Protein AF-0000000072540394 (afdb_homodimer)

Solvent-accessible surface area (backbone atoms only — not comparable to full-atom values): 32136 Å² total; per-residue (Å²): 64,32,28,68,63,54,67,57,77,65,51,52,67,62,47,70,71,67,70,76,78,86,80,81,85,81,86,82,83,80,84,79,83,80,85,80,81,67,89,76,75,72,73,79,67,77,70,72,73,69,78,61,68,80,63,74,75,62,86,74,47,79,64,50,56,52,46,51,47,53,49,50,52,51,50,44,68,71,44,52,88,76,47,65,71,55,66,79,55,43,70,47,82,84,53,69,51,67,60,58,56,60,70,41,41,70,61,47,46,51,53,34,41,47,24,40,42,48,20,54,44,48,52,71,49,53,68,48,46,74,67,35,61,61,56,50,42,46,52,23,38,40,56,32,72,65,32,89,64,38,42,25,25,59,60,64,38,40,83,50,50,73,45,88,88,33,58,59,49,17,34,28,16,34,59,43,96,88,66,35,41,37,31,32,50,44,39,52,80,43,79,54,86,45,87,86,25,56,63,51,51,50,26,52,57,61,53,72,44,68,84,81,47,52,67,45,64,32,33,36,25,50,71,74,53,93,66,38,68,41,66,81,37,82,42,72,46,73,39,65,51,78,83,61,39,44,72,50,56,47,12,42,30,27,80,68,78,68,35,36,26,33,37,43,33,58,54,38,33,31,49,58,94,91,38,76,39,77,54,65,31,29,68,65,52,67,59,78,66,51,53,67,62,47,71,71,68,69,77,76,89,86,80,86,81,87,83,86,80,84,80,83,81,85,82,81,71,94,73,79,72,74,79,67,75,71,73,74,70,80,62,69,81,64,75,78,60,87,74,48,79,63,49,52,53,46,51,47,51,49,51,52,51,52,43,67,72,44,49,89,76,47,64,72,56,66,80,54,44,69,49,88,77,46,80,54,56,63,58,50,63,71,40,40,70,62,47,46,52,54,35,42,48,23,38,40,48,20,52,44,48,51,70,48,54,67,49,47,73,67,35,61,62,57,49,42,46,53,22,38,41,55,33,73,65,32,89,66,36,42,26,25,58,60,64,38,40,81,50,49,73,45,87,88,33,58,60,48,16,33,27,16,34,58,44,96,87,66,35,41,38,31,32,51,45,40,54,81,43,78,52,86,44,86,84,23,56,62,52,51,50,25,52,58,60,53,72,44,68,84,81,46,51,67,46,65,32,33,35,24,51,73,73,53,90,66,37,68,40,66,83,36,83,42,74,44,74,38,66,51,78,82,61,39,43,70,50,58,46,12,42,31,28,80,68,77,67,35,34,25,32,37,42,34,60,52,38,34,30,47,58,95,93,37,76,39,75,54

Nearest PDB structures (foldseek):
  3lic-assembly1_A  TM=6.612E-01  e=5.975E-06  Shewanella oneidensis
  4tw1-assembly1_B  TM=1.667E-01  e=5.725E+00  Staphylococcus aureus subsp. aureus USA300_TCH1516
  3lic-assembly1_A  TM=6.597E-01  e=7.015E-06  Shewanella oneidensis
  4tw1-assembly1_B  TM=1.667E-01  e=5.777E+00  Staphylococcus aureus subsp. aureus USA300_TCH1516

Sequence (558 aa):
MIFKYVDASAWIYYYYTVSLFSVTSSNIVNYTIYNYNQNLNSTVDFVDSELRPSLNLSRESESDVIEQFLEQVELYKKNKGNCTPGTHHNLGKGVKTQYGLYRFKNQALVAVNRANFLTRIWKKAEPGVLESEYLFYTQVRSIVESDPDIFAAGNCYDAREFKAEYFLYCPYAHRMDNGEINVKDLSLEYHYLGNSSEWFISARMISSNLSNFNFTVGTEQWRINDNTSGSYEYDSTITVTYEHGHWSLPYFDCGGGNIWMMTYTVPFFGYSNGTFKFKMIFKYVDASAWIYYYYTVSLFSVTSSNIVNYTIYNYNQNLNSTVDFVDSELRPSLNLSRESESDVIEQFLEQVELYKKNKGNCTPGTHHNLGKGVKTQYGLYRFKNQALVAVNRANFLTRIWKKAEPGVLESEYLFYTQVRSIVESDPDIFAAGNCYDAREFKAEYFLYCPYAHRMDNGEINVKDLSLEYHYLGNSSEWFISARMISSNLSNFNFTVGTEQWRINDNTSGSYEYDSTITVTYEHGHWSLPYFDCGGGNIWMMTYTVPFFGYSNGTFKFK

Radius of gyration: 27.58 Å; Cα contacts (8 Å, |Δi|>4): 851; chains: 2; bounding box: 59×81×73 Å

Structure (mmCIF, N/CA/C/O backbone):
data_AF-0000000072540394-model_v1
#
loop_
_entity.id
_entity.type
_entity.pdbx_description
1 polymer 'Uncharacterized protein'
#
loop_
_atom_site.group_PDB
_atom_site.id
_atom_site.type_symbol
_atom_site.label_atom_id
_atom_site.label_alt_id
_atom_site.label_comp_id
_atom_site.label_asym_id
_atom_site.label_entity_id
_atom_site.label_seq_id
_atom_site.pdbx_PDB_ins_code
_atom_site.Cartn_x
_atom_site.Cartn_y
_atom_site.Cartn_z
_atom_site.occupancy
_atom_site.B_iso_or_equiv
_atom_site.auth_seq_id
_atom_site.auth_comp_id
_atom_site.auth_asym_id
_atom_site.auth_atom_id
_atom_site.pdbx_PDB_model_num
ATOM 1 N N . MET A 1 1 ? -3.112 13.179 1.884 1 85.72 1 MET A N 1
ATOM 2 C CA . MET A 1 1 ? -2.102 13.243 0.832 1 85.72 1 MET A CA 1
ATOM 3 C C . MET A 1 1 ? -1.994 14.655 0.266 1 85.72 1 MET A C 1
ATOM 5 O O . MET A 1 1 ? -3.008 15.323 0.054 1 85.72 1 MET A O 1
ATOM 9 N N . ILE A 1 2 ? -0.747 15.095 0.038 1 79.89 2 ILE A N 1
ATOM 10 C CA . ILE A 1 2 ? -0.487 16.461 -0.404 1 79.89 2 ILE A CA 1
ATOM 11 C C . ILE A 1 2 ? 0.251 16.439 -1.741 1 79.89 2 ILE A C 1
ATOM 13 O O . ILE A 1 2 ? 1.184 15.654 -1.929 1 79.89 2 ILE A O 1
ATOM 17 N N . PHE A 1 3 ? -0.216 17.348 -2.647 1 77.97 3 PHE A N 1
ATOM 18 C CA . PHE A 1 3 ? 0.301 17.375 -4.01 1 77.97 3 PHE A CA 1
ATOM 19 C C . PHE A 1 3 ? 0.774 18.775 -4.383 1 77.97 3 PHE A C 1
ATOM 21 O O . PHE A 1 3 ? 0.19 19.769 -3.947 1 77.97 3 PHE A O 1
ATOM 28 N N . LYS A 1 4 ? 1.904 18.663 -5.26 1 70.66 4 LYS A N 1
ATOM 29 C CA . LYS A 1 4 ? 2.322 19.942 -5.826 1 70.66 4 LYS A CA 1
ATOM 30 C C . LYS A 1 4 ? 1.385 20.379 -6.948 1 70.66 4 LYS A C 1
ATOM 32 O O . LYS A 1 4 ? 1.269 19.697 -7.968 1 70.66 4 LYS A O 1
ATOM 37 N N . TYR A 1 5 ? 0.619 21.396 -6.742 1 57.55 5 TYR A N 1
ATOM 38 C CA . TYR A 1 5 ? -0.411 21.842 -7.674 1 57.55 5 TYR A CA 1
ATOM 39 C C . TYR A 1 5 ? 0.211 22.503 -8.899 1 57.55 5 TYR A C 1
ATOM 41 O O . TYR A 1 5 ? -0.19 22.225 -10.032 1 57.55 5 TYR A O 1
ATOM 49 N N . VAL A 1 6 ? 0.877 23.703 -8.799 1 53.03 6 VAL A N 1
ATOM 50 C CA . VAL A 1 6 ? 1.447 24.402 -9.946 1 53.03 6 VAL A CA 1
ATOM 51 C C . VAL A 1 6 ? 2.965 24.481 -9.801 1 53.03 6 VAL A C 1
ATOM 53 O O . VAL A 1 6 ? 3.481 24.648 -8.694 1 53.03 6 VAL A O 1
ATOM 56 N N . ASP A 1 7 ? 3.72 23.69 -10.708 1 45.3 7 ASP A N 1
ATOM 57 C CA . ASP A 1 7 ? 5.081 24.206 -10.819 1 45.3 7 ASP A CA 1
ATOM 58 C C . ASP A 1 7 ? 5.112 25.508 -11.616 1 45.3 7 ASP A C 1
ATOM 60 O O . ASP A 1 7 ? 4.777 25.524 -12.803 1 45.3 7 ASP A O 1
ATOM 64 N N . ALA A 1 8 ? 4.887 26.536 -10.977 1 38.66 8 ALA A N 1
ATOM 65 C CA . ALA A 1 8 ? 4.883 27.848 -11.62 1 38.66 8 ALA A CA 1
ATOM 66 C C . ALA A 1 8 ? 5.971 27.94 -12.685 1 38.66 8 ALA A C 1
ATOM 68 O O . ALA A 1 8 ? 5.868 28.738 -13.62 1 38.66 8 ALA A O 1
ATOM 69 N N . SER A 1 9 ? 6.961 27.338 -12.524 1 37.26 9 SER A N 1
ATOM 70 C CA . SER A 1 9 ? 7.989 27.598 -13.527 1 37.26 9 SER A CA 1
ATOM 71 C C . SER A 1 9 ? 7.54 27.141 -14.911 1 37.26 9 SER A C 1
ATOM 73 O O . SER A 1 9 ? 7.972 27.696 -15.924 1 37.26 9 SER A O 1
ATOM 75 N N . ALA A 1 10 ? 6.725 26.227 -14.943 1 37.42 10 ALA A N 1
ATOM 76 C CA . ALA A 1 10 ? 6.401 25.771 -16.292 1 37.42 10 ALA A CA 1
ATOM 77 C C . ALA A 1 10 ? 5.276 26.606 -16.898 1 37.42 10 ALA A C 1
ATOM 79 O O . ALA A 1 10 ? 5.244 26.829 -18.11 1 37.42 10 ALA A O 1
ATOM 80 N N . TRP A 1 11 ? 4.38 27.084 -16.067 1 35.88 11 TRP A N 1
ATOM 81 C CA . TRP A 1 11 ? 3.235 27.761 -16.667 1 35.88 11 TRP A CA 1
ATOM 82 C C . TRP A 1 11 ? 3.555 29.225 -16.95 1 35.88 11 TRP A C 1
ATOM 84 O O . TRP A 1 11 ? 2.844 29.887 -17.709 1 35.88 11 TRP A O 1
ATOM 94 N N . ILE A 1 12 ? 4.463 29.779 -16.248 1 33.89 12 ILE A N 1
ATOM 95 C CA . ILE A 1 12 ? 4.742 31.181 -16.539 1 33.89 12 ILE A CA 1
ATOM 96 C C . ILE A 1 12 ? 5.169 31.329 -17.998 1 33.89 12 ILE A C 1
ATOM 98 O O . ILE A 1 12 ? 4.812 32.307 -18.659 1 33.89 12 ILE A O 1
ATOM 102 N N . TYR A 1 13 ? 5.762 30.296 -18.517 1 33.36 13 TYR A N 1
ATOM 103 C CA . TYR A 1 13 ? 6.214 30.581 -19.875 1 33.36 13 TYR A CA 1
ATOM 104 C C . TYR A 1 13 ? 5.033 30.67 -20.835 1 33.36 13 TYR A C 1
ATOM 106 O O . TYR A 1 13 ? 5.049 31.468 -21.775 1 33.36 13 TYR A O 1
ATOM 114 N N . TYR A 1 14 ? 3.982 29.941 -20.442 1 32.29 14 TYR A N 1
ATOM 115 C CA . TYR A 1 14 ? 2.961 29.975 -21.484 1 32.29 14 TYR A CA 1
ATOM 116 C C . TYR A 1 14 ? 2.057 31.191 -21.322 1 32.29 14 TYR A C 1
ATOM 118 O O . TYR A 1 14 ? 1.494 31.688 -22.301 1 32.29 14 TYR A O 1
ATOM 126 N N . TYR A 1 15 ? 1.829 31.59 -20.064 1 33.08 15 TYR A N 1
ATOM 127 C CA . TYR A 1 15 ? 0.876 32.685 -19.921 1 33.08 15 TYR A CA 1
ATOM 128 C C . TYR A 1 15 ? 1.509 34.014 -20.315 1 33.08 15 TYR A C 1
ATOM 130 O O . TYR A 1 15 ? 0.819 35.032 -20.414 1 33.08 15 TYR A O 1
ATOM 138 N N . TYR A 1 16 ? 2.812 34.169 -20.254 1 32.04 16 TYR A N 1
ATOM 139 C CA . TYR A 1 16 ? 3.274 35.487 -20.674 1 32.04 16 TYR A CA 1
ATOM 140 C C . TYR A 1 16 ? 2.765 35.825 -22.07 1 32.04 16 TYR A C 1
ATOM 142 O O . TYR A 1 16 ? 2.868 36.97 -22.515 1 32.04 16 TYR A O 1
ATOM 150 N N . THR A 1 17 ? 2.358 34.864 -22.862 1 31.19 17 THR A N 1
ATOM 151 C CA . THR A 1 17 ? 1.919 35.398 -24.146 1 31.19 17 THR A CA 1
ATOM 152 C C . THR A 1 17 ? 0.532 36.024 -24.027 1 31.19 17 THR A C 1
ATOM 154 O O . THR A 1 17 ? 0.23 37.008 -24.704 1 31.19 17 THR A O 1
ATOM 157 N N . VAL A 1 18 ? -0.48 35.363 -23.175 1 29.51 18 VAL A N 1
ATOM 158 C CA . VAL A 1 18 ? -1.818 35.857 -23.484 1 29.51 18 VAL A CA 1
ATOM 159 C C . VAL A 1 18 ? -2.147 37.052 -22.591 1 29.51 18 VAL A C 1
ATOM 161 O O . VAL A 1 18 ? -2.997 37.877 -22.936 1 29.51 18 VAL A O 1
ATOM 164 N N . SER A 1 19 ? -1.847 37.091 -21.217 1 29.31 19 SER A N 1
ATOM 165 C CA . SER A 1 19 ? -2.58 38.012 -20.355 1 29.31 19 SER A CA 1
ATOM 166 C C . SER A 1 19 ? -2.031 39.431 -20.469 1 29.31 19 SER A C 1
ATOM 168 O O . SER A 1 19 ? -0.953 39.729 -19.95 1 29.31 19 SER A O 1
ATOM 170 N N . LEU A 1 20 ? -2 40.126 -21.535 1 27.12 20 LEU A N 1
ATOM 171 C CA . LEU A 1 20 ? -1.855 41.57 -21.391 1 27.12 20 LEU A CA 1
ATOM 172 C C . LEU A 1 20 ? -2.923 42.133 -20.46 1 27.12 20 LEU A C 1
ATOM 174 O O . LEU A 1 20 ? -2.856 43.299 -20.064 1 27.12 20 LEU A O 1
ATOM 178 N N . PHE A 1 21 ? -4.273 41.591 -20.498 1 24.87 21 PHE A N 1
ATOM 179 C CA . PHE A 1 21 ? -5.219 42.645 -20.153 1 24.87 21 PHE A CA 1
ATOM 180 C C . PHE A 1 21 ? -5.235 42.888 -18.649 1 24.87 21 PHE A C 1
ATOM 182 O O . PHE A 1 21 ? -4.683 42.098 -17.881 1 24.87 21 PHE A O 1
ATOM 189 N N . SER A 1 22 ? -6.637 43.23 -17.936 1 22.95 22 SER A N 1
ATOM 190 C CA . SER A 1 22 ? -7.153 44.205 -16.981 1 22.95 22 SER A CA 1
ATOM 191 C C . SER A 1 22 ? -7.049 43.685 -15.551 1 22.95 22 SER A C 1
ATOM 193 O O . SER A 1 22 ? -7.468 42.563 -15.26 1 22.95 22 SER A O 1
ATOM 195 N N . VAL A 1 23 ? -6.205 44.17 -14.639 1 24.75 23 VAL A N 1
ATOM 196 C CA . VAL A 1 23 ? -5.688 43.917 -13.298 1 24.75 23 VAL A CA 1
ATOM 197 C C . VAL A 1 23 ? -6.765 44.229 -12.261 1 24.75 23 VAL A C 1
ATOM 199 O O . VAL A 1 23 ? -6.483 44.286 -11.062 1 24.75 23 VAL A O 1
ATOM 202 N N . THR A 1 24 ? -8.14 43.906 -12.272 1 23.2 24 THR A N 1
ATOM 203 C CA . THR A 1 24 ? -8.963 44.535 -11.246 1 23.2 24 THR A CA 1
ATOM 204 C C . THR A 1 24 ? -8.697 43.91 -9.88 1 23.2 24 THR A C 1
ATOM 206 O O . THR A 1 24 ? -8.261 42.76 -9.792 1 23.2 24 THR A O 1
ATOM 209 N N . SER A 1 25 ? -8.666 44.68 -8.713 1 20.71 25 SER A N 1
ATOM 210 C CA . SER A 1 25 ? -8.305 44.708 -7.3 1 20.71 25 SER A CA 1
ATOM 211 C C . SER A 1 25 ? -9.236 43.827 -6.473 1 20.71 25 SER A C 1
ATOM 213 O O . SER A 1 25 ? -10.43 44.11 -6.362 1 20.71 25 SER A O 1
ATOM 215 N N . SER A 1 26 ? -9.386 42.538 -6.557 1 22.37 26 SER A N 1
ATOM 216 C CA . SER A 1 26 ? -10.426 41.793 -5.854 1 22.37 26 SER A CA 1
ATOM 217 C C . SER A 1 26 ? -10.151 41.742 -4.355 1 22.37 26 SER A C 1
ATOM 219 O O . SER A 1 26 ? -8.998 41.632 -3.933 1 22.37 26 SER A O 1
ATOM 221 N N . ASN A 1 27 ? -11.086 42.251 -3.399 1 20.78 27 ASN A N 1
ATOM 222 C CA . ASN A 1 27 ? -11.268 42.415 -1.961 1 20.78 27 ASN A CA 1
ATOM 223 C C . ASN A 1 27 ? -11.173 41.079 -1.228 1 20.78 27 ASN A C 1
ATOM 225 O O . ASN A 1 27 ? -11.81 40.102 -1.624 1 20.78 27 ASN A O 1
ATOM 229 N N . ILE A 1 28 ? -10.181 40.899 -0.421 1 20.29 28 ILE A N 1
ATOM 230 C CA . ILE A 1 28 ? -9.73 39.782 0.4 1 20.29 28 ILE A CA 1
ATOM 231 C C . ILE A 1 28 ? -10.606 39.67 1.646 1 20.29 28 ILE A C 1
ATOM 233 O O . ILE A 1 28 ? -10.708 40.619 2.428 1 20.29 28 ILE A O 1
ATOM 237 N N . VAL A 1 29 ? -11.808 38.963 1.726 1 20.79 29 VAL A N 1
ATOM 238 C CA . VAL A 1 29 ? -12.674 38.811 2.89 1 20.79 29 VAL A CA 1
ATOM 239 C C . VAL A 1 29 ? -11.984 37.939 3.937 1 20.79 29 VAL A C 1
ATOM 241 O O . VAL A 1 29 ? -11.529 36.834 3.632 1 20.79 29 VAL A O 1
ATOM 244 N N . ASN A 1 30 ? -11.527 38.484 5.108 1 19.42 30 ASN A N 1
ATOM 245 C CA . ASN A 1 30 ? -10.852 38.033 6.321 1 19.42 30 ASN A CA 1
ATOM 246 C C . ASN A 1 30 ? -11.786 37.221 7.213 1 19.42 30 ASN A C 1
ATOM 248 O O . ASN A 1 30 ? -12.893 37.664 7.526 1 19.42 30 ASN A O 1
ATOM 252 N N . TYR A 1 31 ? -11.752 35.901 7.24 1 19.99 31 TYR A N 1
ATOM 253 C CA . TYR A 1 31 ? -12.601 35.064 8.08 1 19.99 31 TYR A CA 1
ATOM 254 C C . TYR A 1 31 ? -12.149 35.114 9.534 1 19.99 31 TYR A C 1
ATOM 256 O O . TYR A 1 31 ? -10.953 35.026 9.822 1 19.99 31 TYR A O 1
ATOM 264 N N . THR A 1 32 ? -12.735 35.901 10.447 1 20.68 32 THR A N 1
ATOM 265 C CA . THR A 1 32 ? -12.514 36.023 11.884 1 20.68 32 THR A CA 1
ATOM 266 C C . THR A 1 32 ? -13.01 34.778 12.614 1 20.68 32 THR A C 1
ATOM 268 O O . THR A 1 32 ? -14.176 34.399 12.485 1 20.68 32 THR A O 1
ATOM 271 N N . ILE A 1 33 ? -12.135 33.897 12.93 1 21.2 33 ILE A N 1
ATOM 272 C CA . ILE A 1 33 ? -12.502 32.701 13.68 1 21.2 33 ILE A CA 1
ATOM 273 C C . ILE A 1 33 ? -12.656 33.047 15.159 1 21.2 33 ILE A C 1
ATOM 275 O O . ILE A 1 33 ? -11.714 33.527 15.793 1 21.2 33 ILE A O 1
ATOM 279 N N . TYR A 1 34 ? -13.913 33.361 15.726 1 22.1 34 TYR A N 1
ATOM 280 C CA . TYR A 1 34 ? -14.263 33.629 17.116 1 22.1 34 TYR A CA 1
ATOM 281 C C . TYR A 1 34 ? -14.066 32.388 17.978 1 22.1 34 TYR A C 1
ATOM 283 O O . TYR A 1 34 ? -14.331 31.268 17.534 1 22.1 34 TYR A O 1
ATOM 291 N N . ASN A 1 35 ? -13.288 32.427 19.022 1 22.23 35 ASN A N 1
ATOM 292 C CA . ASN A 1 35 ? -12.899 31.571 20.138 1 22.23 35 ASN A CA 1
ATOM 293 C C . ASN A 1 35 ? -14.093 31.225 21.022 1 22.23 35 ASN A C 1
ATOM 295 O O . ASN A 1 35 ? -14.55 32.055 21.809 1 22.23 35 ASN A O 1
ATOM 299 N N . TYR A 1 36 ? -15.277 30.418 20.679 1 22.75 36 TYR A N 1
ATOM 300 C CA . TYR A 1 36 ? -16.396 30.175 21.584 1 22.75 36 TYR A CA 1
ATOM 301 C C . TYR A 1 36 ? -15.981 29.263 22.732 1 22.75 36 TYR A C 1
ATOM 303 O O . TYR A 1 36 ? -15.617 28.105 22.512 1 22.75 36 TYR A O 1
ATOM 311 N N . ASN A 1 37 ? -15.477 29.526 23.896 1 23.74 37 ASN A N 1
ATOM 312 C CA . ASN A 1 37 ? -15.435 28.863 25.195 1 23.74 37 ASN A CA 1
ATOM 313 C C . ASN A 1 37 ? -16.759 28.175 25.515 1 23.74 37 ASN A C 1
ATOM 315 O O . ASN A 1 37 ? -16.884 27.508 26.545 1 23.74 37 ASN A O 1
ATOM 319 N N . GLN A 1 38 ? -18.05 28.817 25.34 1 24.25 38 GLN A N 1
ATOM 320 C CA . GLN A 1 38 ? -19.221 28.512 26.156 1 24.25 38 GLN A CA 1
ATOM 321 C C . GLN A 1 38 ? -19.601 27.038 26.043 1 24.25 38 GLN A C 1
ATOM 323 O O . GLN A 1 38 ? -19.176 26.351 25.112 1 24.25 38 GLN A O 1
ATOM 328 N N . ASN A 1 39 ? -20.694 26.371 27.102 1 26.09 39 ASN A N 1
ATOM 329 C CA . ASN A 1 39 ? -21.562 25.206 27.23 1 26.09 39 ASN A CA 1
ATOM 330 C C . ASN A 1 39 ? -22.124 24.774 25.879 1 26.09 39 ASN A C 1
ATOM 332 O O . ASN A 1 39 ? -22.996 25.442 25.322 1 26.09 39 ASN A O 1
ATOM 336 N N . LEU A 1 40 ? -21.561 24.335 25.073 1 24.76 40 LEU A N 1
ATOM 337 C CA . LEU A 1 40 ? -21.524 24.483 23.622 1 24.76 40 LEU A CA 1
ATOM 338 C C . LEU A 1 40 ? -22.678 23.729 22.969 1 24.76 40 LEU A C 1
ATOM 340 O O . LEU A 1 40 ? -22.529 22.566 22.589 1 24.76 40 LEU A O 1
ATOM 344 N N . ASN A 1 41 ? -23.908 23.597 23.681 1 25.24 41 ASN A N 1
ATOM 345 C CA . ASN A 1 41 ? -25.191 23.154 23.147 1 25.24 41 ASN A CA 1
ATOM 346 C C . ASN A 1 41 ? -25.533 23.87 21.843 1 25.24 41 ASN A C 1
ATOM 348 O O . ASN A 1 41 ? -26.678 23.831 21.39 1 25.24 41 ASN A O 1
ATOM 352 N N . SER A 1 42 ? -25.06 25.167 21.646 1 22.94 42 SER A N 1
ATOM 353 C CA . SER A 1 42 ? -25.708 26.077 20.708 1 22.94 42 SER A CA 1
ATOM 354 C C . SER A 1 42 ? -25.761 25.48 19.305 1 22.94 42 SER A C 1
ATOM 356 O O . SER A 1 42 ? -24.819 24.813 18.873 1 22.94 42 SER A O 1
ATOM 358 N N . THR A 1 43 ? -27.027 25.359 18.774 1 23.96 43 THR A N 1
ATOM 359 C CA . THR A 1 43 ? -27.528 25.097 17.43 1 23.96 43 THR A CA 1
ATOM 360 C C . THR A 1 43 ? -26.764 25.921 16.398 1 23.96 43 THR A C 1
ATOM 362 O O . THR A 1 43 ? -26.762 27.153 16.458 1 23.96 43 THR A O 1
ATOM 365 N N . VAL A 1 44 ? -25.587 25.712 16.261 1 24.71 44 VAL A N 1
ATOM 366 C CA . VAL A 1 44 ? -24.91 26.446 15.197 1 24.71 44 VAL A CA 1
ATOM 367 C C . VAL A 1 44 ? -25.848 26.609 14.003 1 24.71 44 VAL A C 1
ATOM 369 O O . VAL A 1 44 ? -26.199 25.629 13.343 1 24.71 44 VAL A O 1
ATOM 372 N N . ASP A 1 45 ? -26.845 27.528 14.244 1 22.29 45 ASP A N 1
ATOM 373 C CA . ASP A 1 45 ? -27.693 27.946 13.132 1 22.29 45 ASP A CA 1
ATOM 374 C C . ASP A 1 45 ? -26.857 28.51 11.985 1 22.29 45 ASP A C 1
ATOM 376 O O . ASP A 1 45 ? -26.134 29.492 12.162 1 22.29 45 ASP A O 1
ATOM 380 N N . PHE A 1 46 ? -26.416 27.702 11.215 1 22.71 46 PHE A N 1
ATOM 381 C CA . PHE A 1 46 ? -25.927 28.148 9.916 1 22.71 46 PHE A CA 1
ATOM 382 C C . PHE A 1 46 ? -26.892 29.147 9.288 1 22.71 46 PHE A C 1
ATOM 384 O O . PHE A 1 46 ? -28.001 28.782 8.892 1 22.71 46 PHE A O 1
ATOM 391 N N . VAL A 1 47 ? -27.034 30.289 10.012 1 23.42 47 VAL A N 1
ATOM 392 C CA . VAL A 1 47 ? -27.862 31.272 9.322 1 23.42 47 VAL A CA 1
ATOM 393 C C . VAL A 1 47 ? -27.316 31.513 7.917 1 23.42 47 VAL A C 1
ATOM 395 O O . VAL A 1 47 ? -26.16 31.91 7.753 1 23.42 47 VAL A O 1
ATOM 398 N N . ASP A 1 48 ? -27.957 30.902 7.021 1 23.62 48 ASP A N 1
ATOM 399 C CA . ASP A 1 48 ? -28.012 31.163 5.586 1 23.62 48 ASP A CA 1
ATOM 400 C C . ASP A 1 48 ? -28.338 32.629 5.307 1 23.62 48 ASP A C 1
ATOM 402 O O . ASP A 1 48 ? -29.496 33.041 5.4 1 23.62 48 ASP A O 1
ATOM 406 N N . SER A 1 49 ? -27.621 33.514 5.981 1 24.14 49 SER A N 1
ATOM 407 C CA . SER A 1 49 ? -28.019 34.829 5.489 1 24.14 49 SER A CA 1
ATOM 408 C C . SER A 1 49 ? -28.081 34.854 3.965 1 24.14 49 SER A C 1
ATOM 410 O O . SER A 1 49 ? -27.142 34.422 3.293 1 24.14 49 SER A O 1
ATOM 412 N N . GLU A 1 50 ? -29.29 34.946 3.395 1 24.1 50 GLU A N 1
ATOM 413 C CA . GLU A 1 50 ? -29.855 35.132 2.062 1 24.1 50 GLU A CA 1
ATOM 414 C C . GLU A 1 50 ? -29.237 36.34 1.364 1 24.1 50 GLU A C 1
ATOM 416 O O . GLU A 1 50 ? -29.757 36.813 0.351 1 24.1 50 GLU A O 1
ATOM 421 N N . LEU A 1 51 ? -28.462 37.144 2.042 1 23.31 51 LEU A N 1
ATOM 422 C CA . LEU A 1 51 ? -28.163 38.254 1.143 1 23.31 51 LEU A CA 1
ATOM 423 C C . LEU A 1 51 ? -27.479 37.757 -0.126 1 23.31 51 LEU A C 1
ATOM 425 O O . LEU A 1 51 ? -26.338 37.291 -0.08 1 23.31 51 LEU A O 1
ATOM 429 N N . ARG A 1 52 ? -28.314 37.267 -1.006 1 24.98 52 ARG A N 1
ATOM 430 C CA . ARG A 1 52 ? -28.037 37.047 -2.422 1 24.98 52 ARG A CA 1
ATOM 431 C C . ARG A 1 52 ? -27.311 38.242 -3.03 1 24.98 52 ARG A C 1
ATOM 433 O O . ARG A 1 52 ? -27.909 39.302 -3.23 1 24.98 52 ARG A O 1
ATOM 440 N N . PRO A 1 53 ? -26.13 38.467 -2.529 1 25.02 53 PRO A N 1
ATOM 441 C CA . PRO A 1 53 ? -25.796 39.57 -3.433 1 25.02 53 PRO A CA 1
ATOM 442 C C . PRO A 1 53 ? -26.17 39.279 -4.884 1 25.02 53 PRO A C 1
ATOM 444 O O . PRO A 1 53 ? -26.212 38.115 -5.293 1 25.02 53 PRO A O 1
ATOM 447 N N . SER A 1 54 ? -27.165 39.856 -5.382 1 27.29 54 SER A N 1
ATOM 448 C CA . SER A 1 54 ? -27.381 39.926 -6.824 1 27.29 54 SER A CA 1
ATOM 449 C C . SER A 1 54 ? -26.059 40.023 -7.577 1 27.29 54 SER A C 1
ATOM 451 O O . SER A 1 54 ? -25.508 41.114 -7.739 1 27.29 54 SER A O 1
ATOM 453 N N . LEU A 1 55 ? -25.137 39.198 -7.11 1 26.67 55 LEU A N 1
ATOM 454 C CA . LEU A 1 55 ? -24.053 39.177 -8.087 1 26.67 55 LEU A CA 1
ATOM 455 C C . LEU A 1 55 ? -24.591 38.92 -9.49 1 26.67 55 LEU A C 1
ATOM 457 O O . LEU A 1 55 ? -25.222 37.89 -9.738 1 26.67 55 LEU A O 1
ATOM 461 N N . ASN A 1 56 ? -25.001 39.791 -10.009 1 28.76 56 ASN A N 1
ATOM 462 C CA . ASN A 1 56 ? -24.942 39.816 -11.467 1 28.76 56 ASN A CA 1
ATOM 463 C C . ASN A 1 56 ? -23.732 39.049 -11.992 1 28.76 56 ASN A C 1
ATOM 465 O O . ASN A 1 56 ? -22.601 39.53 -11.905 1 28.76 56 ASN A O 1
ATOM 469 N N . LEU A 1 57 ? -23.677 37.753 -11.727 1 31.05 57 LEU A N 1
ATOM 470 C CA . LEU A 1 57 ? -22.92 36.739 -12.452 1 31.05 57 LEU A CA 1
ATOM 471 C C . LEU A 1 57 ? -22.671 37.173 -13.893 1 31.05 57 LEU A C 1
ATOM 473 O O . LEU A 1 57 ? -23.504 36.934 -14.77 1 31.05 57 LEU A O 1
ATOM 477 N N . SER A 1 58 ? -22.227 38.272 -14.007 1 32.35 58 SER A N 1
ATOM 478 C CA . SER A 1 58 ? -21.529 38.427 -15.28 1 32.35 58 SER A CA 1
ATOM 479 C C . SER A 1 58 ? -20.521 37.304 -15.498 1 32.35 58 SER A C 1
ATOM 481 O O . SER A 1 58 ? -19.929 36.8 -14.541 1 32.35 58 SER A O 1
ATOM 483 N N . ARG A 1 59 ? -20.441 36.639 -16.605 1 34.48 59 ARG A N 1
ATOM 484 C CA . ARG A 1 59 ? -19.619 35.633 -17.271 1 34.48 59 ARG A CA 1
ATOM 485 C C . ARG A 1 59 ? -18.162 35.741 -16.836 1 34.48 59 ARG A C 1
ATOM 487 O O . ARG A 1 59 ? -17.374 36.459 -17.456 1 34.48 59 ARG A O 1
ATOM 494 N N . GLU A 1 60 ? -17.864 35.801 -15.659 1 39.74 60 GLU A N 1
ATOM 495 C CA . GLU A 1 60 ? -16.431 35.776 -15.381 1 39.74 60 GLU A CA 1
ATOM 496 C C . GLU A 1 60 ? -15.773 34.54 -15.987 1 39.74 60 GLU A C 1
ATOM 498 O O . GLU A 1 60 ? -16.171 33.411 -15.692 1 39.74 60 GLU A O 1
ATOM 503 N N . SER A 1 61 ? -15.056 34.47 -17.033 1 43.62 61 SER A N 1
ATOM 504 C CA . SER A 1 61 ? -14.488 33.476 -17.938 1 43.62 61 SER A CA 1
ATOM 505 C C . SER A 1 61 ? -13.401 32.658 -17.25 1 43.62 61 SER A C 1
ATOM 507 O O . SER A 1 61 ? -12.81 33.105 -16.265 1 43.62 61 SER A O 1
ATOM 509 N N . GLU A 1 62 ? -13.42 31.295 -17.425 1 47.56 62 GLU A N 1
ATOM 510 C CA . GLU A 1 62 ? -12.316 30.398 -17.095 1 47.56 62 GLU A CA 1
ATOM 511 C C . GLU A 1 62 ? -10.989 31.149 -17.05 1 47.56 62 GLU A C 1
ATOM 513 O O . GLU A 1 62 ? -10.153 30.892 -16.181 1 47.56 62 GLU A O 1
ATOM 518 N N . SER A 1 63 ? -10.964 32.182 -17.855 1 48.47 63 SER A N 1
ATOM 519 C CA . SER A 1 63 ? -9.768 33.01 -17.969 1 48.47 63 SER A CA 1
ATOM 520 C C . SER A 1 63 ? -9.537 33.825 -16.701 1 48.47 63 SER A C 1
ATOM 522 O O . SER A 1 63 ? -8.399 33.973 -16.251 1 48.47 63 SER A O 1
ATOM 524 N N . ASP A 1 64 ? -10.56 34.059 -16.064 1 52.17 64 ASP A N 1
ATOM 525 C CA . ASP A 1 64 ? -10.429 34.93 -14.9 1 52.17 64 ASP A CA 1
ATOM 526 C C . ASP A 1 64 ? -9.914 34.155 -13.689 1 52.17 64 ASP A C 1
ATOM 528 O O . ASP A 1 64 ? -9.067 34.651 -12.943 1 52.17 64 ASP A O 1
ATOM 532 N N . VAL A 1 65 ? -10.294 32.964 -13.606 1 52.29 65 VAL A N 1
ATOM 533 C CA . VAL A 1 65 ? -9.892 32.125 -12.482 1 52.29 65 VAL A CA 1
ATOM 534 C C . VAL A 1 65 ? -8.409 31.78 -12.599 1 52.29 65 VAL A C 1
ATOM 536 O O . VAL A 1 65 ? -7.675 31.827 -11.609 1 52.29 65 VAL A O 1
ATOM 539 N N . ILE A 1 66 ? -7.998 31.468 -13.792 1 51.43 66 ILE A N 1
ATOM 540 C CA . ILE A 1 66 ? -6.592 31.165 -14.037 1 51.43 66 ILE A CA 1
ATOM 541 C C . ILE A 1 66 ? -5.741 32.401 -13.756 1 51.43 66 ILE A C 1
ATOM 543 O O . ILE A 1 66 ? -4.676 32.303 -13.141 1 51.43 66 ILE A O 1
ATOM 547 N N . GLU A 1 67 ? -6.299 33.47 -14.137 1 52.13 67 GLU A N 1
ATOM 548 C CA . GLU A 1 67 ? -5.568 34.715 -13.918 1 52.13 67 GLU A CA 1
ATOM 549 C C . GLU A 1 67 ? -5.43 35.019 -12.429 1 52.13 67 GLU A C 1
ATOM 551 O O . GLU A 1 67 ? -4.358 35.42 -11.97 1 52.13 67 GLU A O 1
ATOM 556 N N . GLN A 1 68 ? -6.423 34.804 -11.8 1 54.54 68 GLN A N 1
ATOM 557 C CA . GLN A 1 68 ? -6.396 35.049 -10.362 1 54.54 68 GLN A CA 1
ATOM 558 C C . GLN A 1 68 ? -5.43 34.099 -9.66 1 54.54 68 GLN A C 1
ATOM 560 O O . GLN A 1 68 ? -4.707 34.504 -8.748 1 54.54 68 GLN A O 1
ATOM 565 N N . PHE A 1 69 ? -5.496 32.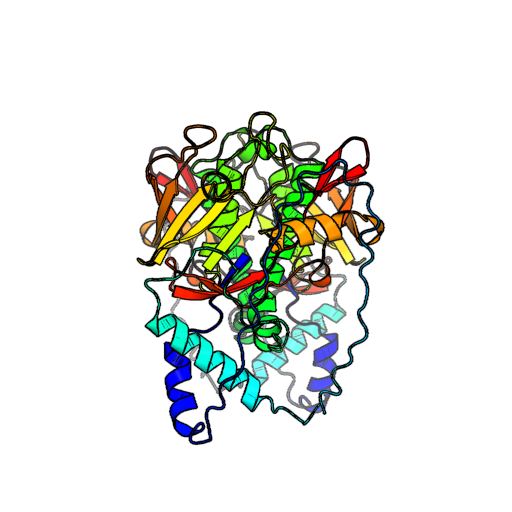956 -10.236 1 57.05 69 PHE A N 1
ATOM 566 C CA . PHE A 1 69 ? -4.559 31.962 -9.726 1 57.05 69 PHE A CA 1
ATOM 567 C C . PHE A 1 69 ? -3.12 32.406 -9.957 1 57.05 69 PHE A C 1
ATOM 569 O O . PHE A 1 69 ? -2.307 32.405 -9.03 1 57.05 69 PHE A O 1
ATOM 576 N N . LEU A 1 70 ? -2.942 32.745 -11.101 1 55.22 70 LEU A N 1
ATOM 577 C CA . LEU A 1 70 ? -1.584 33.124 -11.476 1 55.22 70 LEU A CA 1
ATOM 578 C C . LEU A 1 70 ? -1.135 34.365 -10.712 1 55.22 70 LEU A C 1
ATOM 580 O O . LEU A 1 70 ? 0.026 34.465 -10.309 1 55.22 70 LEU A O 1
ATOM 584 N N . GLU A 1 71 ? -2.055 35.207 -10.462 1 57.78 71 GLU A N 1
ATOM 585 C CA . GLU A 1 71 ? -1.736 36.412 -9.703 1 57.78 71 GLU A CA 1
ATOM 586 C C . GLU A 1 71 ? -1.392 36.077 -8.254 1 57.78 71 GLU A C 1
ATOM 588 O O . GLU A 1 71 ? -0.464 36.653 -7.682 1 57.78 71 GLU A O 1
ATOM 593 N N . GLN A 1 72 ? -2.107 35.167 -7.732 1 59 72 GLN A N 1
ATOM 594 C CA . GLN A 1 72 ? -1.867 34.782 -6.345 1 59 72 GLN A CA 1
ATOM 595 C C . GLN A 1 72 ? -0.556 34.014 -6.207 1 59 72 GLN A C 1
ATOM 597 O O . GLN A 1 72 ? 0.189 34.216 -5.245 1 59 72 GLN A O 1
ATOM 602 N N . VAL A 1 73 ? -0.3 33.242 -7.201 1 58.73 73 VAL A N 1
ATOM 603 C CA . VAL A 1 73 ? 0.958 32.504 -7.236 1 58.73 73 VAL A CA 1
ATOM 604 C C . VAL A 1 73 ? 2.13 33.482 -7.255 1 58.73 73 VAL A C 1
ATOM 606 O O . VAL A 1 73 ? 3.111 33.299 -6.53 1 58.73 73 VAL A O 1
ATOM 609 N N . GLU A 1 74 ? 1.943 34.497 -8.053 1 56.82 74 GLU A N 1
ATOM 610 C CA . GLU A 1 74 ? 2.996 35.501 -8.176 1 56.82 74 GLU A CA 1
ATOM 611 C C . GLU A 1 74 ? 3.163 36.286 -6.878 1 56.82 74 GLU A C 1
ATOM 613 O O . GLU A 1 74 ? 4.285 36.613 -6.484 1 56.82 74 GLU A O 1
ATOM 618 N N . LEU A 1 75 ? 2.072 36.59 -6.29 1 58.25 75 LEU A N 1
ATOM 619 C CA . LEU A 1 75 ? 2.117 37.362 -5.053 1 58.25 75 LEU A CA 1
ATOM 620 C C . LEU A 1 75 ? 2.834 36.586 -3.953 1 58.25 75 LEU A C 1
ATOM 622 O O . LEU A 1 75 ? 3.618 37.159 -3.193 1 58.25 75 LEU A O 1
ATOM 626 N N . TYR A 1 76 ? 2.573 35.364 -3.926 1 58.93 76 TYR A N 1
ATOM 627 C CA . TYR A 1 76 ? 3.183 34.587 -2.853 1 58.93 76 TYR A CA 1
ATOM 628 C C . TYR A 1 76 ? 4.659 34.334 -3.134 1 58.93 76 TYR A C 1
ATOM 630 O O . TYR A 1 76 ? 5.479 34.318 -2.213 1 58.93 76 TYR A O 1
ATOM 638 N N . LYS A 1 77 ? 4.905 34.106 -4.359 1 57.2 77 LYS A N 1
ATOM 639 C CA . LYS A 1 77 ? 6.316 33.999 -4.717 1 57.2 77 LYS A CA 1
ATOM 640 C C . LYS A 1 77 ? 7.09 35.24 -4.281 1 57.2 77 LYS A C 1
ATOM 642 O O . LYS A 1 77 ? 8.241 35.141 -3.849 1 57.2 77 LYS A O 1
ATOM 647 N N . LYS A 1 78 ? 6.434 36.35 -4.309 1 57.34 78 LYS A N 1
ATOM 648 C CA . LYS A 1 78 ? 7.103 37.605 -3.979 1 57.34 78 LYS A CA 1
ATOM 649 C C . LYS A 1 78 ? 7.194 37.798 -2.468 1 57.34 78 LYS A C 1
ATOM 651 O O . LYS A 1 78 ? 8.108 38.462 -1.975 1 57.34 78 LYS A O 1
ATOM 656 N N . ASN A 1 79 ? 6.252 37.255 -1.734 1 53.95 79 ASN A N 1
ATOM 657 C CA . ASN A 1 79 ? 6.235 37.516 -0.299 1 53.95 79 ASN A CA 1
ATOM 658 C C . ASN A 1 79 ? 6.49 36.244 0.505 1 53.95 79 ASN A C 1
ATOM 660 O O . ASN A 1 79 ? 5.901 36.049 1.57 1 53.95 79 ASN A O 1
ATOM 664 N N . LYS A 1 80 ? 7.278 35.357 0.037 1 57.29 80 LYS A N 1
ATOM 665 C CA . LYS A 1 80 ? 7.58 34.07 0.657 1 57.29 80 LYS A CA 1
ATOM 666 C C . LYS A 1 80 ? 7.977 34.243 2.12 1 57.29 80 LYS A C 1
ATOM 668 O O . LYS A 1 80 ? 7.681 33.386 2.955 1 57.29 80 LYS A O 1
ATOM 673 N N . GLY A 1 81 ? 8.594 35.331 2.464 1 56.68 81 GLY A N 1
ATOM 674 C CA . GLY A 1 81 ? 9.117 35.596 3.795 1 56.68 81 GLY A CA 1
ATOM 675 C C . GLY A 1 81 ? 8.031 35.872 4.818 1 56.68 81 GLY A C 1
ATOM 676 O O . GLY A 1 81 ? 8.272 35.788 6.024 1 56.68 81 GLY A O 1
ATOM 677 N N . ASN A 1 82 ? 6.857 36.25 4.46 1 57.66 82 ASN A N 1
ATOM 678 C CA . ASN A 1 82 ? 5.818 36.648 5.404 1 57.66 82 ASN A CA 1
ATOM 679 C C . ASN A 1 82 ? 4.705 35.606 5.484 1 57.66 82 ASN A C 1
ATOM 681 O O . ASN A 1 82 ? 3.622 35.888 6.001 1 57.66 82 ASN A O 1
ATOM 685 N N . CYS A 1 83 ? 5.004 34.413 5.009 1 60.86 83 CYS A N 1
ATOM 686 C CA . CYS A 1 83 ? 3.874 33.494 4.941 1 60.86 83 CYS A CA 1
ATOM 687 C C . CYS A 1 83 ? 3.829 32.592 6.169 1 60.86 83 CYS A C 1
ATOM 689 O O . CYS A 1 83 ? 4.859 32.344 6.8 1 60.86 83 CYS A O 1
ATOM 691 N N . THR A 1 84 ? 2.577 32.354 6.786 1 57.74 84 THR A N 1
ATOM 692 C CA . THR A 1 84 ? 2.32 31.492 7.934 1 57.74 84 THR A CA 1
ATOM 693 C C . THR A 1 84 ? 2.048 30.059 7.485 1 57.74 84 THR A C 1
ATOM 695 O O . THR A 1 84 ? 1.313 29.833 6.522 1 57.74 84 THR A O 1
ATOM 698 N N . PRO A 1 85 ? 2.698 29.181 8.137 1 58.31 85 PRO A N 1
ATOM 699 C CA . PRO A 1 85 ? 2.41 27.773 7.853 1 58.31 85 PRO A CA 1
ATOM 700 C C . PRO A 1 85 ? 0.93 27.43 8.011 1 58.31 85 PRO A C 1
ATOM 702 O O . PRO A 1 85 ? 0.257 27.975 8.89 1 58.31 85 PRO A O 1
ATOM 705 N N . GLY A 1 86 ? 0.373 26.629 7.194 1 60 86 GLY A N 1
ATOM 706 C CA . GLY A 1 86 ? -1.016 26.198 7.234 1 60 86 GLY A CA 1
ATOM 707 C C . GLY A 1 86 ? -1.698 26.257 5.881 1 60 86 GLY A C 1
ATOM 708 O O . GLY A 1 86 ? -1.034 26.395 4.851 1 60 86 GLY A O 1
ATOM 709 N N . THR A 1 87 ? -2.96 25.894 5.779 1 58.57 87 THR A N 1
ATOM 710 C CA . THR A 1 87 ? -3.742 25.858 4.548 1 58.57 87 THR A CA 1
ATOM 711 C C . THR A 1 87 ? -4.578 27.126 4.402 1 58.57 87 THR A C 1
ATOM 713 O O . THR A 1 87 ? -5.452 27.203 3.536 1 58.57 87 THR A O 1
ATOM 716 N N . HIS A 1 88 ? -4.258 28.066 5.21 1 59.93 88 HIS A N 1
ATOM 717 C CA . HIS A 1 88 ? -5.107 29.251 5.278 1 59.93 88 HIS A CA 1
ATOM 718 C C . HIS A 1 88 ? -4.977 30.095 4.014 1 59.93 88 HIS A C 1
ATOM 720 O O . HIS A 1 88 ? -5.919 30.79 3.628 1 59.93 88 HIS A O 1
ATOM 726 N N . HIS A 1 89 ? -3.785 30.086 3.447 1 59.44 89 HIS A N 1
ATOM 727 C CA . HIS A 1 89 ? -3.593 30.817 2.199 1 59.44 89 HIS A CA 1
ATOM 728 C C . HIS A 1 89 ? -4.041 29.989 1 1 59.44 89 HIS A C 1
ATOM 730 O O . HIS A 1 89 ? -3.25 29.23 0.434 1 59.44 89 HIS A O 1
ATOM 736 N N . ASN A 1 90 ? -5.402 30.021 0.738 1 61.28 90 ASN A N 1
ATOM 737 C CA . ASN A 1 90 ? -5.956 29.196 -0.331 1 61.28 90 ASN A CA 1
ATOM 738 C C . ASN A 1 90 ? -6.635 30.047 -1.4 1 61.28 90 ASN A C 1
ATOM 740 O O . ASN A 1 90 ? -6.761 31.263 -1.245 1 61.28 90 ASN A O 1
ATOM 744 N N . LEU A 1 91 ? -6.893 29.509 -2.663 1 63.78 91 LEU A N 1
ATOM 745 C CA . LEU A 1 91 ? -7.393 30.215 -3.838 1 63.78 91 LEU A CA 1
ATOM 746 C C . LEU A 1 91 ? -8.908 30.382 -3.768 1 63.78 91 LEU A C 1
ATOM 748 O O . LEU A 1 91 ? -9.519 30.934 -4.686 1 63.78 91 LEU A O 1
ATOM 752 N N . GLY A 1 92 ? -9.424 30.133 -2.646 1 59.36 92 GLY A N 1
ATOM 753 C CA . GLY A 1 92 ? -10.856 30.308 -2.46 1 59.36 92 GLY A CA 1
ATOM 754 C C . GLY A 1 92 ? -11.682 29.232 -3.138 1 59.36 92 GLY A C 1
ATOM 755 O O . GLY A 1 92 ? -11.177 28.5 -3.991 1 59.36 92 GLY A O 1
ATOM 756 N N . LYS A 1 93 ? -12.948 29.022 -2.782 1 58.06 93 LYS A N 1
ATOM 757 C CA . LYS A 1 93 ? -13.862 27.967 -3.213 1 58.06 93 LYS A CA 1
ATOM 758 C C . LYS A 1 93 ? -14.16 28.074 -4.706 1 58.06 93 LYS A C 1
ATOM 760 O O . LYS A 1 93 ? -14.474 27.074 -5.355 1 58.06 93 LYS A O 1
ATOM 765 N N . GLY A 1 94 ? -14.011 29.205 -5.173 1 52.21 94 GLY A N 1
ATOM 766 C CA . GLY A 1 94 ? -14.37 29.403 -6.568 1 52.21 94 GLY A CA 1
ATOM 767 C C . GLY A 1 94 ? -13.373 28.791 -7.534 1 52.21 94 GLY A C 1
ATOM 768 O O . GLY A 1 94 ? -13.638 28.703 -8.735 1 52.21 94 GLY A O 1
ATOM 769 N N . VAL A 1 95 ? -12.317 28.444 -6.924 1 52.16 95 VAL A N 1
ATOM 770 C CA . VAL A 1 95 ? -11.295 27.905 -7.816 1 52.16 95 VAL A CA 1
ATOM 771 C C . VAL A 1 95 ? -11.452 26.39 -7.925 1 52.16 95 VAL A C 1
ATOM 773 O O . VAL A 1 95 ? -10.991 25.647 -7.054 1 52.16 95 VAL A O 1
ATOM 776 N N . LYS A 1 96 ? -12.732 25.935 -8.066 1 51.34 96 LYS A N 1
ATOM 777 C CA . LYS A 1 96 ? -12.774 24.493 -8.294 1 51.34 96 LYS A CA 1
ATOM 778 C C . LYS A 1 96 ? -11.964 24.108 -9.528 1 51.34 96 LYS A C 1
ATOM 780 O O . LYS A 1 96 ? -12.213 24.614 -10.624 1 51.34 96 LYS A O 1
ATOM 785 N N . THR A 1 97 ? -10.635 23.802 -9.399 1 56.84 97 THR A N 1
ATOM 786 C CA . THR A 1 97 ? -9.902 23.466 -10.614 1 56.84 97 THR A CA 1
ATOM 787 C C . THR A 1 97 ? -10.053 21.984 -10.945 1 56.84 97 THR A C 1
ATOM 789 O O . THR A 1 97 ? -9.67 21.123 -10.15 1 56.84 97 THR A O 1
ATOM 792 N N . GLN A 1 98 ? -11.072 21.798 -11.799 1 54.51 98 GLN A N 1
ATOM 793 C CA . GLN A 1 98 ? -11.231 20.484 -12.414 1 54.51 98 GLN A CA 1
ATOM 794 C C . GLN A 1 98 ? -9.879 19.888 -12.794 1 54.51 98 GLN A C 1
ATOM 796 O O . GLN A 1 98 ? -9.722 18.666 -12.834 1 54.51 98 GLN A O 1
ATOM 801 N N . TYR A 1 99 ? -8.92 20.887 -12.881 1 51.79 99 TYR A N 1
ATOM 802 C CA . TYR A 1 99 ? -7.611 20.404 -13.306 1 51.79 99 TYR A CA 1
ATOM 803 C C . TYR A 1 99 ? -6.96 19.563 -12.214 1 51.79 99 TYR A C 1
ATOM 805 O O . TYR A 1 99 ? -6.481 18.457 -12.476 1 51.79 99 TYR A O 1
ATOM 813 N N . GLY A 1 100 ? -7.018 20.121 -11.051 1 58.35 100 GLY A N 1
ATOM 814 C CA . GLY A 1 100 ? -6.38 19.376 -9.978 1 58.35 100 GLY A CA 1
ATOM 815 C C . GLY A 1 100 ? -7.096 18.081 -9.643 1 58.35 100 GLY A C 1
ATOM 816 O O . GLY A 1 100 ? -6.456 17.055 -9.405 1 58.35 100 GLY A O 1
ATOM 817 N N . LEU A 1 101 ? -8.369 18.182 -9.795 1 68.34 101 LEU A N 1
ATOM 818 C CA . LEU A 1 101 ? -9.178 17.018 -9.448 1 68.34 101 LEU A CA 1
ATOM 819 C C . LEU A 1 101 ? -8.921 15.869 -10.417 1 68.34 101 LEU A C 1
ATOM 821 O O . LEU A 1 101 ? -8.787 14.717 -9.999 1 68.34 101 LEU A O 1
ATOM 825 N N . TYR A 1 102 ? -8.738 16.215 -11.589 1 68.4 102 TYR A N 1
ATOM 826 C CA . TYR A 1 102 ? -8.534 15.171 -12.587 1 68.4 102 TYR A CA 1
ATOM 827 C C . TYR A 1 102 ? -7.066 14.766 -12.66 1 68.4 102 TYR A C 1
ATOM 829 O O . TYR A 1 102 ? -6.748 13.582 -12.789 1 68.4 102 TYR A O 1
ATOM 837 N N . ARG A 1 103 ? -6.269 15.776 -12.427 1 73.21 103 ARG A N 1
ATOM 838 C CA . ARG A 1 103 ? -4.837 15.529 -12.562 1 73.21 103 ARG A CA 1
ATOM 839 C C . ARG A 1 103 ? -4.341 14.574 -11.482 1 73.21 103 ARG A C 1
ATOM 841 O O . ARG A 1 103 ? -3.495 13.717 -11.744 1 73.21 103 ARG A O 1
ATOM 848 N N . PHE A 1 104 ? -4.933 14.695 -10.28 1 83.15 104 PHE A N 1
ATOM 849 C CA . PHE A 1 104 ? -4.351 13.961 -9.163 1 83.15 104 PHE A CA 1
ATOM 850 C C . PHE A 1 104 ? -5.295 12.864 -8.686 1 83.15 104 PHE A C 1
ATOM 852 O O . PHE A 1 104 ? -5.195 12.404 -7.546 1 83.15 104 PHE A O 1
ATOM 859 N N . LYS A 1 105 ? -6.234 12.56 -9.588 1 85.48 105 LYS A N 1
ATOM 860 C CA . LYS A 1 105 ? -7.2 11.539 -9.191 1 85.48 105 LYS A CA 1
ATOM 861 C C . LYS A 1 105 ? -6.502 10.223 -8.858 1 85.48 105 LYS A C 1
ATOM 863 O O . LYS A 1 105 ? -6.836 9.572 -7.866 1 85.48 105 LYS A O 1
ATOM 868 N N . ASN A 1 106 ? -5.484 9.885 -9.653 1 84.35 106 ASN A N 1
ATOM 869 C CA . ASN A 1 106 ? -4.776 8.633 -9.407 1 84.35 106 ASN A CA 1
ATOM 870 C C . ASN A 1 106 ? -4.06 8.649 -8.059 1 84.35 106 ASN A C 1
ATOM 872 O O . ASN A 1 106 ? -4.038 7.641 -7.351 1 84.35 106 ASN A O 1
ATOM 876 N N . GLN A 1 107 ? -3.522 9.75 -7.715 1 89.07 107 GLN A N 1
ATOM 877 C CA . GLN A 1 107 ? -2.854 9.892 -6.425 1 89.07 107 GLN A CA 1
ATOM 878 C C . GLN A 1 107 ? -3.862 9.874 -5.28 1 89.07 107 GLN A C 1
ATOM 880 O O . GLN A 1 107 ? -3.596 9.303 -4.22 1 89.07 107 GLN A O 1
ATOM 885 N N . ALA A 1 108 ? -5.014 10.472 -5.558 1 92.33 108 ALA A N 1
ATOM 886 C CA . ALA A 1 108 ? -6.073 10.447 -4.552 1 92.33 108 ALA A CA 1
ATOM 887 C C . ALA A 1 108 ? -6.536 9.019 -4.278 1 92.33 108 ALA A C 1
ATOM 889 O O . ALA A 1 108 ? -6.832 8.665 -3.135 1 92.33 108 ALA A O 1
ATOM 890 N N . LEU A 1 109 ? -6.524 8.216 -5.306 1 93.12 109 LEU A N 1
ATOM 891 C CA . LEU A 1 109 ? -6.965 6.834 -5.154 1 93.12 109 LEU A CA 1
ATOM 892 C C . LEU A 1 109 ? -5.968 6.033 -4.324 1 93.12 109 LEU A C 1
ATOM 894 O O . LEU A 1 109 ? -6.342 5.064 -3.661 1 93.12 109 LEU A O 1
ATOM 898 N N . VAL A 1 110 ? -4.712 6.466 -4.284 1 94.31 110 VAL A N 1
ATOM 899 C CA . VAL A 1 110 ? -3.73 5.845 -3.401 1 94.31 110 VAL A CA 1
ATOM 900 C C . VAL A 1 110 ? -4.14 6.052 -1.945 1 94.31 110 VAL A C 1
ATOM 902 O O . VAL A 1 110 ? -4.027 5.136 -1.126 1 94.31 110 VAL A O 1
ATOM 905 N N . ALA A 1 111 ? -4.658 7.232 -1.637 1 96.75 111 ALA A N 1
ATOM 906 C CA . ALA A 1 111 ? -5.137 7.511 -0.285 1 96.75 111 ALA A CA 1
ATOM 907 C C . ALA A 1 111 ? -6.349 6.649 0.056 1 96.75 111 ALA A C 1
ATOM 909 O O . ALA A 1 111 ? -6.46 6.138 1.173 1 96.75 111 ALA A O 1
ATOM 910 N N . VAL A 1 112 ? -7.217 6.486 -0.925 1 96.72 112 VAL A N 1
ATOM 911 C CA . VAL A 1 112 ? -8.418 5.679 -0.732 1 96.72 112 VAL A CA 1
ATOM 912 C C . VAL A 1 112 ? -8.028 4.232 -0.444 1 96.72 112 VAL A C 1
ATOM 914 O O . VAL A 1 112 ? -8.535 3.622 0.501 1 96.72 112 VAL A O 1
ATOM 917 N N . ASN A 1 113 ? -7.096 3.727 -1.19 1 96.21 113 ASN A N 1
ATOM 918 C CA . ASN A 1 113 ? -6.635 2.355 -1.005 1 96.21 113 ASN A CA 1
ATOM 919 C C . ASN A 1 113 ? -5.959 2.17 0.35 1 96.21 113 ASN A C 1
ATOM 921 O O . ASN A 1 113 ? -6.152 1.147 1.011 1 96.21 113 ASN A O 1
ATOM 925 N N . ARG A 1 114 ? -5.207 3.163 0.714 1 97.62 114 ARG A N 1
ATOM 926 C CA . ARG A 1 114 ? -4.545 3.103 2.013 1 97.62 114 ARG A CA 1
ATOM 927 C C . ARG A 1 114 ? -5.562 3.13 3.148 1 97.62 114 ARG A C 1
ATOM 929 O O . ARG A 1 114 ? -5.427 2.394 4.128 1 97.62 114 ARG A O 1
ATOM 936 N N . ALA A 1 115 ? -6.557 3.963 3.013 1 98.16 115 ALA A N 1
ATOM 937 C CA . ALA A 1 115 ? -7.603 4.036 4.029 1 98.16 115 ALA A CA 1
ATOM 938 C C . ALA A 1 115 ? -8.3 2.689 4.198 1 98.16 115 ALA A C 1
ATOM 940 O O . ALA A 1 115 ? -8.546 2.247 5.322 1 98.16 115 ALA A O 1
ATOM 941 N N . ASN A 1 116 ? -8.613 2.079 3.103 1 97.56 116 ASN A N 1
ATOM 942 C CA . ASN A 1 116 ? -9.274 0.779 3.152 1 97.56 116 ASN A CA 1
ATOM 943 C C . ASN A 1 116 ? -8.359 -0.293 3.737 1 97.56 116 ASN A C 1
ATOM 945 O O . ASN A 1 116 ? -8.81 -1.156 4.493 1 97.56 116 ASN A O 1
ATOM 949 N N . PHE A 1 117 ? -7.141 -0.226 3.405 1 97.98 117 PHE A N 1
ATOM 950 C CA . PHE A 1 117 ? -6.161 -1.13 3.994 1 97.98 117 PHE A CA 1
ATOM 951 C C . PHE A 1 117 ? -6.1 -0.952 5.507 1 97.98 117 PHE A C 1
ATOM 953 O O . PHE A 1 117 ? -6.141 -1.93 6.255 1 97.98 117 PHE A O 1
ATOM 960 N N . LEU A 1 118 ? -5.965 0.272 5.969 1 98.52 118 LEU A N 1
ATOM 961 C CA . LEU A 1 118 ? -5.883 0.564 7.395 1 98.52 118 LEU A CA 1
ATOM 962 C C . LEU A 1 118 ? -7.145 0.104 8.118 1 98.52 118 LEU A C 1
ATOM 964 O O . LEU A 1 118 ? -7.07 -0.432 9.225 1 98.52 118 LEU A O 1
ATOM 968 N N . THR A 1 119 ? -8.293 0.317 7.469 1 98.36 119 THR A N 1
ATOM 969 C CA . THR A 1 119 ? -9.55 -0.112 8.073 1 98.36 119 THR A CA 1
ATOM 970 C C . THR A 1 119 ? -9.54 -1.616 8.331 1 98.36 119 THR A C 1
ATOM 972 O O . THR A 1 119 ? -9.965 -2.072 9.394 1 98.36 119 THR A O 1
ATOM 975 N N . ARG A 1 120 ? -9.044 -2.396 7.427 1 97.43 120 ARG A N 1
ATOM 976 C CA . ARG A 1 120 ? -8.963 -3.842 7.607 1 97.43 120 ARG A CA 1
ATOM 977 C C . ARG A 1 120 ? -8.002 -4.201 8.735 1 97.43 120 ARG A C 1
ATOM 979 O O . ARG A 1 120 ? -8.295 -5.075 9.553 1 97.43 120 ARG A O 1
ATOM 986 N N . ILE A 1 121 ? -6.874 -3.505 8.745 1 97.92 121 ILE A N 1
ATOM 987 C CA . ILE A 1 121 ? -5.86 -3.758 9.763 1 97.92 121 ILE A CA 1
ATOM 988 C C . ILE A 1 121 ? -6.431 -3.459 11.147 1 97.92 121 ILE A C 1
ATOM 990 O O . ILE A 1 121 ? -6.277 -4.256 12.075 1 97.92 121 ILE A O 1
ATOM 994 N N . TRP A 1 122 ? -7.125 -2.433 11.281 1 97.86 122 TRP A N 1
ATOM 995 C CA . TRP A 1 122 ? -7.645 -2.006 12.576 1 97.86 122 TRP A CA 1
ATOM 996 C C . TRP A 1 122 ? -8.871 -2.825 12.968 1 97.86 122 TRP A C 1
ATOM 998 O O . TRP A 1 122 ? -9.314 -2.78 14.118 1 97.86 122 TRP A O 1
ATOM 1008 N N . LYS A 1 123 ? -9.4 -3.528 12.006 1 96.9 123 LYS A N 1
ATOM 1009 C CA . LYS A 1 123 ? -10.533 -4.396 12.311 1 96.9 123 LYS A CA 1
ATOM 1010 C C . LYS A 1 123 ? -10.073 -5.688 12.981 1 96.9 123 LYS A C 1
ATOM 1012 O O . LYS A 1 123 ? -10.717 -6.174 13.913 1 96.9 123 LYS A O 1
ATOM 1017 N N . LYS A 1 124 ? -8.89 -6.275 12.46 1 95.79 124 LYS A N 1
ATOM 1018 C CA . LYS A 1 124 ? -8.693 -7.668 12.85 1 95.79 124 LYS A CA 1
ATOM 1019 C C . LYS A 1 124 ? -7.22 -7.961 13.119 1 95.79 124 LYS A C 1
ATOM 1021 O O . LYS A 1 124 ? -6.871 -9.051 13.576 1 95.79 124 LYS A O 1
ATOM 1026 N N . ALA A 1 125 ? -6.272 -7.044 12.827 1 97.46 125 ALA A N 1
ATOM 1027 C CA . ALA A 1 125 ? -4.854 -7.374 12.948 1 97.46 125 ALA A CA 1
ATOM 1028 C C . ALA A 1 125 ? -4.452 -7.534 14.412 1 97.46 125 ALA A C 1
ATOM 1030 O O . ALA A 1 125 ? -5.127 -7.022 15.307 1 97.46 125 ALA A O 1
ATOM 1031 N N . GLU A 1 126 ? -3.355 -8.205 14.675 1 97.27 126 GLU A N 1
ATOM 1032 C CA . GLU A 1 126 ? -2.829 -8.456 16.013 1 97.27 126 GLU A CA 1
ATOM 1033 C C . GLU A 1 126 ? -2.248 -7.184 16.625 1 97.27 126 GLU A C 1
ATOM 1035 O O . GLU A 1 126 ? -1.798 -6.292 15.903 1 97.27 126 GLU A O 1
ATOM 1040 N N . PRO A 1 127 ? -2.172 -7.159 17.953 1 96.26 127 PRO A N 1
ATOM 1041 C CA . PRO A 1 127 ? -1.654 -5.97 18.633 1 96.26 127 PRO A CA 1
ATOM 1042 C C . PRO A 1 127 ? -0.25 -5.589 18.17 1 96.26 127 PRO A C 1
ATOM 1044 O O . PRO A 1 127 ? 0.077 -4.402 18.089 1 96.26 127 PRO A O 1
ATOM 1047 N N . GLY A 1 128 ? 0.586 -6.577 17.883 1 96.75 128 GLY A N 1
ATOM 1048 C CA . GLY A 1 128 ? 1.928 -6.277 17.411 1 96.75 128 GLY A CA 1
ATOM 1049 C C . GLY A 1 128 ? 1.942 -5.452 16.138 1 96.75 128 GLY A C 1
ATOM 1050 O O . GLY A 1 128 ? 2.858 -4.658 15.916 1 96.75 128 GLY A O 1
ATOM 1051 N N . VAL A 1 129 ? 0.92 -5.678 15.284 1 98.16 129 VAL A N 1
ATOM 1052 C CA . VAL A 1 129 ? 0.771 -4.911 14.052 1 98.16 129 VAL A CA 1
ATOM 1053 C C . VAL A 1 129 ? 0.217 -3.524 14.37 1 98.16 129 VAL A C 1
ATOM 1055 O O . VAL A 1 129 ? 0.769 -2.512 13.93 1 98.16 129 VAL A O 1
ATOM 1058 N N . LEU A 1 130 ? -0.784 -3.442 15.223 1 97.43 130 LEU A N 1
ATOM 1059 C CA . LEU A 1 130 ? -1.531 -2.217 15.487 1 97.43 130 LEU A CA 1
ATOM 1060 C C . LEU A 1 130 ? -0.685 -1.223 16.275 1 97.43 130 LEU A C 1
ATOM 1062 O O . LEU A 1 130 ? -0.928 -0.016 16.223 1 97.43 130 LEU A O 1
ATOM 1066 N N . GLU A 1 131 ? 0.319 -1.675 16.925 1 95.32 131 GLU A N 1
ATOM 1067 C CA . GLU A 1 131 ? 1.111 -0.81 17.795 1 95.32 131 GLU A CA 1
ATOM 1068 C C . GLU A 1 131 ? 2.452 -0.464 17.155 1 95.32 131 GLU A C 1
ATOM 1070 O O . GLU A 1 131 ? 3.252 0.273 17.736 1 95.32 131 GLU A O 1
ATOM 1075 N N . SER A 1 132 ? 2.721 -0.944 16.019 1 97.38 132 SER A N 1
ATOM 1076 C CA . SER A 1 132 ? 4.026 -0.765 15.39 1 97.38 132 SER A CA 1
ATOM 1077 C C . SER A 1 132 ? 4.15 0.618 14.759 1 97.38 132 SER A C 1
ATOM 1079 O O . SER A 1 132 ? 3.6 0.867 13.684 1 97.38 132 SER A O 1
ATOM 1081 N N . GLU A 1 133 ? 4.914 1.455 15.334 1 96.89 133 GLU A N 1
ATOM 1082 C CA . GLU A 1 133 ? 5.167 2.768 14.747 1 96.89 133 GLU A CA 1
ATOM 1083 C C . GLU A 1 133 ? 5.986 2.651 13.465 1 96.89 133 GLU A C 1
ATOM 1085 O O . GLU A 1 133 ? 5.758 3.393 12.507 1 96.89 133 GLU A O 1
ATOM 1090 N N . TYR A 1 134 ? 6.904 1.697 13.441 1 97.63 134 TYR A N 1
ATOM 1091 C CA . TYR A 1 134 ? 7.743 1.527 12.259 1 97.63 134 TYR A CA 1
ATOM 1092 C C . TYR A 1 134 ? 6.904 1.146 11.045 1 97.63 134 TYR A C 1
ATOM 1094 O O . TYR A 1 134 ? 7.149 1.629 9.937 1 97.63 134 TYR A O 1
ATOM 1102 N N . LEU A 1 135 ? 5.965 0.262 11.264 1 98.32 135 LEU A N 1
ATOM 1103 C CA . LEU A 1 135 ? 5.082 -0.126 10.169 1 98.32 135 LEU A CA 1
ATOM 1104 C C . LEU A 1 135 ? 4.384 1.093 9.575 1 98.32 135 LEU A C 1
ATOM 1106 O O . LEU A 1 135 ? 4.353 1.262 8.354 1 98.32 135 LEU A O 1
ATOM 1110 N N . PHE A 1 136 ? 3.888 1.944 10.364 1 98.42 136 PHE A N 1
ATOM 1111 C CA . PHE A 1 136 ? 3.096 3.066 9.874 1 98.42 136 PHE A CA 1
ATOM 1112 C C . PHE A 1 136 ? 3.995 4.15 9.292 1 98.42 136 PHE A C 1
ATOM 1114 O O . PHE A 1 136 ? 3.615 4.834 8.339 1 98.42 136 PHE A O 1
ATOM 1121 N N . TYR A 1 137 ? 5.247 4.327 9.86 1 98.26 137 TYR A N 1
ATOM 1122 C CA . TYR A 1 137 ? 6.24 5.183 9.222 1 98.26 137 TYR A CA 1
ATOM 1123 C C . TYR A 1 137 ? 6.573 4.683 7.821 1 98.26 137 TYR A C 1
ATOM 1125 O O . TYR A 1 137 ? 6.65 5.472 6.876 1 98.26 137 TYR A O 1
ATOM 1133 N N . THR A 1 138 ? 6.729 3.387 7.747 1 97.94 138 THR A N 1
ATOM 1134 C CA . THR A 1 138 ? 7.094 2.79 6.467 1 97.94 138 THR A CA 1
ATOM 1135 C C . THR A 1 138 ? 5.96 2.941 5.457 1 97.94 138 THR A C 1
ATOM 1137 O O . THR A 1 138 ? 6.205 3.149 4.267 1 97.94 138 THR A O 1
ATOM 1140 N N . GLN A 1 139 ? 4.739 2.844 5.911 1 98 139 GLN A N 1
ATOM 1141 C CA . GLN A 1 139 ? 3.581 2.962 5.032 1 98 139 GLN A CA 1
ATOM 1142 C C . GLN A 1 139 ? 3.521 4.342 4.383 1 98 139 GLN A C 1
ATOM 1144 O O . GLN A 1 139 ? 3.365 4.455 3.165 1 98 139 GLN A O 1
ATOM 1149 N N . VAL A 1 140 ? 3.673 5.386 5.162 1 98.22 140 VAL A N 1
ATOM 1150 C CA . VAL A 1 140 ? 3.559 6.725 4.593 1 98.22 140 VAL A CA 1
ATOM 1151 C C . VAL A 1 140 ? 4.799 7.041 3.76 1 98.22 140 VAL A C 1
ATOM 1153 O O . VAL A 1 140 ? 4.712 7.733 2.743 1 98.22 140 VAL A O 1
ATOM 1156 N N . ARG A 1 141 ? 5.941 6.545 4.128 1 97.37 141 ARG A N 1
ATOM 1157 C CA . ARG A 1 141 ? 7.137 6.719 3.31 1 97.37 141 ARG A CA 1
ATOM 1158 C C . ARG A 1 141 ? 6.953 6.094 1.931 1 97.37 141 ARG A C 1
ATOM 1160 O O . ARG A 1 141 ? 7.296 6.705 0.916 1 97.37 141 ARG A O 1
ATOM 1167 N N . SER A 1 142 ? 6.416 4.9 1.982 1 95.96 142 SER A N 1
ATOM 1168 C CA . SER A 1 142 ? 6.255 4.157 0.736 1 95.96 142 SER A CA 1
ATOM 1169 C C . SER A 1 142 ? 5.351 4.903 -0.24 1 95.96 142 SER A C 1
ATOM 1171 O O . SER A 1 142 ? 5.554 4.839 -1.454 1 95.96 142 SER A O 1
ATOM 1173 N N . ILE A 1 143 ? 4.379 5.594 0.273 1 96.33 143 ILE A N 1
ATOM 1174 C CA . ILE A 1 143 ? 3.473 6.366 -0.571 1 96.33 143 ILE A CA 1
ATOM 1175 C C . ILE A 1 143 ? 4.246 7.476 -1.278 1 96.33 143 ILE A C 1
ATOM 1177 O O . ILE A 1 143 ? 4.172 7.61 -2.502 1 96.33 143 ILE A O 1
ATOM 1181 N N . VAL A 1 144 ? 5.061 8.17 -0.586 1 94.86 144 VAL A N 1
ATOM 1182 C CA . VAL A 1 144 ? 5.776 9.318 -1.135 1 94.86 144 VAL A CA 1
ATOM 1183 C C . VAL A 1 144 ? 6.895 8.838 -2.056 1 94.86 144 VAL A C 1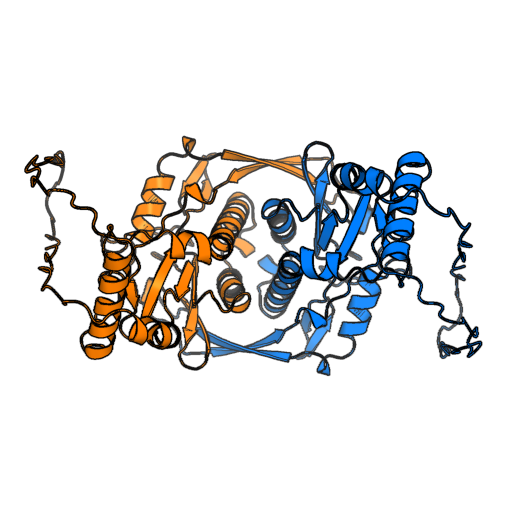
ATOM 1185 O O . VAL A 1 144 ? 7.145 9.437 -3.104 1 94.86 144 VAL A O 1
ATOM 1188 N N . GLU A 1 145 ? 7.479 7.743 -1.718 1 92.75 145 GLU A N 1
ATOM 1189 C CA . GLU A 1 145 ? 8.57 7.186 -2.512 1 92.75 145 GLU A CA 1
ATOM 1190 C C . GLU A 1 145 ? 8.067 6.675 -3.859 1 92.75 145 GLU A C 1
ATOM 1192 O O . GLU A 1 145 ? 8.811 6.663 -4.842 1 92.75 145 GLU A O 1
ATOM 1197 N N . SER A 1 146 ? 6.836 6.31 -3.907 1 90.22 146 SER A N 1
ATOM 1198 C CA . SER A 1 146 ? 6.324 5.586 -5.066 1 90.22 146 SER A CA 1
ATOM 1199 C C . SER A 1 146 ? 5.938 6.542 -6.189 1 90.22 146 SER A C 1
ATOM 1201 O O . SER A 1 146 ? 5.801 6.13 -7.343 1 90.22 146 SER A O 1
ATOM 1203 N N . ASP A 1 147 ? 5.762 7.786 -5.864 1 89.73 147 ASP A N 1
ATOM 1204 C CA . ASP A 1 147 ? 5.231 8.729 -6.843 1 89.73 147 ASP A CA 1
ATOM 1205 C C . ASP A 1 147 ? 5.806 10.127 -6.628 1 89.73 147 ASP A C 1
ATOM 1207 O O . ASP A 1 147 ? 5.514 10.776 -5.621 1 89.73 147 ASP A O 1
ATOM 1211 N N . PRO A 1 148 ? 6.513 10.607 -7.598 1 86.93 148 PRO A N 1
ATOM 1212 C CA . PRO A 1 148 ? 7.15 11.915 -7.422 1 86.93 148 PRO A CA 1
ATOM 1213 C C . PRO A 1 148 ? 6.141 13.058 -7.352 1 86.93 148 PRO A C 1
ATOM 1215 O O . PRO A 1 148 ? 6.478 14.158 -6.907 1 86.93 148 PRO A O 1
ATOM 1218 N N . ASP A 1 149 ? 4.89 12.796 -7.731 1 82.58 149 ASP A N 1
ATOM 1219 C CA . ASP A 1 149 ? 3.865 13.834 -7.693 1 82.58 149 ASP A CA 1
ATOM 1220 C C . ASP A 1 149 ? 3.288 13.985 -6.287 1 82.58 149 ASP A C 1
ATOM 1222 O O . ASP A 1 149 ? 2.594 14.961 -5.996 1 82.58 149 ASP A O 1
ATOM 1226 N N . ILE A 1 150 ? 3.571 13.063 -5.445 1 91.56 150 ILE A N 1
ATOM 1227 C CA . ILE A 1 150 ? 3.122 13.147 -4.059 1 91.56 150 ILE A CA 1
ATOM 1228 C C . ILE A 1 150 ? 4.192 13.831 -3.211 1 91.56 150 ILE A C 1
ATOM 1230 O O . ILE A 1 150 ? 5.296 13.305 -3.05 1 91.56 150 ILE A O 1
ATOM 1234 N N . PHE A 1 151 ? 3.823 14.968 -2.758 1 90.6 151 PHE A N 1
ATOM 1235 C CA . PHE A 1 151 ? 4.773 15.717 -1.944 1 90.6 151 PHE A CA 1
ATOM 1236 C C . PHE A 1 151 ? 4.831 15.158 -0.528 1 90.6 151 PHE A C 1
ATOM 1238 O O . PHE A 1 151 ? 5.906 15.073 0.069 1 90.6 151 PHE A O 1
ATOM 1245 N N . ALA A 1 152 ? 3.633 14.788 0.001 1 94.57 152 ALA A N 1
ATOM 1246 C CA . ALA A 1 152 ? 3.58 14.295 1.375 1 94.57 152 ALA A CA 1
ATOM 1247 C C . ALA A 1 152 ? 2.37 13.389 1.585 1 94.57 152 ALA A C 1
ATOM 1249 O O . ALA A 1 152 ? 1.403 13.446 0.821 1 94.57 152 ALA A O 1
ATOM 1250 N N . ALA A 1 153 ? 2.454 12.548 2.562 1 97.27 153 ALA A N 1
ATOM 1251 C CA . ALA A 1 153 ? 1.378 11.635 2.939 1 97.27 153 ALA A CA 1
ATOM 1252 C C . ALA A 1 153 ? 1.362 11.399 4.447 1 97.27 153 ALA A C 1
ATOM 1254 O O . ALA A 1 153 ? 2.416 11.359 5.087 1 97.27 153 ALA A O 1
ATOM 1255 N N . GLY A 1 154 ? 0.164 11.268 5.012 1 97.65 154 GLY A N 1
ATOM 1256 C CA . GLY A 1 154 ? 0.023 11.023 6.439 1 97.65 154 GLY A CA 1
ATOM 1257 C C . GLY A 1 154 ? -1.128 10.093 6.774 1 97.65 154 GLY A C 1
ATOM 1258 O O . GLY A 1 154 ? -2.055 9.931 5.977 1 97.65 154 GLY A O 1
ATOM 1259 N N . ASN A 1 155 ? -1.036 9.429 7.825 1 97.96 155 ASN A N 1
ATOM 1260 C CA . ASN A 1 155 ? -2.084 8.665 8.493 1 97.96 155 ASN A CA 1
ATOM 1261 C C . ASN A 1 155 ? -2.408 9.24 9.869 1 97.96 155 ASN A C 1
ATOM 1263 O O . ASN A 1 155 ? -1.856 8.796 10.877 1 97.96 155 ASN A O 1
ATOM 1267 N N . CYS A 1 156 ? -3.356 10.174 9.897 1 97.44 156 CYS A N 1
ATOM 1268 C CA . CYS A 1 156 ? -3.555 10.956 11.112 1 97.44 156 CYS A CA 1
ATOM 1269 C C . CYS A 1 156 ? -4.742 10.432 11.911 1 97.44 156 CYS A C 1
ATOM 1271 O O . CYS A 1 156 ? -5.832 10.252 11.365 1 97.44 156 CYS A O 1
ATOM 1273 N N . TYR A 1 157 ? -4.577 10.261 13.174 1 97.57 157 TYR A N 1
ATOM 1274 C CA . TYR A 1 157 ? -5.566 9.642 14.05 1 97.57 157 TYR A CA 1
ATOM 1275 C C . TYR A 1 157 ? -6.313 10.695 14.859 1 97.57 157 TYR A C 1
ATOM 1277 O O . TYR A 1 157 ? -5.76 11.751 15.177 1 97.57 157 TYR A O 1
ATOM 1285 N N . ASP A 1 158 ? -7.515 10.376 15.193 1 96.62 158 ASP A N 1
ATOM 1286 C CA . ASP A 1 158 ? -8.275 11.171 16.152 1 96.62 158 ASP A CA 1
ATOM 1287 C C . ASP A 1 158 ? -7.705 11.024 17.561 1 96.62 158 ASP A C 1
ATOM 1289 O O . ASP A 1 158 ? -6.789 10.23 17.786 1 96.62 158 ASP A O 1
ATOM 1293 N N . ALA A 1 159 ? -8.202 11.879 18.46 1 95.53 159 ALA A N 1
ATOM 1294 C CA . ALA A 1 159 ? -7.71 11.884 19.835 1 95.53 159 ALA A CA 1
ATOM 1295 C C . ALA A 1 159 ? -7.775 10.487 20.446 1 95.53 159 ALA A C 1
ATOM 1297 O O . ALA A 1 159 ? -8.838 9.862 20.469 1 95.53 159 ALA A O 1
ATOM 1298 N N . ARG A 1 160 ? -6.563 9.888 20.87 1 95.47 160 ARG A N 1
ATOM 1299 C CA . ARG A 1 160 ? -6.4 8.64 21.608 1 95.47 160 ARG A CA 1
ATOM 1300 C C . ARG A 1 160 ? -6.863 7.448 20.778 1 95.47 160 ARG A C 1
ATOM 1302 O O . ARG A 1 160 ? -7.384 6.471 21.321 1 95.47 160 ARG A O 1
ATOM 1309 N N . GLU A 1 161 ? -6.662 7.582 19.489 1 96.36 161 GLU A N 1
ATOM 1310 C CA . GLU A 1 161 ? -7.194 6.521 18.64 1 96.36 161 GLU A CA 1
ATOM 1311 C C . GLU A 1 161 ? -6.075 5.639 18.093 1 96.36 161 GLU A C 1
ATOM 1313 O O . GLU A 1 161 ? -6.338 4.638 17.422 1 96.36 161 GLU A O 1
ATOM 1318 N N . PHE A 1 162 ? -4.816 5.98 18.331 1 95.8 162 PHE A N 1
ATOM 1319 C CA . PHE A 1 162 ? -3.716 5.099 17.956 1 95.8 162 PHE A CA 1
ATOM 1320 C C . PHE A 1 162 ? -3.363 4.156 19.1 1 95.8 162 PHE A C 1
ATOM 1322 O O . PHE A 1 162 ? -3.772 2.994 19.102 1 95.8 162 PHE A O 1
ATOM 1329 N N . LYS A 1 163 ? -2.683 4.656 20.094 1 91.71 163 LYS A N 1
ATOM 1330 C CA . LYS A 1 163 ? -2.451 3.929 21.339 1 91.71 163 LYS A CA 1
ATOM 1331 C C . LYS A 1 163 ? -2.83 4.777 22.55 1 91.71 163 LYS A C 1
ATOM 1333 O O . LYS A 1 163 ? -2.948 6 22.445 1 91.71 163 LYS A O 1
ATOM 1338 N N . ALA A 1 164 ? -3 4.124 23.672 1 88.14 164 ALA A N 1
ATOM 1339 C CA . ALA A 1 164 ? -3.535 4.777 24.864 1 88.14 164 ALA A CA 1
ATOM 1340 C C . ALA A 1 164 ? -2.601 5.88 25.352 1 88.14 164 ALA A C 1
ATOM 1342 O O . ALA A 1 164 ? -3.054 6.896 25.885 1 88.14 164 ALA A O 1
ATOM 1343 N N . GLU A 1 165 ? -1.344 5.775 25.075 1 89.82 165 GLU A N 1
ATOM 1344 C CA . GLU A 1 165 ? -0.356 6.705 25.614 1 89.82 165 GLU A CA 1
ATOM 1345 C C . GLU A 1 165 ? -0.248 7.957 24.748 1 89.82 165 GLU A C 1
ATOM 1347 O O . GLU A 1 165 ? 0.309 8.969 25.179 1 89.82 165 GLU A O 1
ATOM 1352 N N . TYR A 1 166 ? -0.79 7.86 23.556 1 92.24 166 TYR A N 1
ATOM 1353 C CA . TYR A 1 166 ? -0.667 8.976 22.625 1 92.24 166 TYR A CA 1
ATOM 1354 C C . TYR A 1 166 ? -1.983 9.734 22.505 1 92.24 166 TYR A C 1
ATOM 1356 O O . TYR A 1 166 ? -3.009 9.155 22.138 1 92.24 166 TYR A O 1
ATOM 1364 N N . PHE A 1 167 ? -1.914 11.003 22.881 1 94.33 167 PHE A N 1
ATOM 1365 C CA . PHE A 1 167 ? -3.104 11.812 22.641 1 94.33 167 PHE A CA 1
ATOM 1366 C C . PHE A 1 167 ? -3.364 11.961 21.147 1 94.33 167 PHE A C 1
ATOM 1368 O O . PHE A 1 167 ? -4.491 11.77 20.685 1 94.33 167 PHE A O 1
ATOM 1375 N N . LEU A 1 168 ? -2.305 12.336 20.392 1 95.45 168 LEU A N 1
ATOM 1376 C CA . LEU A 1 168 ? -2.374 12.449 18.939 1 95.45 168 LEU A CA 1
ATOM 1377 C C . LEU A 1 168 ? -1.213 11.71 18.282 1 95.45 168 LEU A C 1
ATOM 1379 O O . LEU A 1 168 ? -0.127 11.614 18.858 1 95.45 168 LEU A O 1
ATOM 1383 N N . TYR A 1 169 ? -1.473 11.187 17.115 1 96.78 169 TYR A N 1
ATOM 1384 C CA . TYR A 1 169 ? -0.45 10.502 16.332 1 96.78 169 TYR A CA 1
ATOM 1385 C C . TYR A 1 169 ? -0.716 10.652 14.839 1 96.78 169 TYR A C 1
ATOM 1387 O O . TYR A 1 169 ? -1.828 10.395 14.371 1 96.78 169 TYR A O 1
ATOM 1395 N N . CYS A 1 170 ? 0.267 11.129 14.133 1 97.14 170 CYS A N 1
ATOM 1396 C CA . CYS A 1 170 ? 0.133 11.338 12.696 1 97.14 170 CYS A CA 1
ATOM 1397 C C . CYS A 1 170 ? 1.448 11.056 11.979 1 97.14 170 CYS A C 1
ATOM 1399 O O . CYS A 1 170 ? 2.173 11.983 11.614 1 97.14 170 CYS A O 1
ATOM 1401 N N . PRO A 1 171 ? 1.748 9.708 11.803 1 98.03 171 PRO A N 1
ATOM 1402 C CA . PRO A 1 171 ? 2.898 9.454 10.933 1 98.03 171 PRO A CA 1
ATOM 1403 C C . PRO A 1 171 ? 2.792 10.173 9.59 1 98.03 171 PRO A C 1
ATOM 1405 O O . PRO A 1 171 ? 1.739 10.139 8.949 1 98.03 171 PRO A O 1
ATOM 1408 N N . TYR A 1 172 ? 3.886 10.815 9.215 1 97.49 172 TYR A N 1
ATOM 1409 C CA . TYR A 1 172 ? 3.88 11.773 8.115 1 97.49 172 TYR A CA 1
ATOM 1410 C C . TYR A 1 172 ? 5.211 11.761 7.374 1 97.49 172 TYR A C 1
ATOM 1412 O O . TYR A 1 172 ? 6.269 11.936 7.982 1 97.49 172 TYR A O 1
ATOM 1420 N N . ALA A 1 173 ? 5.128 11.481 6.088 1 97.58 173 ALA A N 1
ATOM 1421 C CA . ALA A 1 173 ? 6.301 11.551 5.222 1 97.58 173 ALA A CA 1
ATOM 1422 C C . ALA A 1 173 ? 6.217 12.747 4.278 1 97.58 173 ALA A C 1
ATOM 1424 O O . ALA A 1 173 ? 5.146 13.054 3.749 1 97.58 173 ALA A O 1
ATOM 1425 N N . HIS A 1 174 ? 7.364 13.441 4.076 1 93.17 174 HIS A N 1
ATOM 1426 C CA . HIS A 1 174 ? 7.376 14.574 3.157 1 93.17 174 HIS A CA 1
ATOM 1427 C C . HIS A 1 174 ? 8.739 14.728 2.491 1 93.17 174 HIS A C 1
ATOM 1429 O O . HIS A 1 174 ? 9.755 14.297 3.04 1 93.17 174 HIS A O 1
ATOM 1435 N N . ARG A 1 175 ? 8.67 15.268 1.346 1 90.07 175 ARG A N 1
ATOM 1436 C CA . ARG A 1 175 ? 9.905 15.581 0.634 1 90.07 175 ARG A CA 1
ATOM 1437 C C . ARG A 1 175 ? 10.54 16.857 1.175 1 90.07 175 ARG A C 1
ATOM 1439 O O . ARG A 1 175 ? 9.855 17.862 1.374 1 90.07 175 ARG A O 1
ATOM 1446 N N . MET A 1 176 ? 11.777 16.7 1.404 1 86.92 176 MET A N 1
ATOM 1447 C CA . MET A 1 176 ? 12.548 17.858 1.847 1 86.92 176 MET A CA 1
ATOM 1448 C C . MET A 1 176 ? 13.091 18.639 0.656 1 86.92 176 MET A C 1
ATOM 1450 O O . MET A 1 176 ? 13.013 18.176 -0.484 1 86.92 176 MET A O 1
ATOM 1454 N N . ASP A 1 177 ? 13.701 19.747 0.866 1 78.46 177 ASP A N 1
ATOM 1455 C CA . ASP A 1 177 ? 14.214 20.622 -0.184 1 78.46 177 ASP A CA 1
ATOM 1456 C C . ASP A 1 177 ? 15.301 19.924 -0.998 1 78.46 177 ASP A C 1
ATOM 1458 O O . ASP A 1 177 ? 15.429 20.159 -2.202 1 78.46 177 ASP A O 1
ATOM 1462 N N . ASN A 1 178 ? 16.033 19.089 -0.36 1 82.61 178 ASN A N 1
ATOM 1463 C CA . ASN A 1 178 ? 17.122 18.403 -1.047 1 82.61 178 ASN A CA 1
ATOM 1464 C C . ASN A 1 178 ? 16.623 17.179 -1.808 1 82.61 178 ASN A C 1
ATOM 1466 O O . ASN A 1 178 ? 17.418 16.431 -2.38 1 82.61 178 ASN A O 1
ATOM 1470 N N . GLY A 1 179 ? 15.311 16.945 -1.681 1 82.6 179 GLY A N 1
ATOM 1471 C CA . GLY A 1 179 ? 14.722 15.842 -2.424 1 82.6 179 GLY A CA 1
ATOM 1472 C C . GLY A 1 179 ? 14.577 14.577 -1.599 1 82.6 179 GLY A C 1
ATOM 1473 O O . GLY A 1 179 ? 13.872 13.648 -1.997 1 82.6 179 GLY A O 1
ATOM 1474 N N . GLU A 1 180 ? 15.168 14.584 -0.453 1 90.57 180 GLU A N 1
ATOM 1475 C CA . GLU A 1 180 ? 15.062 13.415 0.415 1 90.57 180 GLU A CA 1
ATOM 1476 C C . GLU A 1 180 ? 13.707 13.37 1.116 1 90.57 180 GLU A C 1
ATOM 1478 O O . GLU A 1 180 ? 13.014 14.385 1.205 1 90.57 180 GLU A O 1
ATOM 1483 N N . ILE A 1 181 ? 13.373 12.187 1.488 1 95.08 181 ILE A N 1
ATOM 1484 C CA . ILE A 1 181 ? 12.114 12.014 2.205 1 95.08 181 ILE A CA 1
ATOM 1485 C C . ILE A 1 181 ? 12.387 11.892 3.703 1 95.08 181 ILE A C 1
ATOM 1487 O O . ILE A 1 181 ? 13.278 11.148 4.119 1 95.08 181 ILE A O 1
ATOM 1491 N N . ASN A 1 182 ? 11.707 12.668 4.489 1 96.68 182 ASN A N 1
ATOM 1492 C CA . ASN A 1 182 ? 11.729 12.545 5.942 1 96.68 182 ASN A CA 1
ATOM 1493 C C . ASN A 1 182 ? 10.392 12.046 6.483 1 96.68 182 ASN A C 1
ATOM 1495 O O . ASN A 1 182 ? 9.333 12.455 6.004 1 96.68 182 ASN A O 1
ATOM 1499 N N . VAL A 1 183 ? 10.461 11.173 7.433 1 97.83 183 VAL A N 1
ATOM 1500 C CA . VAL A 1 183 ? 9.265 10.677 8.106 1 97.83 183 VAL A CA 1
ATOM 1501 C C . VAL A 1 183 ? 9.287 11.094 9.574 1 97.83 183 VAL A C 1
ATOM 1503 O O . VAL A 1 183 ? 10.322 10.997 10.238 1 97.83 183 VAL A O 1
ATOM 1506 N N . LYS A 1 184 ? 8.158 11.619 10.032 1 97.38 184 LYS A N 1
ATOM 1507 C CA . LYS A 1 184 ? 8.026 12.069 11.414 1 97.38 184 LYS A CA 1
ATOM 1508 C C . LYS A 1 184 ? 6.578 11.977 11.886 1 97.38 184 LYS A C 1
ATOM 1510 O O . LYS A 1 184 ? 5.693 11.59 11.12 1 97.38 184 LYS A O 1
ATOM 1515 N N . ASP A 1 185 ? 6.378 12.225 13.141 1 97.32 185 ASP A N 1
ATOM 1516 C CA . ASP A 1 185 ? 5.032 12.398 13.677 1 97.32 185 ASP A CA 1
ATOM 1517 C C . ASP A 1 185 ? 4.592 13.858 13.597 1 97.32 185 ASP A C 1
ATOM 1519 O O . ASP A 1 185 ? 5.026 14.688 14.398 1 97.32 185 ASP A O 1
ATOM 1523 N N . LEU A 1 186 ? 3.69 14.125 12.684 1 94.66 186 LEU A N 1
ATOM 1524 C CA . LEU A 1 186 ? 3.259 15.49 12.406 1 94.66 186 LEU A CA 1
ATOM 1525 C C . LEU A 1 186 ? 2.529 16.085 13.605 1 94.66 186 LEU A C 1
ATOM 1527 O O . LEU A 1 186 ? 2.526 17.304 13.794 1 94.66 186 LEU A O 1
ATOM 1531 N N . SER A 1 187 ? 1.908 15.23 14.423 1 93.89 187 SER A N 1
ATOM 1532 C CA . SER A 1 187 ? 1.075 15.7 15.525 1 93.89 187 SER A CA 1
ATOM 1533 C C . SER A 1 187 ? 1.902 16.451 16.563 1 93.89 187 SER A C 1
ATOM 1535 O O . SER A 1 187 ? 1.355 17.181 17.391 1 93.89 187 SER A O 1
ATOM 1537 N N . LEU A 1 188 ? 3.162 16.261 16.562 1 93.17 188 LEU A N 1
ATOM 1538 C CA . LEU A 1 188 ? 4.032 16.932 17.522 1 93.17 188 LEU A CA 1
ATOM 1539 C C . LEU A 1 188 ? 4.238 18.393 17.14 1 93.17 188 LEU A C 1
ATOM 1541 O O . LEU A 1 188 ? 4.643 19.207 17.974 1 93.17 188 LEU A O 1
ATOM 1545 N N . GLU A 1 189 ? 3.976 18.701 15.874 1 85.99 189 GLU A N 1
ATOM 1546 C CA . GLU A 1 189 ? 4.2 20.06 15.391 1 85.99 189 GLU A CA 1
ATOM 1547 C C . GLU A 1 189 ? 2.892 20.712 14.951 1 85.99 189 GLU A C 1
ATOM 1549 O O . GLU A 1 189 ? 2.832 21.929 14.762 1 85.99 189 GLU A O 1
ATOM 1554 N N . TYR A 1 190 ? 1.936 19.923 14.777 1 83.84 190 TYR A N 1
ATOM 1555 C CA . TYR A 1 190 ? 0.675 20.409 14.23 1 83.84 190 TYR A CA 1
ATOM 1556 C C . TYR A 1 190 ? -0.511 19.78 14.951 1 83.84 190 TYR A C 1
ATOM 1558 O O . TYR A 1 190 ? -0.841 18.615 14.717 1 83.84 190 TYR A O 1
ATOM 1566 N N . HIS A 1 191 ? -1.171 20.568 15.825 1 87.45 191 HIS A N 1
ATOM 1567 C CA . HIS A 1 191 ? -2.387 20.101 16.481 1 87.45 191 HIS A CA 1
ATOM 1568 C C . HIS A 1 191 ? -3.592 20.212 15.554 1 87.45 191 HIS A C 1
ATOM 1570 O O . HIS A 1 191 ? -4.232 21.264 15.484 1 87.45 191 HIS A O 1
ATOM 1576 N N . TYR A 1 192 ? -4.03 19.137 14.955 1 87.84 192 TYR A N 1
ATOM 1577 C CA . TYR A 1 192 ? -4.927 19.225 13.809 1 87.84 192 TYR A CA 1
ATOM 1578 C C . TYR A 1 192 ? -6.368 18.947 14.222 1 87.84 192 TYR A C 1
ATOM 1580 O O . TYR A 1 192 ? -7.239 18.756 13.369 1 87.84 192 TYR A O 1
ATOM 1588 N N . LEU A 1 193 ? -6.673 18.892 15.538 1 90.59 193 LEU A N 1
ATOM 1589 C CA . LEU A 1 193 ? -8.044 18.636 15.966 1 90.59 193 LEU A CA 1
ATOM 1590 C C . LEU A 1 193 ? -8.852 19.929 16.002 1 90.59 193 LEU A C 1
ATOM 1592 O O . LEU A 1 193 ? -10.08 19.895 16.114 1 90.59 193 LEU A O 1
ATOM 1596 N N . GLY A 1 194 ? -8.159 20.993 15.883 1 80.1 194 GLY A N 1
ATOM 1597 C CA . GLY A 1 194 ? -8.851 22.268 15.981 1 80.1 194 GLY A CA 1
ATOM 1598 C C . GLY A 1 194 ? -9.484 22.706 14.674 1 80.1 194 GLY A C 1
ATOM 1599 O O . GLY A 1 194 ? -9.372 22.012 13.661 1 80.1 194 GLY A O 1
ATOM 1600 N N . ASN A 1 195 ? -10.171 23.739 14.635 1 66.25 195 ASN A N 1
ATOM 1601 C CA . ASN A 1 195 ? -10.988 24.251 13.54 1 66.25 195 ASN A CA 1
ATOM 1602 C C . ASN A 1 195 ? -10.129 24.688 12.357 1 66.25 195 ASN A C 1
ATOM 1604 O O . ASN A 1 195 ? -10.634 24.853 11.245 1 66.25 195 ASN A O 1
ATOM 1608 N N . SER A 1 196 ? -8.91 24.763 12.612 1 68.06 196 SER A N 1
ATOM 1609 C CA . SER A 1 196 ? -8.052 25.23 11.528 1 68.06 196 SER A CA 1
ATOM 1610 C C . SER A 1 196 ? -7.63 24.078 10.622 1 68.06 196 SER A C 1
ATOM 1612 O O . SER A 1 196 ? -7.062 24.299 9.55 1 68.06 196 SER A O 1
ATOM 1614 N N . SER A 1 197 ? -8.019 22.924 11.03 1 80.68 197 SER A N 1
ATOM 1615 C CA . SER A 1 197 ? -7.677 21.768 10.208 1 80.68 197 SER A CA 1
ATOM 1616 C C . SER A 1 197 ? -8.898 21.239 9.463 1 80.68 197 SER A C 1
ATOM 1618 O O . SER A 1 197 ? -9.433 20.182 9.806 1 80.68 197 SER A O 1
ATOM 1620 N N . GLU A 1 198 ? -9.269 21.951 8.447 1 81.62 198 GLU A N 1
ATOM 1621 C CA . GLU A 1 198 ? -10.455 21.62 7.664 1 81.62 198 GLU A CA 1
ATOM 1622 C C . GLU A 1 198 ? -10.375 20.199 7.115 1 81.62 198 GLU A C 1
ATOM 1624 O O . GLU A 1 198 ? -11.382 19.49 7.064 1 81.62 198 GLU A O 1
ATOM 1629 N N . TRP A 1 199 ? -9.178 19.851 6.794 1 86.8 199 TRP A N 1
ATOM 1630 C CA . TRP A 1 199 ? -9.005 18.54 6.177 1 86.8 199 TRP A CA 1
ATOM 1631 C C . TRP A 1 199 ? -9.373 17.427 7.152 1 86.8 199 TRP A C 1
ATOM 1633 O O . TRP A 1 199 ? -9.971 16.422 6.76 1 86.8 199 TRP A O 1
ATOM 1643 N N . PHE A 1 200 ? -9.038 17.543 8.448 1 92.15 200 PHE A N 1
ATOM 1644 C CA . PHE A 1 200 ? -9.334 16.502 9.424 1 92.15 200 PHE A CA 1
ATOM 1645 C C . PHE A 1 200 ? -10.8 16.549 9.838 1 92.15 200 PHE A C 1
ATOM 1647 O O . PHE A 1 200 ? -11.451 15.508 9.953 1 92.15 200 PHE A O 1
ATOM 1654 N N . ILE A 1 201 ? -11.311 17.791 10.006 1 90.6 201 ILE A N 1
ATOM 1655 C CA . ILE A 1 201 ? -12.696 17.978 10.427 1 90.6 201 ILE A CA 1
ATOM 1656 C C . ILE A 1 201 ? -13.638 17.416 9.365 1 90.6 201 ILE A C 1
ATOM 1658 O O . ILE A 1 201 ? -14.638 16.771 9.692 1 90.6 201 ILE A O 1
ATOM 1662 N N . SER A 1 202 ? -13.331 17.663 8.148 1 89.51 202 SER A N 1
ATOM 1663 C CA . SER A 1 202 ? -14.158 17.154 7.059 1 89.51 202 SER A CA 1
ATOM 1664 C C . SER A 1 202 ? -14.234 15.631 7.088 1 89.51 202 SER A C 1
ATOM 1666 O O . SER A 1 202 ? -15.309 15.055 6.912 1 89.51 202 SER A O 1
ATOM 1668 N N . ALA A 1 203 ? -13.076 14.965 7.282 1 92.7 203 ALA A N 1
ATOM 1669 C CA . ALA A 1 203 ? -13.047 13.507 7.361 1 92.7 203 ALA A CA 1
ATOM 1670 C C . ALA A 1 203 ? -13.892 13.004 8.527 1 92.7 203 ALA A C 1
ATOM 1672 O O . ALA A 1 203 ? -14.624 12.02 8.393 1 92.7 203 ALA A O 1
ATOM 1673 N N . ARG A 1 204 ? -13.759 13.69 9.634 1 93.45 204 ARG A N 1
ATOM 1674 C CA . ARG A 1 204 ? -14.518 13.321 10.825 1 93.45 204 ARG A CA 1
ATOM 1675 C C . ARG A 1 204 ? -16.017 13.465 10.585 1 93.45 204 ARG A C 1
ATOM 1677 O O . ARG A 1 204 ? -16.798 12.587 10.959 1 93.45 204 ARG A O 1
ATOM 1684 N N . MET A 1 205 ? -16.42 14.523 9.927 1 92.58 205 MET A N 1
ATOM 1685 C CA . MET A 1 205 ? -17.83 14.792 9.66 1 92.58 205 MET A CA 1
ATOM 1686 C C . MET A 1 205 ? -18.411 13.752 8.708 1 92.58 205 MET A C 1
ATOM 1688 O O . MET A 1 205 ? -19.501 13.228 8.944 1 92.58 205 MET A O 1
ATOM 1692 N N . ILE A 1 206 ? -17.707 13.442 7.691 1 92 206 ILE A N 1
ATOM 1693 C CA . ILE A 1 206 ? -18.154 12.457 6.711 1 92 206 ILE A CA 1
ATOM 1694 C C . ILE A 1 206 ? -18.316 11.096 7.385 1 92 206 ILE A C 1
ATOM 1696 O O . ILE A 1 206 ? -19.232 10.339 7.054 1 92 206 ILE A O 1
ATOM 1700 N N . SER A 1 207 ? -17.467 10.813 8.345 1 94.44 207 SER A N 1
ATOM 1701 C CA . SER A 1 207 ? -17.41 9.506 8.991 1 94.44 207 SER A CA 1
ATOM 1702 C C . SER A 1 207 ? -18.49 9.371 10.059 1 94.44 207 SER A C 1
ATOM 1704 O O . SER A 1 207 ? -18.692 8.287 10.611 1 94.44 207 SER A O 1
ATOM 1706 N N . SER A 1 208 ? -19.177 10.431 10.388 1 93.39 208 SER A N 1
ATOM 1707 C CA . SER A 1 208 ? -20.125 10.428 11.497 1 93.39 208 SER A CA 1
ATOM 1708 C C . SER A 1 208 ? -21.355 9.589 11.171 1 93.39 208 SER A C 1
ATOM 1710 O O . SER A 1 208 ? -22.084 9.17 12.073 1 93.39 208 SER A O 1
ATOM 1712 N N . ASN A 1 209 ? -21.592 9.345 9.892 1 94.53 209 ASN A N 1
ATOM 1713 C CA . ASN A 1 209 ? -22.708 8.512 9.455 1 94.53 209 ASN A CA 1
ATOM 1714 C C . ASN A 1 209 ? -22.225 7.296 8.67 1 94.53 209 ASN A C 1
ATOM 1716 O O . ASN A 1 209 ? -21.969 7.389 7.468 1 94.53 209 ASN A O 1
ATOM 1720 N N . LEU A 1 210 ? -22.275 6.157 9.268 1 93.71 210 LEU A N 1
ATOM 1721 C CA . LEU A 1 210 ? -21.736 4.938 8.674 1 93.71 210 LEU A CA 1
ATOM 1722 C C . LEU A 1 210 ? -22.594 4.48 7.5 1 93.71 210 LEU A C 1
ATOM 1724 O O . LEU A 1 210 ? -22.14 3.696 6.663 1 93.71 210 LEU A O 1
ATOM 1728 N N . SER A 1 211 ? -23.833 4.904 7.466 1 92.22 211 SER A N 1
ATOM 1729 C CA . SER A 1 211 ? -24.729 4.512 6.382 1 92.22 211 SER A CA 1
ATOM 1730 C C . SER A 1 211 ? -24.264 5.084 5.047 1 92.22 211 SER A C 1
ATOM 1732 O O . SER A 1 211 ? -24.724 4.653 3.988 1 92.22 211 SER A O 1
ATOM 1734 N N . ASN A 1 212 ? -23.333 6.058 5.109 1 90.66 212 ASN A N 1
ATOM 1735 C CA . ASN A 1 212 ? -22.79 6.679 3.906 1 90.66 212 ASN A CA 1
ATOM 1736 C C . ASN A 1 212 ? -21.853 5.731 3.161 1 90.66 212 ASN A C 1
ATOM 1738 O O . ASN A 1 212 ? -21.489 5.988 2.012 1 90.66 212 ASN A O 1
ATOM 1742 N N . PHE A 1 213 ? -21.506 4.632 3.835 1 93.57 213 PHE A N 1
ATOM 1743 C CA . PHE A 1 213 ? -20.433 3.811 3.284 1 93.57 213 PHE A CA 1
ATOM 1744 C C . PHE A 1 213 ? -20.96 2.446 2.859 1 93.57 213 PHE A C 1
ATOM 1746 O O . PHE A 1 213 ? -22.016 2.01 3.323 1 93.57 213 PHE A O 1
ATOM 1753 N N . ASN A 1 214 ? -20.206 1.924 1.956 1 90.8 214 ASN A N 1
ATOM 1754 C CA . ASN A 1 214 ? -20.492 0.565 1.511 1 90.8 214 ASN A CA 1
ATOM 1755 C C . ASN A 1 214 ? -19.6 -0.455 2.214 1 90.8 214 ASN A C 1
ATOM 1757 O O . ASN A 1 214 ? -18.787 -0.092 3.066 1 90.8 214 ASN A O 1
ATOM 1761 N N . PHE A 1 215 ? -19.864 -1.706 1.921 1 91.99 215 PHE A N 1
ATOM 1762 C CA . PHE A 1 215 ? -19.061 -2.795 2.466 1 91.99 215 PHE A CA 1
ATOM 1763 C C . PHE A 1 215 ? -18.499 -3.665 1.348 1 91.99 215 PHE A C 1
ATOM 1765 O O . PHE A 1 215 ? -19.155 -3.871 0.325 1 91.99 215 PHE A O 1
ATOM 1772 N N . THR A 1 216 ? -17.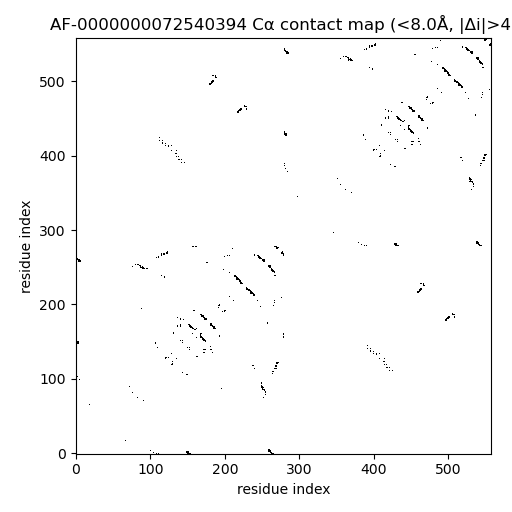288 -4.067 1.579 1 88.86 216 THR A N 1
ATOM 1773 C CA . THR A 1 216 ? -16.709 -5.054 0.675 1 88.86 216 THR A CA 1
ATOM 1774 C C . THR A 1 216 ? -17.076 -6.469 1.112 1 88.86 216 THR A C 1
ATOM 1776 O O . THR A 1 216 ? -17.337 -6.712 2.293 1 88.86 216 THR A O 1
ATOM 1779 N N . VAL A 1 217 ? -17.192 -7.34 0.077 1 87.46 217 VAL A N 1
ATOM 1780 C CA . VAL A 1 217 ? -17.463 -8.741 0.381 1 87.46 217 VAL A CA 1
ATOM 1781 C C . VAL A 1 217 ? -16.433 -9.629 -0.312 1 87.46 217 VAL A C 1
ATOM 1783 O O . VAL A 1 217 ? -16.096 -9.408 -1.477 1 87.46 217 VAL A O 1
ATOM 1786 N N . GLY A 1 218 ? -15.919 -10.52 0.478 1 93.73 218 GLY A N 1
ATOM 1787 C CA . GLY A 1 218 ? -14.971 -11.498 -0.03 1 93.73 218 GLY A CA 1
ATOM 1788 C C . GLY A 1 218 ? -14.748 -12.662 0.917 1 93.73 218 GLY A C 1
ATOM 1789 O O . GLY A 1 218 ? -15.546 -12.888 1.829 1 93.73 218 GLY A O 1
ATOM 1790 N N . THR A 1 219 ? -13.716 -13.478 0.552 1 96.84 219 THR A N 1
ATOM 1791 C CA . THR A 1 219 ? -13.447 -14.647 1.382 1 96.84 219 THR A CA 1
ATOM 1792 C C . THR A 1 219 ? -11.95 -14.8 1.634 1 96.84 219 THR A C 1
ATOM 1794 O O . THR A 1 219 ? -11.134 -14.177 0.951 1 96.84 219 THR A O 1
ATOM 1797 N N . GLU A 1 220 ? -11.662 -15.476 2.655 1 96.91 220 GLU A N 1
ATOM 1798 C CA . GLU A 1 220 ? -10.301 -15.863 3.015 1 96.91 220 GLU A CA 1
ATOM 1799 C C . GLU A 1 220 ? -10.221 -17.349 3.353 1 96.91 220 GLU A C 1
ATOM 1801 O O . GLU A 1 220 ? -11.154 -17.911 3.93 1 96.91 220 GLU A O 1
ATOM 1806 N N . GLN A 1 221 ? -9.17 -17.961 2.947 1 97.69 221 GLN A N 1
ATOM 1807 C CA . GLN A 1 221 ? -8.865 -19.339 3.316 1 97.69 221 GLN A CA 1
ATOM 1808 C C . GLN A 1 221 ? -7.528 -19.43 4.047 1 97.69 221 GLN A C 1
ATOM 1810 O O . GLN A 1 221 ? -6.468 -19.297 3.431 1 97.69 221 GLN A O 1
ATOM 1815 N N . TRP A 1 222 ? -7.593 -19.664 5.306 1 96.34 222 TRP A N 1
ATOM 1816 C CA . TRP A 1 222 ? -6.392 -19.747 6.13 1 96.34 222 TRP A CA 1
ATOM 1817 C C . TRP A 1 222 ? -5.813 -21.158 6.108 1 96.34 222 TRP A C 1
ATOM 1819 O O . TRP A 1 222 ? -6.553 -22.138 5.991 1 96.34 222 TRP A O 1
ATOM 1829 N N . ARG A 1 223 ? -4.572 -21.163 6.267 1 93.56 223 ARG A N 1
ATOM 1830 C CA . ARG A 1 223 ? -3.889 -22.451 6.325 1 93.56 223 ARG A CA 1
ATOM 1831 C C . ARG A 1 223 ? -4.259 -23.21 7.595 1 93.56 223 ARG A C 1
ATOM 1833 O O . ARG A 1 223 ? -4.253 -22.64 8.689 1 93.56 223 ARG A O 1
ATOM 1840 N N . ILE A 1 224 ? -4.593 -24.5 7.429 1 92.37 224 ILE A N 1
ATOM 1841 C CA . ILE A 1 224 ? -4.875 -25.375 8.562 1 92.37 224 ILE A CA 1
ATOM 1842 C C . ILE A 1 224 ? -3.606 -26.126 8.961 1 92.37 224 ILE A C 1
ATOM 1844 O O . ILE A 1 224 ? -3.324 -26.29 10.151 1 92.37 224 ILE A O 1
ATOM 1848 N N . ASN A 1 225 ? -2.858 -26.548 7.981 1 88.71 225 ASN A N 1
ATOM 1849 C CA . ASN A 1 225 ? -1.56 -27.196 8.136 1 88.71 225 ASN A CA 1
ATOM 1850 C C . ASN A 1 225 ? -0.684 -26.998 6.903 1 88.71 225 ASN A C 1
ATOM 1852 O O . ASN A 1 225 ? -0.949 -26.117 6.083 1 88.71 225 ASN A O 1
ATOM 1856 N N . ASP A 1 226 ? 0.36 -27.709 6.758 1 85.65 226 ASP A N 1
ATOM 1857 C CA . ASP A 1 226 ? 1.381 -27.439 5.751 1 85.65 226 ASP A CA 1
ATOM 1858 C C . ASP A 1 226 ? 0.869 -27.762 4.349 1 85.65 226 ASP A C 1
ATOM 1860 O O . ASP A 1 226 ? 1.47 -27.352 3.354 1 85.65 226 ASP A O 1
ATOM 1864 N N . ASN A 1 227 ? -0.252 -28.392 4.251 1 86.68 227 ASN A N 1
ATOM 1865 C CA . ASN A 1 227 ? -0.679 -28.823 2.924 1 86.68 227 ASN A CA 1
ATOM 1866 C C . ASN A 1 227 ? -2.161 -28.541 2.692 1 86.68 227 ASN A C 1
ATOM 1868 O O . ASN A 1 227 ? -2.719 -28.934 1.666 1 86.68 227 ASN A O 1
ATOM 1872 N N . THR A 1 228 ? -2.777 -27.939 3.68 1 91.02 228 THR A N 1
ATOM 1873 C CA . THR A 1 228 ? -4.227 -27.835 3.568 1 91.02 228 THR A CA 1
ATOM 1874 C C . THR A 1 228 ? -4.694 -26.415 3.875 1 91.02 228 THR A C 1
ATOM 1876 O O . THR A 1 228 ? -4.316 -25.84 4.898 1 91.02 228 THR A O 1
ATOM 1879 N N . SER A 1 229 ? -5.486 -25.897 2.983 1 92.35 229 SER A N 1
ATOM 1880 C CA . SER A 1 229 ? -6.169 -24.63 3.219 1 92.35 229 SER A CA 1
ATOM 1881 C C . SER A 1 229 ? -7.484 -24.841 3.962 1 92.35 229 SER A C 1
ATOM 1883 O O . SER A 1 229 ? -8.16 -25.853 3.763 1 92.35 229 SER A O 1
ATOM 1885 N N . GLY A 1 230 ? -7.793 -23.978 4.747 1 93.74 230 GLY A N 1
ATOM 1886 C CA . GLY A 1 230 ? -9.07 -24.05 5.439 1 93.74 230 GLY A CA 1
ATOM 1887 C C . GLY A 1 230 ? -10.249 -23.697 4.553 1 93.74 230 GLY A C 1
ATOM 1888 O O . GLY A 1 230 ? -10.082 -23.446 3.358 1 93.74 230 GLY A O 1
ATOM 1889 N N . SER A 1 231 ? -11.428 -23.77 5.126 1 95.04 231 SER A N 1
ATOM 1890 C CA . SER A 1 231 ? -12.656 -23.427 4.417 1 95.04 231 SER A CA 1
ATOM 1891 C C . SER A 1 231 ? -12.741 -21.928 4.151 1 95.04 231 SER A C 1
ATOM 1893 O O . SER A 1 231 ? -12.001 -21.143 4.749 1 95.04 231 SER A O 1
ATOM 1895 N N . TYR A 1 232 ? -13.576 -21.615 3.185 1 95.53 232 TYR A N 1
ATOM 1896 C CA . TYR A 1 232 ? -13.854 -20.21 2.907 1 95.53 232 TYR A CA 1
ATOM 1897 C C . TYR A 1 232 ? -14.456 -19.522 4.126 1 95.53 232 TYR A C 1
ATOM 1899 O O . TYR A 1 232 ? -15.433 -20.007 4.701 1 95.53 232 TYR A O 1
ATOM 1907 N N . GLU A 1 233 ? -13.839 -18.504 4.579 1 96.14 233 GLU A N 1
ATOM 1908 C CA . GLU A 1 233 ? -14.396 -17.628 5.605 1 96.14 233 GLU A CA 1
ATOM 1909 C C . GLU A 1 233 ? -14.811 -16.283 5.017 1 96.14 233 GLU A C 1
ATOM 1911 O O . GLU A 1 233 ? -14.03 -15.641 4.311 1 96.14 233 GLU A O 1
ATOM 1916 N N . TYR A 1 234 ? -15.977 -15.904 5.354 1 93.89 234 TYR A N 1
ATOM 1917 C CA . TYR A 1 234 ? -16.506 -14.643 4.845 1 93.89 234 TYR A CA 1
ATOM 1918 C C . TYR A 1 234 ? -15.77 -13.457 5.458 1 93.89 234 TYR A C 1
ATOM 1920 O O . TYR A 1 234 ? -15.449 -13.465 6.648 1 93.89 234 TYR A O 1
ATOM 1928 N N . ASP A 1 235 ? -15.455 -12.496 4.603 1 91.24 235 ASP A N 1
ATOM 1929 C CA . ASP A 1 235 ? -14.842 -11.243 5.032 1 91.24 235 ASP A CA 1
ATOM 1930 C C . ASP A 1 235 ? -15.617 -10.041 4.495 1 91.24 235 ASP A C 1
ATOM 1932 O O . ASP A 1 235 ? -15.825 -9.92 3.286 1 91.24 235 ASP A O 1
ATOM 1936 N N . SER A 1 236 ? -16.103 -9.195 5.431 1 91.31 236 SER A N 1
ATOM 1937 C CA . SER A 1 236 ? -16.799 -7.961 5.08 1 91.31 236 SER A CA 1
ATOM 1938 C C . SER A 1 236 ? -16.27 -6.779 5.886 1 91.31 236 SER A C 1
ATOM 1940 O O . SER A 1 236 ? -16.128 -6.868 7.107 1 91.31 236 SER A O 1
ATOM 1942 N N . THR A 1 237 ? -15.932 -5.75 5.236 1 94.81 237 THR A N 1
ATOM 1943 C CA . THR A 1 237 ? -15.395 -4.563 5.892 1 94.81 237 THR A CA 1
ATOM 1944 C C . THR A 1 237 ? -15.959 -3.294 5.258 1 94.81 237 THR A C 1
ATOM 1946 O O . THR A 1 237 ? -16.236 -3.263 4.058 1 94.81 237 THR A O 1
ATOM 1949 N N . ILE A 1 238 ? -16.172 -2.294 6.081 1 96.14 238 ILE A N 1
ATOM 1950 C CA . ILE A 1 238 ? -16.589 -0.994 5.566 1 96.14 238 ILE A CA 1
ATOM 1951 C C . ILE A 1 238 ? -15.545 -0.47 4.582 1 96.14 238 ILE A C 1
ATOM 1953 O O . ILE A 1 238 ? -14.344 -0.666 4.779 1 96.14 238 ILE A O 1
ATOM 1957 N N . THR A 1 239 ? -15.983 0.167 3.5 1 95.36 239 THR A N 1
ATOM 1958 C CA . THR A 1 239 ? -15.071 0.637 2.463 1 95.36 239 THR A CA 1
ATOM 1959 C C . THR A 1 239 ? -15.365 2.091 2.103 1 95.36 239 THR A C 1
ATOM 1961 O O . THR A 1 239 ? -16.526 2.505 2.069 1 95.36 239 THR A O 1
ATOM 1964 N N . VAL A 1 240 ? -14.305 2.845 1.949 1 96.43 240 VAL A N 1
ATOM 1965 C CA . VAL A 1 240 ? -14.451 4.218 1.475 1 96.43 240 VAL A CA 1
ATOM 1966 C C . VAL A 1 240 ? -14.113 4.289 -0.012 1 96.43 240 VAL A C 1
ATOM 1968 O O . VAL A 1 240 ? -13.396 3.433 -0.535 1 96.43 240 VAL A O 1
ATOM 1971 N N . THR A 1 241 ? -14.685 5.269 -0.683 1 94.12 241 THR A N 1
ATOM 1972 C CA . THR A 1 241 ? -14.435 5.526 -2.097 1 94.12 241 THR A CA 1
ATOM 1973 C C . THR A 1 241 ? -13.919 6.947 -2.305 1 94.12 241 THR A C 1
ATOM 1975 O O . THR A 1 241 ? -13.77 7.706 -1.345 1 94.12 241 THR A O 1
ATOM 1978 N N . TYR A 1 242 ? -13.573 7.222 -3.559 1 93 242 TYR A N 1
ATOM 1979 C CA . TYR A 1 242 ? -13.058 8.53 -3.948 1 93 242 TYR A CA 1
ATOM 1980 C C . TYR A 1 242 ? -13.991 9.644 -3.488 1 93 242 TYR A C 1
ATOM 1982 O O . TYR A 1 242 ? -13.535 10.7 -3.044 1 93 242 TYR A O 1
ATOM 1990 N N . GLU A 1 243 ? -15.295 9.405 -3.464 1 91.32 243 GLU A N 1
ATOM 1991 C CA . GLU A 1 243 ? -16.305 10.424 -3.197 1 91.32 243 GLU A CA 1
ATOM 1992 C C . GLU A 1 243 ? -16.411 10.718 -1.703 1 91.32 243 GLU A C 1
ATOM 1994 O O . GLU A 1 243 ? -16.999 11.726 -1.304 1 91.32 243 GLU A O 1
ATOM 1999 N N . HIS A 1 244 ? -15.848 9.883 -0.941 1 94.93 244 HIS A N 1
ATOM 2000 C CA . HIS A 1 244 ? -15.875 10.089 0.502 1 94.93 244 HIS A CA 1
ATOM 2001 C C . HIS A 1 244 ? -14.719 10.976 0.953 1 94.93 244 HIS A C 1
ATOM 2003 O O . HIS A 1 244 ? -14.583 11.268 2.144 1 94.93 244 HIS A O 1
ATOM 2009 N N . GLY A 1 245 ? -13.843 11.307 0.003 1 93.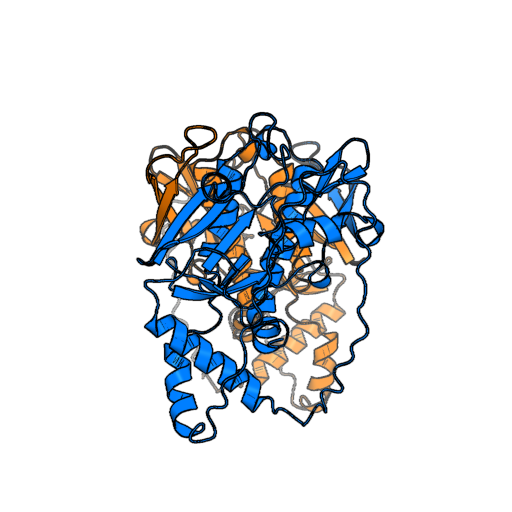73 245 GLY A N 1
ATOM 2010 C CA . GLY A 1 245 ? -12.715 12.162 0.334 1 93.73 245 GLY A CA 1
ATOM 2011 C C . GLY A 1 245 ? -13.017 13.639 0.169 1 93.73 245 GLY A C 1
ATOM 2012 O O . GLY A 1 245 ? -14.061 14.008 -0.373 1 93.73 245 GLY A O 1
ATOM 2013 N N . HIS A 1 246 ? -12.091 14.441 0.716 1 90.96 246 HIS A N 1
ATOM 2014 C CA . HIS A 1 246 ? -12.185 15.896 0.677 1 90.96 246 HIS A CA 1
ATOM 2015 C C . HIS A 1 246 ? -10.927 16.514 0.076 1 90.96 246 HIS A C 1
ATOM 2017 O O . HIS A 1 246 ? -9.812 16.196 0.497 1 90.96 246 HIS A O 1
ATOM 2023 N N . TRP A 1 247 ? -11.16 17.309 -0.909 1 87.48 247 TRP A N 1
ATOM 2024 C CA . TRP A 1 247 ? -10.069 18.114 -1.449 1 87.48 247 TRP A CA 1
ATOM 2025 C C . TRP A 1 247 ? -10.01 19.477 -0.768 1 87.48 247 TRP A C 1
ATOM 2027 O O . TRP A 1 247 ? -11.03 20.157 -0.636 1 87.48 247 TRP A O 1
ATOM 2037 N N . SER A 1 248 ? -8.875 19.781 -0.328 1 80.68 248 SER A N 1
ATOM 2038 C CA . SER A 1 248 ? -8.713 21.159 0.124 1 80.68 248 SER A CA 1
ATOM 2039 C C . SER A 1 248 ? -8.696 22.128 -1.053 1 80.68 248 SER A C 1
ATOM 2041 O O . SER A 1 248 ? -8.467 21.723 -2.195 1 80.68 248 SER A O 1
ATOM 2043 N N . LEU A 1 249 ? -8.96 23.35 -0.701 1 73.21 249 LEU A N 1
ATOM 2044 C CA . LEU A 1 249 ? -8.6 24.381 -1.668 1 73.21 249 LEU A CA 1
ATOM 2045 C C . LEU A 1 249 ? -7.088 24.444 -1.859 1 73.21 249 LEU A C 1
ATOM 2047 O O . LEU A 1 249 ? -6.329 24.12 -0.943 1 73.21 249 LEU A O 1
ATOM 2051 N N . PRO A 1 250 ? -6.675 24.706 -3.141 1 75.07 250 PRO A N 1
ATOM 2052 C CA . PRO A 1 250 ? -5.232 24.921 -3.275 1 75.07 250 PRO A CA 1
ATOM 2053 C C . PRO A 1 250 ? -4.698 25.964 -2.295 1 75.07 250 PRO A C 1
ATOM 2055 O O . PRO A 1 250 ? -5.341 26.993 -2.072 1 75.07 250 PRO A O 1
ATOM 2058 N N . TYR A 1 251 ? -3.648 25.629 -1.64 1 74.59 251 TYR A N 1
ATOM 2059 C CA . TYR A 1 251 ? -3.055 26.538 -0.665 1 74.59 251 TYR A CA 1
ATOM 2060 C C . TYR A 1 251 ? -1.551 26.661 -0.878 1 74.59 251 TYR A C 1
ATOM 2062 O O . TYR A 1 251 ? -0.922 25.763 -1.443 1 74.59 251 TYR A O 1
ATOM 2070 N N . PHE A 1 252 ? -1.078 27.781 -0.554 1 71.79 252 PHE A N 1
ATOM 2071 C CA . PHE A 1 252 ? 0.359 28.005 -0.655 1 71.79 252 PHE A CA 1
ATOM 2072 C C . PHE A 1 252 ? 1.071 27.526 0.604 1 71.79 252 PHE A C 1
ATOM 2074 O O . PHE A 1 252 ? 0.72 27.932 1.714 1 71.79 252 PHE A O 1
ATOM 2081 N N . ASP A 1 253 ? 1.971 26.578 0.413 1 67.58 253 ASP A N 1
ATOM 2082 C CA . ASP A 1 253 ? 2.749 26.049 1.529 1 67.58 253 ASP A CA 1
ATOM 2083 C C . ASP A 1 253 ? 3.903 26.984 1.886 1 67.58 253 ASP A C 1
ATOM 2085 O O . ASP A 1 253 ? 5.039 26.768 1.458 1 67.58 253 ASP A O 1
ATOM 2089 N N . CYS A 1 254 ? 3.562 27.883 2.793 1 62.34 254 CYS A N 1
ATOM 2090 C CA . CYS A 1 254 ? 4.547 28.877 3.202 1 62.34 254 CYS A CA 1
ATOM 2091 C C . CYS A 1 254 ? 5.628 28.247 4.072 1 62.34 254 CYS A C 1
ATOM 2093 O O . CYS A 1 254 ? 5.328 27.642 5.103 1 62.34 254 CYS A O 1
ATOM 2095 N N . GLY A 1 255 ? 6.9 28.448 3.715 1 54.71 255 GLY A N 1
ATOM 2096 C CA . GLY A 1 255 ? 8.005 27.993 4.543 1 54.71 255 GLY A CA 1
ATOM 2097 C C . GLY A 1 255 ? 8.376 26.542 4.298 1 54.71 255 GLY A C 1
ATOM 2098 O O . GLY A 1 255 ? 9.416 26.075 4.766 1 54.71 255 GLY A O 1
ATOM 2099 N N . GLY A 1 256 ? 7.405 25.834 3.705 1 55.78 256 GLY A N 1
ATOM 2100 C CA . GLY A 1 256 ? 7.778 24.476 3.342 1 55.78 256 GLY A CA 1
ATOM 2101 C C . GLY A 1 256 ? 8.366 24.372 1.947 1 55.78 256 GLY A C 1
ATOM 2102 O O . GLY A 1 256 ? 9.53 24.713 1.731 1 55.78 256 GLY A O 1
ATOM 2103 N N . GLY A 1 257 ? 7.509 24.001 1.096 1 56.56 257 GLY A N 1
ATOM 2104 C CA . GLY A 1 257 ? 7.936 23.84 -0.285 1 56.56 257 GLY A CA 1
ATOM 2105 C C . GLY A 1 257 ? 7.788 25.107 -1.107 1 56.56 257 GLY A C 1
ATOM 2106 O O . GLY A 1 257 ? 8.38 25.228 -2.182 1 56.56 257 GLY A O 1
ATOM 2107 N N . ASN A 1 258 ? 7.138 26.219 -0.383 1 60.44 258 ASN A N 1
ATOM 2108 C CA . ASN A 1 258 ? 6.827 27.438 -1.12 1 60.44 258 ASN A CA 1
ATOM 2109 C C . ASN A 1 258 ? 6.202 27.129 -2.477 1 60.44 258 ASN A C 1
ATOM 2111 O O . ASN A 1 258 ? 6.62 27.678 -3.498 1 60.44 258 ASN A O 1
ATOM 2115 N N . ILE A 1 259 ? 5.338 26.165 -2.456 1 67.85 259 ILE A N 1
ATOM 2116 C CA . ILE A 1 259 ? 4.636 25.695 -3.645 1 67.85 259 ILE A CA 1
ATOM 2117 C C . ILE A 1 259 ? 3.148 25.543 -3.34 1 67.85 259 ILE A C 1
ATOM 2119 O O . ILE A 1 259 ? 2.757 25.405 -2.178 1 67.85 259 ILE A O 1
ATOM 2123 N N . TRP A 1 260 ? 2.358 25.792 -4.416 1 72.71 260 TRP A N 1
ATOM 2124 C CA . TRP A 1 260 ? 0.923 25.563 -4.277 1 72.71 260 TRP A CA 1
ATOM 2125 C C . TRP A 1 260 ? 0.621 24.075 -4.135 1 72.71 260 TRP A C 1
ATOM 2127 O O . TRP A 1 260 ? 1.165 23.251 -4.875 1 72.71 260 TRP A O 1
ATOM 2137 N N . MET A 1 261 ? -0.185 23.85 -3.09 1 78.75 261 MET A N 1
ATOM 2138 C CA . MET A 1 261 ? -0.469 22.459 -2.748 1 78.75 261 MET A CA 1
ATOM 2139 C C . MET A 1 261 ? -1.971 22.221 -2.64 1 78.75 261 MET A C 1
ATOM 2141 O O . MET A 1 261 ? -2.746 23.17 -2.505 1 78.75 261 MET A O 1
ATOM 2145 N N . MET A 1 262 ? -2.378 21.086 -2.894 1 83.54 262 MET A N 1
ATOM 2146 C CA . MET A 1 262 ? -3.716 20.599 -2.57 1 83.54 262 MET A CA 1
ATOM 2147 C C . MET A 1 262 ? -3.645 19.323 -1.739 1 83.54 262 MET A C 1
ATOM 2149 O O . MET A 1 262 ? -2.706 18.537 -1.879 1 83.54 262 MET A O 1
ATOM 2153 N N . THR A 1 263 ? -4.593 19.217 -0.869 1 87.69 263 THR A N 1
ATOM 2154 C CA . THR A 1 263 ? -4.637 18.053 0.009 1 87.69 263 THR A CA 1
ATOM 2155 C C . THR A 1 263 ? -5.902 17.236 -0.238 1 87.69 263 THR A C 1
ATOM 2157 O O . THR A 1 263 ? -6.985 17.798 -0.413 1 87.69 263 THR A O 1
ATOM 2160 N N . TYR A 1 264 ? -5.788 16.008 -0.445 1 92.65 264 TYR A N 1
ATOM 2161 C CA . TYR A 1 264 ? -6.906 15.072 -0.462 1 92.65 264 TYR A CA 1
ATOM 2162 C C . TYR A 1 264 ? -6.946 14.245 0.817 1 92.65 264 TYR A C 1
ATOM 2164 O O . TYR A 1 264 ? -5.944 13.638 1.203 1 92.65 264 TYR A O 1
ATOM 2172 N N . THR A 1 265 ? -8.076 14.263 1.555 1 95.79 265 THR A N 1
ATOM 2173 C CA . THR A 1 265 ? -8.217 13.553 2.821 1 95.79 265 THR A CA 1
ATOM 2174 C C . THR A 1 265 ? -9.409 12.601 2.778 1 95.79 265 THR A C 1
ATOM 2176 O O . THR A 1 265 ? -10.479 12.961 2.282 1 95.79 265 THR A O 1
ATOM 2179 N N . VAL A 1 266 ? -9.26 11.405 3.204 1 97.32 266 VAL A N 1
ATOM 2180 C CA . VAL A 1 266 ? -10.32 10.404 3.271 1 97.32 266 VAL A CA 1
ATOM 2181 C C . VAL A 1 266 ? -10.254 9.669 4.607 1 97.32 266 VAL A C 1
ATOM 2183 O O . VAL A 1 266 ? -9.166 9.414 5.13 1 97.32 266 VAL A O 1
ATOM 2186 N N . PRO A 1 267 ? -11.418 9.366 5.227 1 97.99 267 PRO A N 1
ATOM 2187 C CA . PRO A 1 267 ? -11.402 8.74 6.551 1 97.99 267 PRO A CA 1
ATOM 2188 C C . PRO A 1 267 ? -11.095 7.245 6.493 1 97.99 267 PRO A C 1
ATOM 2190 O O . PRO A 1 267 ? -11.227 6.624 5.435 1 97.99 267 PRO A O 1
ATOM 2193 N N . PHE A 1 268 ? -10.654 6.688 7.58 1 98.23 268 PHE A N 1
ATOM 2194 C CA . PHE A 1 268 ? -10.592 5.246 7.783 1 98.23 268 PHE A CA 1
ATOM 2195 C C . PHE A 1 268 ? -11.093 4.873 9.173 1 98.23 268 PHE A C 1
ATOM 2197 O O . PHE A 1 268 ? -11.333 5.748 10.008 1 98.23 268 PHE A O 1
ATOM 2204 N N . PHE A 1 269 ? -11.254 3.563 9.386 1 98.2 269 PHE A N 1
ATOM 2205 C CA . PHE A 1 269 ? -12.056 3.155 10.533 1 98.2 269 PHE A CA 1
ATOM 2206 C C . PHE A 1 269 ? -11.368 2.035 11.304 1 98.2 269 PHE A C 1
ATOM 2208 O O . PHE A 1 269 ? -10.545 1.305 10.746 1 98.2 269 PHE A O 1
ATOM 2215 N N . GLY A 1 270 ? -11.647 1.979 12.558 1 97.34 270 GLY A N 1
ATOM 2216 C CA . GLY A 1 270 ? -11.428 0.796 13.375 1 97.34 270 GLY A CA 1
ATOM 2217 C C . GLY A 1 270 ? -12.703 0.026 13.664 1 97.34 270 GLY A C 1
ATOM 2218 O O . GLY A 1 270 ? -13.746 0.293 13.063 1 97.34 270 GLY A O 1
ATOM 2219 N N . TYR A 1 271 ? -12.533 -1.002 14.428 1 96.47 271 TYR A N 1
ATOM 2220 C CA . TYR A 1 271 ? -13.672 -1.852 14.761 1 96.47 271 TYR A CA 1
ATOM 2221 C C . TYR A 1 271 ? -13.645 -2.248 16.232 1 96.47 271 TYR A C 1
ATOM 2223 O O . TYR A 1 271 ? -12.655 -2.805 16.714 1 96.47 271 TYR A O 1
ATOM 2231 N N . SER A 1 272 ? -14.643 -1.813 16.921 1 92.75 272 SER A N 1
ATOM 2232 C CA . SER A 1 272 ? -14.785 -2.129 18.338 1 92.75 272 SER A CA 1
ATOM 2233 C C . SER A 1 272 ? -16.253 -2.24 18.736 1 92.75 272 SER A C 1
ATOM 2235 O O . SER A 1 272 ? -17.088 -1.462 18.27 1 92.75 272 SER A O 1
ATOM 2237 N N . ASN A 1 273 ? -16.511 -3.235 19.613 1 93.36 273 ASN A N 1
ATOM 2238 C CA . ASN A 1 273 ? -17.858 -3.435 20.136 1 93.36 273 ASN A CA 1
ATOM 2239 C C . ASN A 1 273 ? -18.867 -3.666 19.015 1 93.36 273 ASN A C 1
ATOM 2241 O O . ASN A 1 273 ? -19.936 -3.052 19 1 93.36 273 ASN A O 1
ATOM 2245 N N . GLY A 1 274 ? -18.484 -4.324 17.948 1 92.7 274 GLY A N 1
ATOM 2246 C CA . GLY A 1 274 ? -19.377 -4.767 16.89 1 92.7 274 GLY A CA 1
ATOM 2247 C C . GLY A 1 274 ? -19.698 -3.678 15.884 1 92.7 274 GLY A C 1
ATOM 2248 O O . GLY A 1 274 ? -20.645 -3.804 15.105 1 92.7 274 GLY A O 1
ATOM 2249 N N . THR A 1 275 ? -18.967 -2.582 15.973 1 94.93 275 THR A N 1
ATOM 2250 C CA . THR A 1 275 ? -19.251 -1.496 15.042 1 94.93 275 THR A CA 1
ATOM 2251 C C . THR A 1 275 ? -17.961 -0.816 14.594 1 94.93 275 THR A C 1
ATOM 2253 O O . THR A 1 275 ? -16.907 -1.01 15.203 1 94.93 275 THR A O 1
ATOM 2256 N N . PHE A 1 276 ? -18.072 -0.133 13.447 1 96.79 276 PHE A N 1
ATOM 2257 C CA . PHE A 1 276 ? -16.939 0.634 12.944 1 96.79 276 PHE A CA 1
ATOM 2258 C C . PHE A 1 276 ? -16.894 2.017 13.584 1 96.79 276 PHE A C 1
ATOM 2260 O O . PHE A 1 276 ? -17.937 2.596 13.895 1 96.79 276 PHE A O 1
ATOM 2267 N N . LYS A 1 277 ? -15.71 2.479 13.806 1 96.23 277 LYS A N 1
ATOM 2268 C CA . LYS A 1 277 ? -15.492 3.786 14.419 1 96.23 277 LYS A CA 1
ATOM 2269 C C . LYS A 1 277 ? -14.366 4.541 13.719 1 96.23 277 LYS A C 1
ATOM 2271 O O . LYS A 1 277 ? -13.326 3.96 13.402 1 96.23 277 LYS A O 1
ATOM 2276 N N . PHE A 1 278 ? -14.606 5.853 13.549 1 97.18 278 PHE A N 1
ATOM 2277 C CA . PHE A 1 278 ? -13.605 6.726 12.948 1 97.18 278 PHE A CA 1
ATOM 2278 C C . PHE A 1 278 ? -12.313 6.705 13.756 1 97.18 278 PHE A C 1
ATOM 2280 O O . PHE A 1 278 ? -12.341 6.807 14.984 1 97.18 278 PHE A O 1
ATOM 2287 N N . LYS A 1 279 ? -11.192 6.471 13.077 1 96.92 279 LYS A N 1
ATOM 2288 C CA . LYS A 1 279 ? -9.877 6.49 13.71 1 96.92 279 LYS A CA 1
ATOM 2289 C C . LYS A 1 279 ? -9.195 7.842 13.519 1 96.92 279 LYS A C 1
ATOM 2291 O O . LYS A 1 279 ? -9.442 8.533 12.529 1 96.92 279 LYS A O 1
ATOM 2296 N N . MET B 1 1 ? 2.183 -10.079 -9.612 1 85.91 1 MET B N 1
ATOM 2297 C CA . MET B 1 1 ? 0.904 -9.49 -9.999 1 85.91 1 MET B CA 1
ATOM 2298 C C . MET B 1 1 ? 0.44 -10.035 -11.346 1 85.91 1 MET B C 1
ATOM 2300 O O . MET B 1 1 ? 1.241 -10.184 -12.269 1 85.91 1 MET B O 1
ATOM 2304 N N . ILE B 1 2 ? -0.873 -10.337 -11.417 1 79.81 2 ILE B N 1
ATOM 2305 C CA . ILE B 1 2 ? -1.437 -10.965 -12.606 1 79.81 2 ILE B CA 1
ATOM 2306 C C . ILE B 1 2 ? -2.533 -10.076 -13.188 1 79.81 2 ILE B C 1
ATOM 2308 O O . ILE B 1 2 ? -3.364 -9.54 -12.451 1 79.81 2 ILE B O 1
ATOM 2312 N N . PHE B 1 3 ? -2.492 -9.959 -14.544 1 77.08 3 PHE B N 1
ATOM 2313 C CA . PHE B 1 3 ? -3.394 -9.052 -15.243 1 77.0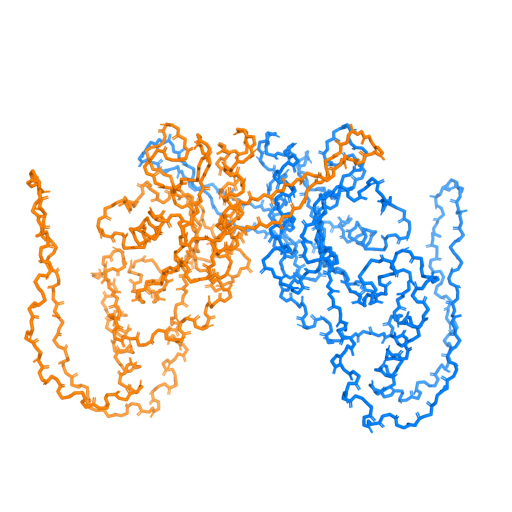8 3 PHE B CA 1
ATOM 2314 C C . PHE B 1 3 ? -4.145 -9.782 -16.351 1 77.08 3 PHE B C 1
ATOM 2316 O O . PHE B 1 3 ? -3.598 -10.685 -16.988 1 77.08 3 PHE B O 1
ATOM 2323 N N . LYS B 1 4 ? -5.451 -9.222 -16.461 1 71.19 4 LYS B N 1
ATOM 2324 C CA . LYS B 1 4 ? -6.189 -9.719 -17.618 1 71.19 4 LYS B CA 1
ATOM 2325 C C . LYS B 1 4 ? -5.705 -9.057 -18.905 1 71.19 4 LYS B C 1
ATOM 2327 O O . LYS B 1 4 ? -5.814 -7.839 -19.061 1 71.19 4 LYS B O 1
ATOM 2332 N N . TYR B 1 5 ? -5.064 -9.776 -19.743 1 58.5 5 TYR B N 1
ATOM 2333 C CA . TYR B 1 5 ? -4.441 -9.245 -20.95 1 58.5 5 TYR B CA 1
ATOM 2334 C C . TYR B 1 5 ? -5.491 -8.884 -21.993 1 58.5 5 TYR B C 1
ATOM 2336 O O . TYR B 1 5 ? -5.431 -7.811 -22.599 1 58.5 5 TYR B O 1
ATOM 2344 N N . VAL B 1 6 ? -6.248 -9.837 -22.614 1 53.48 6 VAL B N 1
ATOM 2345 C CA . VAL B 1 6 ? -7.241 -9.544 -23.642 1 53.48 6 VAL B CA 1
ATOM 2346 C C . VAL B 1 6 ? -8.628 -9.958 -23.155 1 53.48 6 VAL B C 1
ATOM 2348 O O . VAL B 1 6 ? -8.772 -10.964 -22.457 1 53.48 6 VAL B O 1
ATOM 2351 N N . ASP B 1 7 ? -9.536 -8.896 -22.882 1 45.43 7 ASP B N 1
ATOM 2352 C CA . ASP B 1 7 ? -10.911 -9.386 -22.904 1 45.43 7 ASP B CA 1
ATOM 2353 C C . ASP B 1 7 ? -11.369 -9.674 -24.332 1 45.43 7 ASP B C 1
ATOM 2355 O O . ASP B 1 7 ? -11.425 -8.768 -25.166 1 45.43 7 ASP B O 1
ATOM 2359 N N . ALA B 1 8 ? -11.115 -10.803 -24.763 1 38.85 8 ALA B N 1
ATOM 2360 C CA . ALA B 1 8 ? -11.5 -11.206 -26.113 1 38.85 8 ALA B CA 1
ATOM 2361 C C . ALA B 1 8 ? -12.868 -10.641 -26.485 1 38.85 8 ALA B C 1
ATOM 2363 O O . ALA B 1 8 ? -13.175 -10.469 -27.667 1 38.85 8 ALA B O 1
ATOM 2364 N N . SER B 1 9 ? -13.661 -10.517 -25.631 1 37.2 9 SER B N 1
ATOM 2365 C CA . SER B 1 9 ? -14.978 -10.107 -26.107 1 37.2 9 SER B CA 1
ATOM 2366 C C . SER B 1 9 ? -14.929 -8.723 -26.746 1 37.2 9 SER B C 1
ATOM 2368 O O . SER B 1 9 ? -15.723 -8.417 -27.638 1 37.2 9 SER B O 1
ATOM 2370 N N . ALA B 1 10 ? -14.054 -7.964 -26.349 1 37.46 10 ALA B N 1
ATOM 2371 C CA . ALA B 1 10 ? -14.112 -6.624 -26.926 1 37.46 10 ALA B CA 1
ATOM 2372 C C . ALA B 1 10 ? -13.36 -6.564 -28.253 1 37.46 10 ALA B C 1
ATOM 2374 O O . ALA B 1 10 ? -13.735 -5.809 -29.153 1 37.46 10 ALA B O 1
ATOM 2375 N N . TRP B 1 11 ? -12.333 -7.371 -28.411 1 36.07 11 TRP B N 1
ATOM 2376 C CA . TRP B 1 11 ? -11.542 -7.224 -29.628 1 36.07 11 TRP B CA 1
ATOM 2377 C C . TRP B 1 11 ? -12.159 -8.012 -30.778 1 36.07 11 TRP B C 1
ATOM 2379 O O . TRP B 1 11 ? -11.823 -7.789 -31.943 1 36.07 11 TRP B O 1
ATOM 2389 N N . ILE B 1 12 ? -12.898 -9.008 -30.497 1 33.88 12 ILE B N 1
ATOM 2390 C CA . ILE B 1 12 ? -13.476 -9.738 -31.621 1 33.88 12 ILE B CA 1
ATOM 2391 C C . ILE B 1 12 ? -14.331 -8.794 -32.463 1 33.88 12 ILE B C 1
ATOM 2393 O O . ILE B 1 12 ? -14.343 -8.888 -33.693 1 33.88 12 ILE B O 1
ATOM 2397 N N . TYR B 1 13 ? -14.864 -7.81 -31.819 1 33.65 13 TYR B N 1
ATOM 2398 C CA . TYR B 1 13 ? -15.738 -7.035 -32.692 1 33.65 13 TYR B CA 1
ATOM 2399 C C . TYR B 1 13 ? -14.926 -6.217 -33.689 1 33.65 13 TYR B C 1
ATOM 2401 O O . TYR B 1 13 ? -15.334 -6.047 -34.841 1 33.65 13 TYR B O 1
ATOM 2409 N N . TYR B 1 14 ? -13.707 -5.909 -33.258 1 32.66 14 TYR B N 1
ATOM 2410 C CA . TYR B 1 14 ? -13.05 -5.02 -34.21 1 32.66 14 TYR B CA 1
ATOM 2411 C C . TYR B 1 14 ? -12.337 -5.816 -35.297 1 32.66 14 TYR B C 1
ATOM 2413 O O . TYR B 1 14 ? -12.202 -5.349 -36.43 1 32.66 14 TYR B O 1
ATOM 2421 N N . TYR B 1 15 ? -11.796 -6.958 -34.931 1 33.38 15 TYR B N 1
ATOM 2422 C CA . TYR B 1 15 ? -11.032 -7.66 -35.957 1 33.38 15 TYR B CA 1
ATOM 2423 C C . TYR B 1 15 ? -11.959 -8.308 -36.979 1 33.38 15 TYR B C 1
ATOM 2425 O O . TYR B 1 15 ? -11.51 -8.756 -38.037 1 33.38 15 TYR B O 1
ATOM 2433 N N . TYR B 1 16 ? -13.166 -8.655 -36.635 1 32.53 16 TYR B N 1
ATOM 2434 C CA . TYR B 1 16 ? -13.941 -9.25 -37.718 1 32.53 16 TYR B CA 1
ATOM 2435 C C . TYR B 1 16 ? -13.968 -8.336 -38.937 1 32.53 16 TYR B C 1
ATOM 2437 O O . TYR B 1 16 ? -14.38 -8.75 -40.023 1 32.53 16 TYR B O 1
ATOM 2445 N N . THR B 1 17 ? -13.671 -7.067 -38.814 1 31.49 17 THR B N 1
ATOM 2446 C CA . THR B 1 17 ? -13.723 -6.367 -40.093 1 31.49 17 THR B CA 1
ATOM 2447 C C . THR B 1 17 ? -12.463 -6.638 -40.91 1 31.49 17 THR B C 1
ATOM 2449 O O . THR B 1 17 ? -12.519 -6.717 -42.139 1 31.49 17 THR B O 1
ATOM 2452 N N . VAL B 1 18 ? -11.153 -6.738 -40.235 1 30.42 18 VAL B N 1
ATOM 2453 C CA . VAL B 1 18 ? -10.041 -6.637 -41.173 1 30.42 18 VAL B CA 1
ATOM 2454 C C . VAL B 1 18 ? -9.635 -8.032 -41.645 1 30.42 18 VAL B C 1
ATOM 2456 O O . VAL B 1 18 ? -8.983 -8.178 -42.682 1 30.42 18 VAL B O 1
ATOM 2459 N N . SER B 1 19 ? -9.61 -9.15 -40.81 1 30 19 SER B N 1
ATOM 2460 C CA . SER B 1 19 ? -8.871 -10.343 -41.212 1 30 19 SER B CA 1
ATOM 2461 C C . SER B 1 19 ? -9.615 -11.114 -42.297 1 30 19 SER B C 1
ATOM 2463 O O . SER B 1 19 ? -10.512 -11.906 -42 1 30 19 SER B O 1
ATOM 2465 N N . LEU B 1 20 ? -9.99 -10.642 -43.414 1 27.43 20 LEU B N 1
ATOM 2466 C CA . LEU B 1 20 ? -10.266 -11.655 -44.426 1 27.43 20 LEU B CA 1
ATOM 2467 C C . LEU B 1 20 ? -9.049 -12.545 -44.651 1 27.43 20 LEU B C 1
ATOM 2469 O O . LEU B 1 20 ? -9.125 -13.537 -45.38 1 27.43 20 LEU B O 1
ATOM 2473 N N . PHE B 1 21 ? -7.722 -11.977 -44.602 1 26.37 21 PHE B N 1
ATOM 2474 C CA . PHE B 1 21 ? -6.799 -12.77 -45.405 1 26.37 21 PHE B CA 1
ATOM 2475 C C . PHE B 1 21 ? -6.375 -14.029 -44.658 1 26.37 21 PHE B C 1
ATOM 2477 O O . PHE B 1 21 ? -6.481 -14.095 -43.432 1 26.37 21 PHE B O 1
ATOM 2484 N N . SER B 1 22 ? -5.386 -15.058 -45.319 1 22.65 22 SER B N 1
ATOM 2485 C CA . SER B 1 22 ? -5.11 -16.486 -45.437 1 22.65 22 SER B CA 1
ATOM 2486 C C . SER B 1 22 ? -4.313 -16.995 -44.241 1 22.65 22 SER B C 1
ATOM 2488 O O . SER B 1 22 ? -3.353 -16.353 -43.809 1 22.65 22 SER B O 1
ATOM 2490 N N . VAL B 1 23 ? -4.787 -17.953 -43.392 1 24.73 23 VAL B N 1
ATOM 2491 C CA . VAL B 1 23 ? -4.637 -18.621 -42.103 1 24.73 23 VAL B CA 1
ATOM 2492 C C . VAL B 1 23 ? -3.479 -19.615 -42.168 1 24.73 23 VAL B C 1
ATOM 2494 O O . VAL B 1 23 ? -3.607 -20.688 -42.762 1 24.73 23 VAL B O 1
ATOM 2497 N N . THR B 1 24 ? -2.144 -19.338 -42.582 1 22.91 24 THR B N 1
ATOM 2498 C CA . THR B 1 24 ? -1.249 -20.48 -42.732 1 22.91 24 THR B CA 1
ATOM 2499 C C . THR B 1 24 ? -0.898 -21.074 -41.371 1 22.91 24 THR B C 1
ATOM 2501 O O . THR B 1 24 ? -0.977 -20.388 -40.35 1 22.91 24 THR B O 1
ATOM 2504 N N . SER B 1 25 ? -0.65 -22.465 -41.183 1 21.06 25 SER B N 1
ATOM 2505 C CA . SER B 1 25 ? -0.595 -23.585 -40.249 1 21.06 25 SER B CA 1
ATOM 2506 C C . SER B 1 25 ? 0.675 -23.54 -39.405 1 21.06 25 SER B C 1
ATOM 2508 O O . SER B 1 25 ? 1.779 -23.705 -39.927 1 21.06 25 SER B O 1
ATOM 2510 N N . SER B 1 26 ? 1.051 -22.585 -38.573 1 21.59 26 SER B N 1
ATOM 2511 C CA . SER B 1 26 ? 2.39 -22.572 -37.993 1 21.59 26 SER B CA 1
ATOM 2512 C C . SER B 1 26 ? 2.539 -23.647 -36.922 1 21.59 26 SER B C 1
ATOM 2514 O O . SER B 1 26 ? 1.595 -23.929 -36.182 1 21.59 26 SER B O 1
ATOM 2516 N N . ASN B 1 27 ? 3.577 -24.636 -36.958 1 20.61 27 ASN B N 1
ATOM 2517 C CA . ASN B 1 27 ? 4.104 -25.813 -36.275 1 20.61 27 ASN B CA 1
ATOM 2518 C C . ASN B 1 27 ? 4.504 -25.495 -34.837 1 20.61 27 ASN B C 1
ATOM 2520 O O . ASN B 1 27 ? 5.209 -24.516 -34.587 1 20.61 27 ASN B O 1
ATOM 2524 N N . ILE B 1 28 ? 3.816 -26.037 -33.853 1 19.97 28 ILE B N 1
ATOM 2525 C CA . ILE B 1 28 ? 3.835 -25.925 -32.398 1 19.97 28 ILE B CA 1
ATOM 2526 C C . ILE B 1 28 ? 5.003 -26.732 -31.834 1 19.97 28 ILE B C 1
ATOM 2528 O O . ILE B 1 28 ? 5.103 -27.938 -32.07 1 19.97 28 ILE B O 1
ATOM 2532 N N . VAL B 1 29 ? 6.297 -26.242 -31.621 1 20.34 29 VAL B N 1
ATOM 2533 C CA . VAL B 1 29 ? 7.47 -26.931 -31.093 1 20.34 29 VAL B CA 1
ATOM 2534 C C . VAL B 1 29 ? 7.279 -27.211 -29.605 1 20.34 29 VAL B C 1
ATOM 2536 O O . VAL B 1 29 ? 6.935 -26.31 -28.836 1 20.34 29 VAL B O 1
ATOM 2539 N N . ASN B 1 30 ? 7.116 -28.496 -29.139 1 19.28 30 ASN B N 1
ATOM 2540 C CA . ASN B 1 30 ? 6.883 -29.19 -27.877 1 19.28 30 ASN B CA 1
ATOM 2541 C C . ASN B 1 30 ? 8.134 -29.202 -27.003 1 19.28 30 ASN B C 1
ATOM 2543 O O . ASN B 1 30 ? 9.209 -29.6 -27.456 1 19.28 30 ASN B O 1
ATOM 2547 N N . TYR B 1 31 ? 8.319 -28.35 -25.996 1 19.5 31 TYR B N 1
ATOM 2548 C CA . TYR B 1 31 ? 9.498 -28.293 -25.14 1 19.5 31 TYR B CA 1
ATOM 2549 C C . TYR B 1 31 ? 9.485 -29.423 -24.117 1 19.5 31 TYR B C 1
ATOM 2551 O O . TYR B 1 31 ? 8.462 -29.678 -23.478 1 19.5 31 TYR B O 1
ATOM 2559 N N . THR B 1 32 ? 10.136 -30.571 -24.27 1 20.2 32 THR B N 1
ATOM 2560 C CA . THR B 1 32 ? 10.317 -31.734 -23.408 1 20.2 32 THR B CA 1
ATOM 2561 C C . THR B 1 32 ? 11.221 -31.395 -22.226 1 20.2 32 THR B C 1
ATOM 2563 O O . THR B 1 32 ? 12.351 -30.938 -22.412 1 20.2 32 THR B O 1
ATOM 2566 N N . ILE B 1 33 ? 10.646 -31.106 -21.104 1 20.55 33 ILE B N 1
ATOM 2567 C CA . ILE B 1 33 ? 11.425 -30.798 -19.91 1 20.55 33 ILE B CA 1
ATOM 2568 C C . ILE B 1 33 ? 11.934 -32.092 -19.278 1 20.55 33 ILE B C 1
ATOM 2570 O O . ILE B 1 33 ? 11.143 -32.963 -18.91 1 20.55 33 ILE B O 1
ATOM 2574 N N . TYR B 1 34 ? 13.215 -32.629 -19.551 1 21.57 34 TYR B N 1
ATOM 2575 C CA . TYR B 1 34 ? 13.896 -33.793 -18.995 1 21.57 34 TYR B CA 1
ATOM 2576 C C . TYR B 1 34 ? 14.229 -33.578 -17.523 1 21.57 34 TYR B C 1
ATOM 2578 O O . TYR B 1 34 ? 14.568 -32.466 -17.113 1 21.57 34 TYR B O 1
ATOM 2586 N N . ASN B 1 35 ? 13.831 -34.453 -16.617 1 21.69 35 ASN B N 1
ATOM 2587 C CA . ASN B 1 35 ? 13.965 -34.721 -15.189 1 21.69 35 ASN B CA 1
ATOM 2588 C C . ASN B 1 35 ? 15.41 -35.032 -14.81 1 21.69 35 ASN B C 1
ATOM 2590 O O . ASN B 1 35 ? 15.907 -36.125 -15.086 1 21.69 35 ASN B O 1
ATOM 2594 N N . TYR B 1 36 ? 16.602 -34.145 -14.861 1 22.41 36 TYR B N 1
ATOM 2595 C CA . TYR B 1 36 ? 17.967 -34.54 -14.532 1 22.41 36 TYR B CA 1
ATOM 2596 C C . TYR B 1 36 ? 18.112 -34.813 -13.04 1 22.41 36 TYR B C 1
ATOM 2598 O O . TYR B 1 36 ? 17.947 -33.909 -12.218 1 22.41 36 TYR B O 1
ATOM 2606 N N . ASN B 1 37 ? 17.955 -35.894 -12.347 1 23.65 37 ASN B N 1
ATOM 2607 C CA . ASN B 1 37 ? 18.421 -36.418 -11.067 1 23.65 37 ASN B CA 1
ATOM 2608 C C . ASN B 1 37 ? 19.9 -36.117 -10.843 1 23.65 37 ASN B C 1
ATOM 2610 O O . ASN B 1 37 ? 20.431 -36.366 -9.759 1 23.65 37 ASN B O 1
ATOM 2614 N N . GLN B 1 38 ? 20.975 -36.36 -11.833 1 23.75 38 GLN B N 1
ATOM 2615 C CA . GLN B 1 38 ? 22.353 -36.727 -11.526 1 23.75 38 GLN B CA 1
ATOM 2616 C C . GLN B 1 38 ? 23.034 -35.651 -10.685 1 23.75 38 GLN B C 1
ATOM 2618 O O . GLN B 1 38 ? 22.571 -34.51 -10.633 1 23.75 38 GLN B O 1
ATOM 2623 N N . ASN B 1 39 ? 24.481 -35.935 -9.901 1 26.68 39 ASN B N 1
ATOM 2624 C CA . ASN B 1 39 ? 25.621 -35.276 -9.275 1 26.68 39 ASN B CA 1
ATOM 2625 C C . ASN B 1 39 ? 26.016 -34.006 -10.024 1 26.68 39 ASN B C 1
ATOM 2627 O O . ASN B 1 39 ? 26.82 -34.055 -10.956 1 26.68 39 ASN B O 1
ATOM 2631 N N . LEU B 1 40 ? 25.366 -33.219 -10.579 1 23.34 40 LEU B N 1
ATOM 2632 C CA . LEU B 1 40 ? 25.276 -32.549 -11.872 1 23.34 40 LEU B CA 1
ATOM 2633 C C . LEU B 1 40 ? 26.202 -31.338 -11.922 1 23.34 40 LEU B C 1
ATOM 2635 O O . LEU B 1 40 ? 25.896 -30.293 -11.345 1 23.34 40 LEU B O 1
ATOM 2639 N N . ASN B 1 41 ? 27.632 -31.437 -11.688 1 25.3 41 ASN B N 1
ATOM 2640 C CA . ASN B 1 41 ? 28.768 -30.598 -12.055 1 25.3 41 ASN B CA 1
ATOM 2641 C C . ASN B 1 41 ? 28.592 -29.992 -13.444 1 25.3 41 ASN B C 1
ATOM 2643 O O . ASN B 1 41 ? 29.539 -29.449 -14.014 1 25.3 41 ASN B O 1
ATOM 2647 N N . SER B 1 42 ? 27.921 -30.734 -14.445 1 22.77 42 SER B N 1
ATOM 2648 C CA . SER B 1 42 ? 28.122 -30.488 -15.869 1 22.77 42 SER B CA 1
ATOM 2649 C C . SER B 1 42 ? 27.832 -29.034 -16.226 1 22.77 42 SER B C 1
ATOM 2651 O O . SER B 1 42 ? 26.927 -28.419 -15.658 1 22.77 42 SER B O 1
ATOM 2653 N N . THR B 1 43 ? 28.876 -28.366 -16.868 1 23.75 43 THR B N 1
ATOM 2654 C CA . THR B 1 43 ? 28.994 -27.125 -17.625 1 23.75 43 THR B CA 1
ATOM 2655 C C . THR B 1 43 ? 27.811 -26.956 -18.575 1 23.75 43 THR B C 1
ATOM 2657 O O . THR B 1 43 ? 27.604 -27.779 -19.469 1 23.75 43 THR B O 1
ATOM 2660 N N . VAL B 1 44 ? 26.721 -26.869 -18.117 1 24.56 44 VAL B N 1
ATOM 2661 C CA . VAL B 1 44 ? 25.611 -26.641 -19.036 1 24.56 44 VAL B CA 1
ATOM 2662 C C . VAL B 1 44 ? 26.056 -25.71 -20.162 1 24.56 44 VAL B C 1
ATOM 2664 O O . VAL B 1 44 ? 26.326 -24.53 -19.93 1 24.56 44 VAL B O 1
ATOM 2667 N N . ASP B 1 45 ? 26.921 -26.33 -21.052 1 22.2 45 ASP B N 1
ATOM 2668 C CA . ASP B 1 45 ? 27.277 -25.669 -22.303 1 22.2 45 ASP B CA 1
ATOM 2669 C C . ASP B 1 45 ? 26.03 -25.303 -23.106 1 22.2 45 ASP B C 1
ATOM 2671 O O . ASP B 1 45 ? 25.242 -26.177 -23.472 1 22.2 45 ASP B O 1
ATOM 2675 N N . PHE B 1 46 ? 25.532 -24.28 -22.796 1 22.39 46 PHE B N 1
ATOM 2676 C CA . PHE B 1 46 ? 24.571 -23.661 -23.701 1 22.39 46 PHE B CA 1
ATOM 2677 C C . PHE B 1 46 ? 25.067 -23.721 -25.141 1 22.39 46 PHE B C 1
ATOM 2679 O O . PHE B 1 46 ? 26.013 -23.021 -25.507 1 22.39 46 PHE B O 1
ATOM 2686 N N . VAL B 1 47 ? 25.271 -24.996 -25.591 1 23.16 47 VAL B N 1
ATOM 2687 C CA . VAL B 1 47 ? 25.642 -25.024 -27.002 1 23.16 47 VAL B CA 1
ATOM 2688 C C . VAL B 1 47 ? 24.612 -24.252 -27.823 1 23.16 47 VAL B C 1
ATOM 2690 O O . VAL B 1 47 ? 23.424 -24.582 -27.808 1 23.16 47 VAL B O 1
ATOM 2693 N N . ASP B 1 48 ? 25.018 -23.09 -28.127 1 23.57 48 ASP B N 1
ATOM 2694 C CA . ASP B 1 48 ? 24.551 -22.18 -29.169 1 23.57 48 ASP B CA 1
ATOM 2695 C C . ASP B 1 48 ? 24.47 -22.888 -30.52 1 23.57 48 ASP B C 1
ATOM 2697 O O . ASP B 1 48 ? 25.491 -23.103 -31.176 1 23.57 48 ASP B O 1
ATOM 2701 N N . SER B 1 49 ? 23.876 -24.067 -30.51 1 23.86 49 SER B N 1
ATOM 2702 C CA . SER B 1 49 ? 23.83 -24.518 -31.898 1 23.86 49 SER B CA 1
ATOM 2703 C C . SER B 1 49 ? 23.343 -23.408 -32.823 1 23.86 49 SER B C 1
ATOM 2705 O O . SER B 1 49 ? 22.322 -22.772 -32.555 1 23.86 49 SER B O 1
ATOM 2707 N N . GLU B 1 50 ? 24.231 -22.887 -33.705 1 23.84 50 GLU B N 1
ATOM 2708 C CA . GLU B 1 50 ? 24.285 -21.94 -34.816 1 23.84 50 GLU B CA 1
ATOM 2709 C C . GLU B 1 50 ? 23.232 -22.266 -35.871 1 23.84 50 GLU B C 1
ATOM 2711 O O . GLU B 1 50 ? 23.284 -21.747 -36.988 1 23.84 50 GLU B O 1
ATOM 2716 N N . LEU B 1 51 ? 22.511 -23.357 -35.779 1 23.2 51 LEU B N 1
ATOM 2717 C CA . LEU B 1 51 ? 21.731 -23.43 -37.009 1 23.2 51 LEU B CA 1
ATOM 2718 C C . LEU B 1 51 ? 20.829 -22.209 -37.154 1 23.2 51 LEU B C 1
ATOM 2720 O O . LEU B 1 51 ? 19.884 -22.034 -36.38 1 23.2 51 LEU B O 1
ATOM 2724 N N . ARG B 1 52 ? 21.434 -21.124 -37.617 1 24.6 52 ARG B N 1
ATOM 2725 C CA . ARG B 1 52 ? 20.817 -19.929 -38.182 1 24.6 52 ARG B CA 1
ATOM 2726 C C . ARG B 1 52 ? 19.703 -20.296 -39.157 1 24.6 52 ARG B C 1
ATOM 2728 O O . ARG B 1 52 ? 19.97 -20.767 -40.264 1 24.6 52 ARG B O 1
ATOM 2735 N N . PRO B 1 53 ? 18.669 -20.903 -38.618 1 24.99 53 PRO B N 1
ATOM 2736 C CA . PRO B 1 53 ? 17.864 -20.944 -39.841 1 24.99 53 PRO B CA 1
ATOM 2737 C C . PRO B 1 53 ? 17.848 -19.609 -40.582 1 24.99 53 PRO B C 1
ATOM 2739 O O . PRO B 1 53 ? 18.007 -18.553 -39.963 1 24.99 53 PRO B O 1
ATOM 2742 N N . SER B 1 54 ? 18.474 -19.484 -41.655 1 27.44 54 SER B N 1
ATOM 2743 C CA . SER B 1 54 ? 18.258 -18.392 -42.598 1 27.44 54 SER B CA 1
ATOM 2744 C C . SER B 1 54 ? 16.794 -17.969 -42.629 1 27.44 54 SER B C 1
ATOM 2746 O O . SER B 1 54 ? 15.984 -18.567 -43.341 1 27.44 54 SER B O 1
ATOM 2748 N N . LEU B 1 55 ? 16.217 -17.912 -41.43 1 26.92 55 LEU B N 1
ATOM 2749 C CA . LEU B 1 55 ? 14.913 -17.275 -41.579 1 26.92 55 LEU B CA 1
ATOM 2750 C C . LEU B 1 55 ? 15.039 -15.945 -42.315 1 26.92 55 LEU B C 1
ATOM 2752 O O . LEU B 1 55 ? 15.774 -15.056 -41.878 1 26.92 55 LEU B O 1
ATOM 2756 N N . ASN B 1 56 ? 15.002 -15.99 -43.434 1 28.81 56 ASN B N 1
ATOM 2757 C CA . ASN B 1 56 ? 14.552 -14.84 -44.211 1 28.81 56 ASN B CA 1
ATOM 2758 C C . ASN B 1 56 ? 13.499 -14.032 -43.457 1 28.81 56 ASN B C 1
ATOM 2760 O O . ASN B 1 56 ? 12.38 -14.504 -43.25 1 28.81 56 ASN B O 1
ATOM 2764 N N . LEU B 1 57 ? 13.87 -13.348 -42.385 1 31.4 57 LEU B N 1
ATOM 2765 C CA . LEU B 1 57 ? 13.237 -12.222 -41.707 1 31.4 57 LEU B CA 1
ATOM 2766 C C . LEU B 1 57 ? 12.354 -11.434 -42.669 1 31.4 57 LEU B C 1
ATOM 2768 O O . LEU B 1 57 ? 12.822 -10.5 -43.325 1 31.4 57 LEU B O 1
ATOM 2772 N N . SER B 1 58 ? 11.666 -12.109 -43.43 1 32.4 58 SER B N 1
ATOM 2773 C CA . SER B 1 58 ? 10.627 -11.288 -44.044 1 32.4 58 SER B CA 1
ATOM 2774 C C . SER B 1 58 ? 9.82 -10.537 -42.99 1 32.4 58 SER B C 1
ATOM 2776 O O . SER B 1 58 ? 9.638 -11.029 -41.874 1 32.4 58 SER B O 1
ATOM 2778 N N . ARG B 1 59 ? 9.525 -9.286 -43.151 1 34.27 59 ARG B N 1
ATOM 2779 C CA . ARG B 1 59 ? 8.685 -8.258 -42.545 1 34.27 59 ARG B CA 1
ATOM 2780 C C . ARG B 1 59 ? 7.422 -8.866 -41.945 1 34.27 59 ARG B C 1
ATOM 2782 O O . ARG B 1 59 ? 6.409 -9.01 -42.633 1 34.27 59 ARG B O 1
ATOM 2789 N N . GLU B 1 60 ? 7.489 -9.825 -41.186 1 39.72 60 GLU B N 1
ATOM 2790 C CA . GLU B 1 60 ? 6.232 -10.26 -40.586 1 39.72 60 GLU B CA 1
ATOM 2791 C C . GLU B 1 60 ? 5.534 -9.108 -39.87 1 39.72 60 GLU B C 1
ATOM 2793 O O . GLU B 1 60 ? 6.112 -8.484 -38.977 1 39.72 60 GLU B O 1
ATOM 2798 N N . SER B 1 61 ? 4.516 -8.453 -40.264 1 44.24 61 SER B N 1
ATOM 2799 C CA . SER B 1 61 ? 3.778 -7.236 -39.939 1 44.24 61 SER B CA 1
ATOM 2800 C C . SER B 1 61 ? 3.049 -7.371 -38.607 1 44.24 61 SER B C 1
ATOM 2802 O O . SER B 1 61 ? 2.768 -8.484 -38.156 1 44.24 61 SER B O 1
ATOM 2804 N N . GLU B 1 62 ? 3.119 -6.313 -37.713 1 47.61 62 GLU B N 1
ATOM 2805 C CA . GLU B 1 62 ? 2.271 -6.141 -36.537 1 47.61 62 GLU B CA 1
ATOM 2806 C C . GLU B 1 62 ? 0.964 -6.916 -36.681 1 47.61 62 GLU B C 1
ATOM 2808 O O . GLU B 1 62 ? 0.48 -7.512 -35.717 1 47.61 62 GLU B O 1
ATOM 2813 N N . SER B 1 63 ? 0.583 -7.034 -37.914 1 48.4 63 SER B N 1
ATOM 2814 C CA . SER B 1 63 ? -0.659 -7.721 -38.251 1 48.4 63 SER B CA 1
ATOM 2815 C C . SER B 1 63 ? -0.545 -9.222 -38.005 1 48.4 63 SER B C 1
ATOM 2817 O O . SER B 1 63 ? -1.488 -9.85 -37.519 1 48.4 63 SER B O 1
ATOM 2819 N N . ASP B 1 64 ? 0.593 -9.663 -38.079 1 52.16 64 ASP B N 1
ATOM 2820 C CA . ASP B 1 64 ? 0.759 -11.109 -37.968 1 52.16 64 ASP B CA 1
ATOM 2821 C C . ASP B 1 64 ? 0.74 -11.553 -36.507 1 52.16 64 ASP B C 1
ATOM 2823 O O . ASP B 1 64 ? 0.136 -12.574 -36.171 1 52.16 64 ASP B O 1
ATOM 2827 N N . VAL B 1 65 ? 1.223 -10.767 -35.691 1 52.2 65 VAL B N 1
ATOM 2828 C CA . VAL B 1 65 ? 1.288 -11.085 -34.268 1 52.2 65 VAL B CA 1
ATOM 2829 C C . VAL B 1 65 ? -0.112 -11.024 -33.661 1 52.2 65 VAL B C 1
ATOM 2831 O O . VAL B 1 65 ? -0.493 -11.894 -32.874 1 52.2 65 VAL B O 1
ATOM 2834 N N . ILE B 1 66 ? -0.829 -10.017 -34.033 1 51.36 66 ILE B N 1
ATOM 2835 C CA . ILE B 1 66 ? -2.204 -9.885 -33.562 1 51.36 66 ILE B CA 1
ATOM 2836 C C . ILE B 1 66 ? -3.032 -11.072 -34.049 1 51.36 66 ILE B C 1
ATOM 2838 O O . ILE B 1 66 ? -3.826 -11.635 -33.292 1 51.36 66 ILE B O 1
ATOM 2842 N N . GLU B 1 67 ? -2.724 -11.407 -35.211 1 52.19 67 GLU B N 1
ATOM 2843 C CA . GLU B 1 67 ? -3.462 -12.531 -35.779 1 52.19 67 GLU B CA 1
ATOM 2844 C C . GLU B 1 67 ? -3.139 -13.83 -35.046 1 52.19 67 GLU B C 1
ATOM 2846 O O . GLU B 1 67 ? -4.036 -14.621 -34.749 1 52.19 67 GLU B O 1
ATOM 2851 N N . GLN B 1 68 ? -1.98 -13.967 -34.783 1 54.64 68 GLN B N 1
ATOM 2852 C CA . GLN B 1 68 ? -1.565 -15.168 -34.066 1 54.64 68 GLN B CA 1
ATOM 2853 C C . GLN B 1 68 ? -2.156 -15.202 -32.66 1 54.64 68 GLN B C 1
ATOM 2855 O O . GLN B 1 68 ? -2.587 -16.255 -32.187 1 54.64 68 GLN B O 1
ATOM 2860 N N . PHE B 1 69 ? -2.153 -14.021 -32.181 1 57.34 69 PHE B N 1
ATOM 2861 C CA . PHE B 1 69 ? -2.775 -13.888 -30.869 1 57.34 69 PHE B CA 1
ATOM 2862 C C . PHE B 1 69 ? -4.251 -14.263 -30.929 1 57.34 69 PHE B C 1
ATOM 2864 O O . PHE B 1 69 ? -4.727 -15.066 -30.124 1 57.34 69 PHE B O 1
ATOM 2871 N N . LEU B 1 70 ? -4.801 -13.677 -31.839 1 55.26 70 LEU B N 1
ATOM 2872 C CA . LEU B 1 70 ? -6.238 -13.896 -31.963 1 55.26 70 LEU B CA 1
ATOM 2873 C C . LEU B 1 70 ? -6.541 -15.358 -32.275 1 55.26 70 LEU B C 1
ATOM 2875 O O . LEU B 1 70 ? -7.517 -15.916 -31.769 1 55.26 70 LEU B O 1
ATOM 2879 N N . GLU B 1 71 ? -5.678 -15.944 -33.001 1 58.05 71 GLU B N 1
ATOM 2880 C CA . GLU B 1 71 ? -5.857 -17.355 -33.328 1 58.05 71 GLU B CA 1
ATOM 2881 C C . GLU B 1 71 ? -5.683 -18.235 -32.093 1 58.05 71 GLU B C 1
ATOM 2883 O O . GLU B 1 71 ? -6.43 -19.196 -31.899 1 58.05 71 GLU B O 1
ATOM 2888 N N . GLN B 1 72 ? -4.748 -17.896 -31.313 1 59.93 72 GLN B N 1
ATOM 2889 C CA . GLN B 1 72 ? -4.49 -18.678 -30.108 1 59.93 72 GLN B CA 1
ATOM 2890 C C . GLN B 1 72 ? -5.6 -18.483 -29.079 1 59.93 72 GLN B C 1
ATOM 2892 O O . GLN B 1 72 ? -6.015 -19.437 -28.418 1 59.93 72 GLN B O 1
ATOM 2897 N N . VAL B 1 73 ? -6.074 -17.276 -29.052 1 58.48 73 VAL B N 1
ATOM 2898 C CA . VAL B 1 73 ? -7.194 -16.971 -28.168 1 58.48 73 VAL B CA 1
ATOM 2899 C C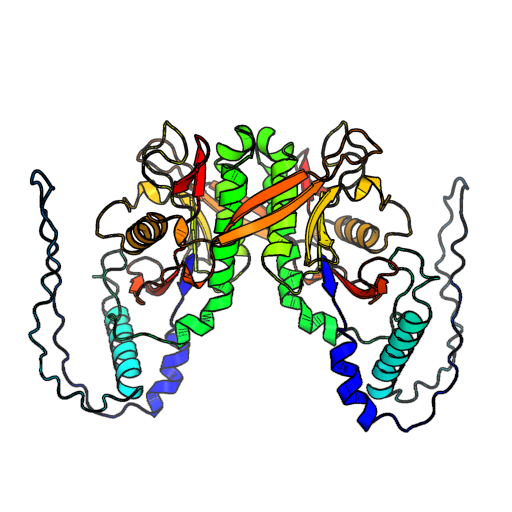 . VAL B 1 73 ? -8.405 -17.815 -28.558 1 58.48 73 VAL B C 1
ATOM 2901 O O . VAL B 1 73 ? -9.079 -18.381 -27.694 1 58.48 73 VAL B O 1
ATOM 2904 N N . GLU B 1 74 ? -8.578 -17.875 -29.855 1 56.93 74 GLU B N 1
ATOM 2905 C CA . GLU B 1 74 ? -9.715 -18.638 -30.361 1 56.93 74 GLU B CA 1
ATOM 2906 C C . GLU B 1 74 ? -9.538 -20.131 -30.099 1 56.93 74 GLU B C 1
ATOM 2908 O O . GLU B 1 74 ? -10.501 -20.828 -29.773 1 56.93 74 GLU B O 1
ATOM 2913 N N . LEU B 1 75 ? -8.356 -20.565 -30.28 1 58.84 75 LEU B N 1
ATOM 2914 C CA . LEU B 1 75 ? -8.081 -21.983 -30.073 1 58.84 75 LEU B CA 1
ATOM 2915 C C . LEU B 1 75 ? -8.317 -22.376 -28.619 1 58.84 75 LEU B C 1
ATOM 2917 O O . LEU B 1 75 ? -8.87 -23.443 -28.341 1 58.84 75 LEU B O 1
ATOM 2921 N N . TYR B 1 76 ? -7.938 -21.534 -27.778 1 58.92 76 TYR B N 1
ATOM 2922 C CA . TYR B 1 76 ? -8.091 -21.88 -26.37 1 58.92 76 TYR B CA 1
ATOM 2923 C C . TYR B 1 76 ? -9.547 -21.764 -25.934 1 58.92 76 TYR B C 1
ATOM 2925 O O . TYR B 1 76 ? -10.021 -22.556 -25.116 1 58.92 76 TYR B O 1
ATOM 2933 N N . LYS B 1 77 ? -10.151 -20.772 -26.457 1 57.19 77 LYS B N 1
ATOM 2934 C CA . LYS B 1 77 ? -11.585 -20.685 -26.194 1 57.19 77 LYS B CA 1
ATOM 2935 C C . LYS B 1 77 ? -12.298 -21.97 -26.605 1 57.19 77 LYS B C 1
ATOM 2937 O O . LYS B 1 77 ? -13.232 -22.411 -25.932 1 57.19 77 LYS B O 1
ATOM 2942 N N . LYS B 1 78 ? -11.807 -22.582 -27.629 1 57.7 78 LYS B N 1
ATOM 2943 C CA . LYS B 1 78 ? -12.458 -23.783 -28.144 1 57.7 78 LYS B CA 1
ATOM 2944 C C . LYS B 1 78 ? -12.076 -25.011 -27.324 1 57.7 78 LYS B C 1
ATOM 2946 O O . LYS B 1 78 ? -12.85 -25.965 -27.226 1 57.7 78 LYS B O 1
ATOM 2951 N N . ASN B 1 79 ? -10.899 -25 -26.745 1 54.12 79 ASN B N 1
ATOM 2952 C CA . ASN B 1 79 ? -10.444 -26.199 -26.05 1 54.12 79 ASN B CA 1
ATOM 2953 C C . ASN B 1 79 ? -10.302 -25.958 -24.55 1 54.12 79 ASN B C 1
ATOM 2955 O O . ASN B 1 79 ? -9.39 -26.49 -23.915 1 54.12 79 ASN B O 1
ATOM 2959 N N . LYS B 1 80 ? -11.098 -25.147 -23.968 1 56.96 80 LYS B N 1
ATOM 2960 C CA . LYS B 1 80 ? -11.053 -24.771 -22.558 1 56.96 80 LYS B CA 1
ATOM 2961 C C . LYS B 1 80 ? -11.011 -26.005 -21.661 1 56.96 80 LYS B C 1
ATOM 2963 O O . LYS B 1 80 ? -10.38 -25.988 -20.602 1 56.96 80 LYS B O 1
ATOM 2968 N N . GLY B 1 81 ? -11.614 -27.088 -22.066 1 56.69 81 GLY B N 1
ATOM 2969 C CA . GLY B 1 81 ? -11.739 -28.307 -21.283 1 56.69 81 GLY B CA 1
ATOM 2970 C C . GLY B 1 81 ? -10.43 -29.06 -21.137 1 56.69 81 GLY B C 1
ATOM 2971 O O . GLY B 1 81 ? -10.286 -29.898 -20.244 1 56.69 81 GLY B O 1
ATOM 2972 N N . ASN B 1 82 ? -9.475 -28.898 -21.963 1 57.38 82 ASN B N 1
ATOM 2973 C CA . ASN B 1 82 ? -8.242 -29.678 -21.94 1 57.38 82 ASN B CA 1
ATOM 2974 C C . ASN B 1 82 ? -7.062 -28.848 -21.444 1 57.38 82 ASN B C 1
ATOM 2976 O O . ASN B 1 82 ? -5.906 -29.241 -21.614 1 57.38 82 ASN B O 1
ATOM 2980 N N . CYS B 1 83 ? -7.367 -27.749 -20.79 1 60.97 83 CYS B N 1
ATOM 2981 C CA . CYS B 1 83 ? -6.234 -26.883 -20.483 1 60.97 83 CYS B CA 1
ATOM 2982 C C . CYS B 1 83 ? -5.705 -27.154 -19.08 1 60.97 83 CYS B C 1
ATOM 2984 O O . CYS B 1 83 ? -6.452 -27.594 -18.204 1 60.97 83 CYS B O 1
ATOM 2986 N N . THR B 1 84 ? -4.312 -27.242 -18.897 1 58.14 84 THR B N 1
ATOM 2987 C CA . THR B 1 84 ? -3.61 -27.452 -17.635 1 58.14 84 THR B CA 1
ATOM 2988 C C . THR B 1 84 ? -3.305 -26.118 -16.958 1 58.14 84 THR B C 1
ATOM 2990 O O . THR B 1 84 ? -2.876 -25.167 -17.615 1 58.14 84 THR B O 1
ATOM 2993 N N . PRO B 1 85 ? -3.619 -26.084 -15.723 1 58.54 85 PRO B N 1
ATOM 2994 C CA . PRO B 1 85 ? -3.252 -24.885 -14.966 1 58.54 85 PRO B CA 1
ATOM 2995 C C . PRO B 1 85 ? -1.762 -24.563 -15.057 1 58.54 85 PRO B C 1
ATOM 2997 O O . PRO B 1 85 ? -0.932 -25.474 -15.105 1 58.54 85 PRO B O 1
ATOM 3000 N N . GLY B 1 86 ? -1.372 -23.353 -15.142 1 60.15 86 GLY B N 1
ATOM 3001 C CA . GLY B 1 86 ? 0.006 -22.897 -15.217 1 60.15 86 GLY B CA 1
ATOM 3002 C C . GLY B 1 86 ? 0.237 -21.871 -16.31 1 60.15 86 GLY B C 1
ATOM 3003 O O . GLY B 1 86 ? -0.716 -21.299 -16.843 1 60.15 86 GLY B O 1
ATOM 3004 N N . THR B 1 87 ? 1.453 -21.405 -16.517 1 58.58 87 THR B N 1
ATOM 3005 C CA . THR B 1 87 ? 1.83 -20.388 -17.492 1 58.58 87 THR B CA 1
ATOM 3006 C C . THR B 1 87 ? 2.379 -21.033 -18.761 1 58.58 87 THR B C 1
ATOM 3008 O O . THR B 1 87 ? 2.942 -20.349 -19.618 1 58.58 87 THR B O 1
ATOM 3011 N N . HIS B 1 88 ? 2.155 -22.296 -18.854 1 60.69 88 HIS B N 1
ATOM 3012 C CA . HIS B 1 88 ? 2.795 -23.04 -19.933 1 60.69 88 HIS B CA 1
ATOM 3013 C C . HIS B 1 88 ? 2.169 -22.702 -21.282 1 60.69 88 HIS B C 1
ATOM 3015 O O . HIS B 1 88 ? 2.838 -22.771 -22.315 1 60.69 88 HIS B O 1
ATOM 3021 N N . HIS B 1 89 ? 0.896 -22.421 -21.264 1 60.35 89 HIS B N 1
ATOM 3022 C CA . HIS B 1 89 ? 0.234 -22.021 -22.501 1 60.35 89 HIS B CA 1
ATOM 3023 C C . HIS B 1 89 ? 0.417 -20.53 -22.766 1 60.35 89 HIS B C 1
ATOM 3025 O O . HIS B 1 89 ? -0.401 -19.714 -22.334 1 60.35 89 HIS B O 1
ATOM 3031 N N . ASN B 1 90 ? 1.621 -20.173 -23.362 1 62 90 ASN B N 1
ATOM 3032 C CA . ASN B 1 90 ? 1.943 -18.766 -23.575 1 62 90 ASN B CA 1
ATOM 3033 C C . ASN B 1 90 ? 2.131 -18.452 -25.056 1 62 90 ASN B C 1
ATOM 3035 O O . ASN B 1 90 ? 2.115 -19.356 -25.894 1 62 90 ASN B O 1
ATOM 3039 N N . LEU B 1 91 ? 2.075 -17.138 -25.512 1 64.73 91 LEU B N 1
ATOM 3040 C CA . LEU B 1 91 ? 2.081 -16.672 -26.894 1 64.73 91 LEU B CA 1
ATOM 3041 C C . LEU B 1 91 ? 3.5 -16.638 -27.451 1 64.73 91 LEU B C 1
ATOM 3043 O O . LEU B 1 91 ? 3.709 -16.267 -28.608 1 64.73 91 LEU B O 1
ATOM 3047 N N . GLY B 1 92 ? 4.361 -17.194 -26.761 1 60.52 92 GLY B N 1
ATOM 3048 C CA . GLY B 1 92 ? 5.736 -17.254 -27.229 1 60.52 92 GLY B CA 1
ATOM 3049 C C . GLY B 1 92 ? 6.451 -15.918 -27.154 1 60.52 92 GLY B C 1
ATOM 3050 O O . GLY B 1 92 ? 5.811 -14.872 -27.024 1 60.52 92 GLY B O 1
ATOM 3051 N N . LYS B 1 93 ? 7.776 -15.824 -27.207 1 59.91 93 LYS B N 1
ATOM 3052 C CA . LYS B 1 93 ? 8.645 -14.663 -27.037 1 59.91 93 LYS B CA 1
ATOM 3053 C C . LYS B 1 93 ? 8.47 -13.673 -28.184 1 59.91 93 LYS B C 1
ATOM 3055 O O . LYS B 1 93 ? 8.727 -12.478 -28.024 1 59.91 93 LYS B O 1
ATOM 3060 N N . GLY B 1 94 ? 7.965 -14.143 -29.197 1 53.46 94 GLY B N 1
ATOM 3061 C CA . GLY B 1 94 ? 7.863 -13.283 -30.365 1 53.46 94 GLY B CA 1
ATOM 3062 C C . GLY B 1 94 ? 6.722 -12.287 -30.275 1 53.46 94 GLY B C 1
ATOM 3063 O O . GLY B 1 94 ? 6.63 -11.365 -31.088 1 53.46 94 GLY B O 1
ATOM 3064 N N . VAL B 1 95 ? 5.875 -12.542 -29.428 1 54.39 95 VAL B N 1
ATOM 3065 C CA . VAL B 1 95 ? 4.764 -11.606 -29.301 1 54.39 95 VAL B CA 1
ATOM 3066 C C . VAL B 1 95 ? 5.245 -10.32 -28.633 1 54.39 95 VAL B C 1
ATOM 3068 O O . VAL B 1 95 ? 5.737 -10.346 -27.503 1 54.39 95 VAL B O 1
ATOM 3071 N N . LYS B 1 96 ? 5.587 -9.244 -29.598 1 51.34 96 LYS B N 1
ATOM 3072 C CA . LYS B 1 96 ? 5.941 -7.958 -29.005 1 51.34 96 LYS B CA 1
ATOM 3073 C C . LYS B 1 96 ? 4.953 -7.566 -27.911 1 51.34 96 LYS B C 1
ATOM 3075 O O . LYS B 1 96 ? 3.748 -7.482 -28.156 1 51.34 96 LYS B O 1
ATOM 3080 N N . THR B 1 97 ? 5.225 -7.699 -26.666 1 58.64 97 THR B N 1
ATOM 3081 C CA . THR B 1 97 ? 4.449 -7.492 -25.448 1 58.64 97 THR B CA 1
ATOM 3082 C C . THR B 1 97 ? 4.419 -6.013 -25.072 1 58.64 97 THR B C 1
ATOM 3084 O O . THR B 1 97 ? 4.203 -5.668 -23.908 1 58.64 97 THR B O 1
ATOM 3087 N N . GLN B 1 98 ? 4.606 -5.247 -26.219 1 55.8 98 GLN B N 1
ATOM 3088 C CA . GLN B 1 98 ? 4.703 -3.836 -25.86 1 55.8 98 GLN B CA 1
ATOM 3089 C C . GLN B 1 98 ? 3.371 -3.31 -25.333 1 55.8 98 GLN B C 1
ATOM 3091 O O . GLN B 1 98 ? 3.343 -2.468 -24.433 1 55.8 98 GLN B O 1
ATOM 3096 N N . TYR B 1 99 ? 2.308 -3.928 -25.927 1 52.99 99 TYR B N 1
ATOM 3097 C CA . TYR B 1 99 ? 1.003 -3.452 -25.482 1 52.99 99 TYR B CA 1
ATOM 3098 C C . TYR B 1 99 ? 0.797 -3.732 -23.999 1 52.99 99 TYR B C 1
ATOM 3100 O O . TYR B 1 99 ? 0.409 -2.841 -23.24 1 52.99 99 TYR B O 1
ATOM 3108 N N . GLY B 1 100 ? 1.096 -4.928 -23.671 1 59.31 100 GLY B N 1
ATOM 3109 C CA . GLY B 1 100 ? 0.9 -5.266 -22.27 1 59.31 100 GLY B CA 1
ATOM 3110 C C . GLY B 1 100 ? 1.837 -4.52 -21.339 1 59.31 100 GLY B C 1
ATOM 3111 O O . GLY B 1 100 ? 1.429 -4.077 -20.263 1 59.31 100 GLY B O 1
ATOM 3112 N N . LEU B 1 101 ? 2.974 -4.286 -21.909 1 68.81 101 LEU B N 1
ATOM 3113 C CA . LEU B 1 101 ? 3.988 -3.63 -21.091 1 68.81 101 LEU B CA 1
ATOM 3114 C C . LEU B 1 101 ? 3.599 -2.184 -20.8 1 68.81 101 LEU B C 1
ATOM 3116 O O . LEU B 1 101 ? 3.735 -1.717 -19.667 1 68.81 101 LEU B O 1
ATOM 3120 N N . TYR B 1 102 ? 3.052 -1.589 -21.743 1 68.49 102 TYR B N 1
ATOM 3121 C CA . TYR B 1 102 ? 2.696 -0.186 -21.557 1 68.49 102 TYR B CA 1
ATOM 3122 C C . TYR B 1 102 ? 1.339 -0.054 -20.877 1 68.49 102 TYR B C 1
ATOM 3124 O O . TYR B 1 102 ? 1.153 0.805 -20.012 1 68.49 102 TYR B O 1
ATOM 3132 N N . ARG B 1 103 ? 0.531 -1.008 -21.233 1 73.38 103 ARG B N 1
ATOM 3133 C CA . ARG B 1 103 ? -0.83 -0.936 -20.712 1 73.38 103 ARG B CA 1
ATOM 3134 C C . ARG B 1 103 ? -0.85 -1.141 -19.201 1 73.38 103 ARG B C 1
ATOM 3136 O O . ARG B 1 103 ? -1.617 -0.487 -18.491 1 73.38 103 ARG B O 1
ATOM 3143 N N . PHE B 1 104 ? 0.047 -2.013 -18.722 1 83.4 104 PHE B N 1
ATOM 3144 C CA . PHE B 1 104 ? -0.071 -2.41 -17.324 1 83.4 104 PHE B CA 1
ATOM 3145 C C . PHE B 1 104 ? 1.108 -1.89 -16.512 1 83.4 104 PHE B C 1
ATOM 3147 O O . PHE B 1 104 ? 1.413 -2.42 -15.441 1 83.4 104 PHE B O 1
ATOM 3154 N N . LYS B 1 105 ? 1.773 -0.905 -17.13 1 85.47 105 LYS B N 1
ATOM 3155 C CA . LYS B 1 105 ? 2.94 -0.376 -16.429 1 85.47 105 LYS B CA 1
ATOM 3156 C C . LYS B 1 105 ? 2.555 0.17 -15.057 1 85.47 105 LYS B C 1
ATOM 3158 O O . LYS B 1 105 ? 3.255 -0.066 -14.07 1 85.47 105 LYS B O 1
ATOM 3163 N N . ASN B 1 106 ? 1.402 0.841 -15.009 1 84.21 106 ASN B N 1
ATOM 3164 C CA . ASN B 1 106 ? 0.971 1.405 -13.734 1 84.21 106 ASN B CA 1
ATOM 3165 C C . ASN B 1 106 ? 0.699 0.314 -12.702 1 84.21 106 ASN B C 1
ATOM 3167 O O . ASN B 1 106 ? 1.024 0.472 -11.525 1 84.21 106 ASN B O 1
ATOM 3171 N N . GLN B 1 107 ? 0.143 -0.745 -13.129 1 89.07 107 GLN B N 1
ATOM 3172 C CA . GLN B 1 107 ? -0.119 -1.872 -12.239 1 89.07 107 GLN B CA 1
ATOM 3173 C C . GLN B 1 107 ? 1.179 -2.557 -11.823 1 89.07 107 GLN B C 1
ATOM 3175 O O . GLN B 1 10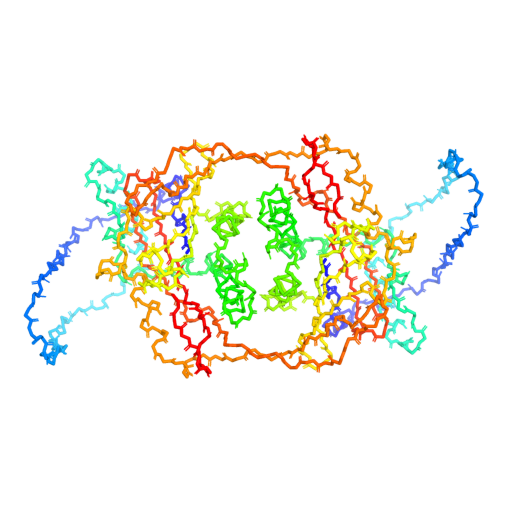7 ? 1.323 -2.981 -10.674 1 89.07 107 GLN B O 1
ATOM 3180 N N . ALA B 1 108 ? 2.098 -2.6 -12.773 1 92.39 108 ALA B N 1
ATOM 3181 C CA . ALA B 1 108 ? 3.405 -3.17 -12.454 1 92.39 108 ALA B CA 1
ATOM 3182 C C . ALA B 1 108 ? 4.115 -2.348 -11.383 1 92.39 108 ALA B C 1
ATOM 3184 O O . ALA B 1 108 ? 4.787 -2.902 -10.51 1 92.39 108 ALA B O 1
ATOM 3185 N N . LEU B 1 109 ? 3.906 -1.063 -11.424 1 92.97 109 LEU B N 1
ATOM 3186 C CA . LEU B 1 109 ? 4.554 -0.185 -10.456 1 92.97 109 LEU B CA 1
ATOM 3187 C C . LEU B 1 109 ? 3.968 -0.387 -9.063 1 92.97 109 LEU B C 1
ATOM 3189 O O . LEU B 1 109 ? 4.651 -0.166 -8.06 1 92.97 109 LEU B O 1
ATOM 3193 N N . VAL B 1 110 ? 2.739 -0.878 -8.98 1 94.3 110 VAL B N 1
ATOM 3194 C CA . VAL B 1 110 ? 2.16 -1.239 -7.69 1 94.3 110 VAL B CA 1
ATOM 3195 C C . VAL B 1 110 ? 2.955 -2.384 -7.069 1 94.3 110 VAL B C 1
ATOM 3197 O O . VAL B 1 110 ? 3.217 -2.384 -5.863 1 94.3 110 VAL B O 1
ATOM 3200 N N . ALA B 1 111 ? 3.384 -3.323 -7.891 1 96.72 111 ALA B N 1
ATOM 3201 C CA . ALA B 1 111 ? 4.205 -4.43 -7.408 1 96.72 111 ALA B CA 1
ATOM 3202 C C . ALA B 1 111 ? 5.567 -3.935 -6.931 1 96.72 111 ALA B C 1
ATOM 3204 O O . ALA B 1 111 ? 6.076 -4.392 -5.905 1 96.72 111 ALA B O 1
ATOM 3205 N N . VAL B 1 112 ? 6.116 -2.994 -7.674 1 96.69 112 VAL B N 1
ATOM 3206 C CA . VAL B 1 112 ? 7.417 -2.43 -7.328 1 96.69 112 VAL B CA 1
ATOM 3207 C C . VAL B 1 112 ? 7.33 -1.723 -5.977 1 96.69 112 VAL B C 1
ATOM 3209 O O . VAL B 1 112 ? 8.177 -1.932 -5.105 1 96.69 112 VAL B O 1
ATOM 3212 N N . ASN B 1 113 ? 6.292 -0.968 -5.791 1 96.17 113 ASN B N 1
ATOM 3213 C CA . ASN B 1 113 ? 6.097 -0.245 -4.539 1 96.17 113 ASN B CA 1
ATOM 3214 C C . ASN B 1 113 ? 5.89 -1.201 -3.367 1 96.17 113 ASN B C 1
ATOM 3216 O O . ASN B 1 113 ? 6.409 -0.971 -2.273 1 96.17 113 ASN B O 1
ATOM 3220 N N . ARG B 1 114 ? 5.157 -2.234 -3.644 1 97.58 114 ARG B N 1
ATOM 3221 C CA . ARG B 1 114 ? 4.93 -3.232 -2.604 1 97.58 114 ARG B CA 1
ATOM 3222 C C . ARG B 1 114 ? 6.229 -3.939 -2.23 1 97.58 114 ARG B C 1
ATOM 3224 O O . ARG B 1 114 ? 6.496 -4.175 -1.05 1 97.58 114 ARG B O 1
ATOM 3231 N N . ALA B 1 115 ? 7.017 -4.262 -3.216 1 98.14 115 ALA B N 1
ATOM 3232 C CA . ALA B 1 115 ? 8.3 -4.911 -2.96 1 98.14 115 ALA B CA 1
ATOM 3233 C C . ALA B 1 115 ? 9.191 -4.036 -2.083 1 98.14 115 ALA B C 1
ATOM 3235 O O . ALA B 1 115 ? 9.822 -4.526 -1.143 1 98.14 115 ALA B O 1
ATOM 3236 N N . ASN B 1 116 ? 9.238 -2.783 -2.405 1 97.46 116 ASN B N 1
ATOM 3237 C CA . ASN B 1 116 ? 10.052 -1.857 -1.624 1 97.46 116 ASN B CA 1
ATOM 3238 C C . ASN B 1 116 ? 9.509 -1.69 -0.208 1 97.46 116 ASN B C 1
ATOM 3240 O O . ASN B 1 116 ? 10.279 -1.599 0.75 1 97.46 116 ASN B O 1
ATOM 3244 N N . PHE B 1 117 ? 8.25 -1.664 -0.103 1 97.93 117 PHE B N 1
ATOM 3245 C CA . PHE B 1 117 ? 7.625 -1.623 1.213 1 97.93 117 PHE B CA 1
ATOM 3246 C C . PHE B 1 117 ? 7.998 -2.855 2.029 1 97.93 117 PHE B C 1
ATOM 3248 O O . PHE B 1 117 ? 8.393 -2.74 3.191 1 97.93 117 PHE B O 1
ATOM 3255 N N . LEU B 1 118 ? 7.851 -4.023 1.462 1 98.51 118 LEU B N 1
ATOM 3256 C CA . LEU B 1 118 ? 8.16 -5.272 2.15 1 98.51 118 LEU B CA 1
ATOM 3257 C C . LEU B 1 118 ? 9.631 -5.323 2.55 1 98.51 118 LEU B C 1
ATOM 3259 O O . LEU B 1 118 ? 9.965 -5.782 3.644 1 98.51 118 LEU B O 1
ATOM 3263 N N . THR B 1 119 ? 10.489 -4.841 1.653 1 98.34 119 THR B N 1
ATOM 3264 C CA . THR B 1 119 ? 11.915 -4.825 1.962 1 98.34 119 THR B CA 1
ATOM 3265 C C . THR B 1 119 ? 12.187 -4.005 3.219 1 98.34 119 THR B C 1
ATOM 3267 O O . THR B 1 119 ? 12.969 -4.418 4.079 1 98.34 119 THR B O 1
ATOM 3270 N N . ARG B 1 120 ? 11.551 -2.888 3.375 1 97.35 120 ARG B N 1
ATOM 3271 C CA . ARG B 1 120 ? 11.725 -2.057 4.562 1 97.35 120 ARG B CA 1
ATOM 3272 C C . ARG B 1 120 ? 11.205 -2.768 5.808 1 97.35 120 ARG B C 1
ATOM 3274 O O . ARG B 1 120 ? 11.847 -2.737 6.86 1 97.35 120 ARG B O 1
ATOM 3281 N N . ILE B 1 121 ? 10.059 -3.383 5.649 1 97.9 121 ILE B N 1
ATOM 3282 C CA . ILE B 1 121 ? 9.441 -4.089 6.766 1 97.9 121 ILE B CA 1
ATOM 3283 C C . ILE B 1 121 ? 10.351 -5.227 7.223 1 97.9 121 ILE B C 1
ATOM 3285 O O . ILE B 1 121 ? 10.595 -5.392 8.421 1 97.9 121 ILE B O 1
ATOM 3289 N N . TRP B 1 122 ? 10.903 -5.93 6.357 1 97.85 122 TRP B N 1
ATOM 3290 C CA . TRP B 1 122 ? 11.721 -7.093 6.684 1 97.85 122 TRP B CA 1
ATOM 3291 C C . TRP B 1 122 ? 13.108 -6.669 7.154 1 97.85 122 TRP B C 1
ATOM 3293 O O . TRP B 1 122 ? 13.864 -7.483 7.691 1 97.85 122 TRP B O 1
ATOM 3303 N N . LYS B 1 123 ? 13.414 -5.425 6.921 1 96.86 123 LYS B N 1
ATOM 3304 C CA . LYS B 1 123 ? 14.696 -4.916 7.402 1 96.86 123 LYS B CA 1
ATOM 3305 C C . LYS B 1 123 ? 14.637 -4.601 8.894 1 96.86 123 LYS B C 1
ATOM 3307 O O . LYS B 1 123 ? 15.59 -4.868 9.628 1 96.86 123 LYS B O 1
ATOM 3312 N N . LYS B 1 124 ? 13.444 -3.983 9.352 1 95.72 124 LYS B N 1
ATOM 3313 C CA . LYS B 1 124 ? 13.566 -3.356 10.665 1 95.72 124 LYS B CA 1
ATOM 3314 C C . LYS B 1 124 ? 12.297 -3.554 11.489 1 95.72 124 LYS B C 1
ATOM 3316 O O . LYS B 1 124 ? 12.26 -3.214 12.673 1 95.72 124 LYS B O 1
ATOM 3321 N N . ALA B 1 125 ? 11.184 -4.072 10.919 1 97.43 125 ALA B N 1
ATOM 3322 C CA . ALA B 1 125 ? 9.927 -4.129 11.662 1 97.43 125 ALA B CA 1
ATOM 3323 C C . ALA B 1 125 ? 10.007 -5.146 12.797 1 97.43 125 ALA B C 1
ATOM 3325 O O . ALA B 1 125 ? 10.842 -6.052 12.77 1 97.43 125 ALA B O 1
ATOM 3326 N N . GLU B 1 126 ? 9.146 -5.038 13.79 1 97.25 126 GLU B N 1
ATOM 3327 C CA . GLU B 1 126 ? 9.086 -5.919 14.952 1 97.25 126 GLU B CA 1
ATOM 3328 C C . GLU B 1 126 ? 8.546 -7.295 14.574 1 97.25 126 GLU B C 1
ATOM 3330 O O . GLU B 1 126 ? 7.785 -7.426 13.613 1 97.25 126 GLU B O 1
ATOM 3335 N N . PRO B 1 127 ? 8.866 -8.3 15.396 1 96.27 127 PRO B N 1
ATOM 3336 C CA . PRO B 1 127 ? 8.422 -9.665 15.103 1 96.27 127 PRO B CA 1
ATOM 3337 C C . PRO B 1 127 ? 6.905 -9.774 14.96 1 96.27 127 PRO B C 1
ATOM 3339 O O . PRO B 1 127 ? 6.413 -10.557 14.144 1 96.27 127 PRO B O 1
ATOM 3342 N N . GLY B 1 128 ? 6.163 -9.009 15.757 1 96.8 128 GLY B N 1
ATOM 3343 C CA . GLY B 1 128 ? 4.713 -9.049 15.651 1 96.8 128 GLY B CA 1
ATOM 3344 C C . GLY B 1 128 ? 4.205 -8.673 14.272 1 96.8 128 GLY B C 1
ATOM 3345 O O . GLY B 1 128 ? 3.164 -9.166 13.832 1 96.8 128 GLY B O 1
ATOM 3346 N N . VAL B 1 129 ? 4.94 -7.758 13.601 1 98.17 129 VAL B N 1
ATOM 3347 C CA . VAL B 1 129 ? 4.607 -7.355 12.239 1 98.17 129 VAL B CA 1
ATOM 3348 C C . VAL B 1 129 ? 5.039 -8.442 11.258 1 98.17 129 VAL B C 1
ATOM 3350 O O . VAL B 1 129 ? 4.25 -8.876 10.415 1 98.17 129 VAL B O 1
ATOM 3353 N N . LEU B 1 130 ? 6.232 -8.978 11.424 1 97.47 130 LEU B N 1
ATOM 3354 C CA . LEU B 1 130 ? 6.853 -9.89 10.469 1 97.47 130 LEU B CA 1
ATOM 3355 C C . LEU B 1 130 ? 6.158 -11.247 10.482 1 97.47 130 LEU B C 1
ATOM 3357 O O . LEU B 1 130 ? 6.21 -11.985 9.495 1 97.47 130 LEU B O 1
ATOM 3361 N N . GLU B 1 131 ? 5.46 -11.556 11.51 1 95.51 131 GLU B N 1
ATOM 3362 C CA . GLU B 1 131 ? 4.857 -12.878 11.651 1 95.51 131 GLU B CA 1
ATOM 3363 C C . GLU B 1 131 ? 3.352 -12.827 11.402 1 95.51 131 GLU B C 1
ATOM 3365 O O . GLU B 1 131 ? 2.674 -13.856 11.455 1 95.51 131 GLU B O 1
ATOM 3370 N N . SER B 1 132 ? 2.83 -11.711 11.139 1 97.41 132 SER B N 1
ATOM 3371 C CA . SER B 1 132 ? 1.385 -11.551 11.011 1 97.41 132 SER B CA 1
ATOM 3372 C C . SER B 1 132 ? 0.892 -12.036 9.652 1 97.41 132 SER B C 1
ATOM 3374 O O . SER B 1 132 ? 1.053 -11.343 8.645 1 97.41 132 SER B O 1
ATOM 3376 N N . GLU B 1 133 ? 0.233 -13.124 9.626 1 96.93 133 GLU B N 1
ATOM 3377 C CA . GLU B 1 133 ? -0.359 -13.614 8.385 1 96.93 133 GLU B CA 1
ATOM 3378 C C . GLU B 1 133 ? -1.504 -12.715 7.927 1 96.93 133 GLU B C 1
ATOM 3380 O O . GLU B 1 133 ? -1.68 -12.487 6.728 1 96.93 133 GLU B O 1
ATOM 3385 N N . TYR B 1 134 ? -2.25 -12.175 8.88 1 97.68 134 TYR B N 1
ATOM 3386 C CA . TYR B 1 134 ? -3.373 -11.313 8.529 1 97.68 134 TYR B CA 1
ATOM 3387 C C . TYR B 1 134 ? -2.895 -10.06 7.807 1 97.68 134 TYR B C 1
ATOM 3389 O O . TYR B 1 134 ? -3.524 -9.61 6.846 1 97.68 134 TYR B O 1
ATOM 3397 N N . LEU B 1 135 ? -1.817 -9.499 8.304 1 98.34 135 LEU B N 1
ATOM 3398 C CA . LEU B 1 135 ? -1.26 -8.322 7.646 1 98.34 135 LEU B CA 1
ATOM 3399 C C . LEU B 1 135 ? -0.948 -8.613 6.183 1 98.34 135 LEU B C 1
ATOM 3401 O O . LEU B 1 135 ? -1.311 -7.834 5.299 1 98.34 135 LEU B O 1
ATOM 3405 N N . PHE B 1 136 ? -0.367 -9.693 5.902 1 98.43 136 PHE B N 1
ATOM 3406 C CA . PHE B 1 136 ? 0.084 -9.981 4.545 1 98.43 136 PHE B CA 1
ATOM 3407 C C . PHE B 1 136 ? -1.085 -10.409 3.666 1 98.43 136 PHE B C 1
ATOM 3409 O O . PHE B 1 136 ? -1.104 -10.123 2.467 1 98.43 136 PHE B O 1
ATOM 3416 N N . TYR B 1 137 ? -2.117 -11.107 4.259 1 98.3 137 TYR B N 1
ATOM 3417 C CA . TYR B 1 137 ? -3.362 -11.352 3.54 1 98.3 137 TYR B CA 1
ATOM 3418 C C . TYR B 1 137 ? -4.029 -10.04 3.143 1 98.3 137 TYR B C 1
ATOM 3420 O O . TYR B 1 137 ? -4.493 -9.89 2.01 1 98.3 137 TYR B O 1
ATOM 3428 N N . THR B 1 138 ? -4.023 -9.142 4.09 1 97.99 138 THR B N 1
ATOM 3429 C CA . THR B 1 138 ? -4.671 -7.858 3.849 1 97.99 138 THR B CA 1
ATOM 3430 C C . THR B 1 138 ? -3.921 -7.065 2.783 1 97.99 138 THR B C 1
ATOM 3432 O O . THR B 1 138 ? -4.535 -6.367 1.974 1 97.99 138 THR B O 1
ATOM 3435 N N . GLN B 1 139 ? -2.619 -7.163 2.77 1 98.01 139 GLN B N 1
ATOM 3436 C CA . GLN B 1 139 ? -1.802 -6.444 1.798 1 98.01 139 GLN B CA 1
ATOM 3437 C C . GLN B 1 139 ? -2.127 -6.885 0.374 1 98.01 139 GLN B C 1
ATOM 3439 O O . GLN B 1 139 ? -2.36 -6.049 -0.503 1 98.01 139 GLN B O 1
ATOM 3444 N N . VAL B 1 140 ? -2.185 -8.174 0.132 1 98.26 140 VAL B N 1
ATOM 3445 C CA . VAL B 1 140 ? -2.428 -8.639 -1.229 1 98.26 140 VAL B CA 1
ATOM 3446 C C . VAL B 1 140 ? -3.892 -8.409 -1.6 1 98.26 140 VAL B C 1
ATOM 3448 O O . VAL B 1 140 ? -4.207 -8.119 -2.757 1 98.26 140 VAL B O 1
ATOM 3451 N N . ARG B 1 141 ? -4.791 -8.506 -0.674 1 97.45 141 ARG B N 1
ATOM 3452 C CA . ARG B 1 141 ? -6.189 -8.187 -0.945 1 97.45 141 ARG B CA 1
ATOM 3453 C C . ARG B 1 141 ? -6.343 -6.736 -1.389 1 97.45 141 ARG B C 1
ATOM 3455 O O . ARG B 1 141 ? -7.056 -6.449 -2.353 1 97.45 141 ARG B O 1
ATOM 3462 N N . SER B 1 142 ? -5.659 -5.898 -0.649 1 96.06 142 SER B N 1
ATOM 3463 C CA . SER B 1 142 ? -5.783 -4.469 -0.919 1 96.06 142 SER B CA 1
ATOM 3464 C C . SER B 1 142 ? -5.326 -4.133 -2.335 1 96.06 142 SER B C 1
ATOM 3466 O O . SER B 1 142 ? -5.876 -3.233 -2.973 1 96.06 142 SER B O 1
ATOM 3468 N N . ILE B 1 143 ? -4.345 -4.84 -2.808 1 96.39 143 ILE B N 1
ATOM 3469 C CA . ILE B 1 143 ? -3.849 -4.618 -4.162 1 96.39 143 ILE B CA 1
ATOM 3470 C C . ILE B 1 143 ? -4.944 -4.95 -5.174 1 96.39 143 ILE B C 1
ATOM 3472 O O . ILE B 1 143 ? -5.258 -4.138 -6.047 1 96.39 143 ILE B O 1
ATOM 3476 N N . VAL B 1 144 ? -5.602 -6.029 -5.012 1 95.18 144 VAL B N 1
ATOM 3477 C CA . VAL B 1 144 ? -6.599 -6.495 -5.97 1 95.18 144 VAL B CA 1
ATOM 3478 C C . VAL B 1 144 ? -7.866 -5.651 -5.85 1 95.18 144 VAL B C 1
ATOM 3480 O O . VAL B 1 144 ? -8.497 -5.32 -6.857 1 95.18 144 VAL B O 1
ATOM 3483 N N . GLU B 1 145 ? -8.172 -5.237 -4.672 1 92.89 145 GLU B N 1
ATOM 3484 C CA . GLU B 1 145 ? -9.363 -4.43 -4.428 1 92.89 145 GLU B CA 1
ATOM 3485 C C . GLU B 1 145 ? -9.221 -3.039 -5.039 1 92.89 145 GLU B C 1
ATOM 3487 O O . GLU B 1 145 ? -10.216 -2.416 -5.415 1 92.89 145 GLU B O 1
ATOM 3492 N N . SER B 1 146 ? -8.021 -2.598 -5.17 1 90.2 146 SER B N 1
ATOM 3493 C CA . SER B 1 146 ? -7.786 -1.198 -5.509 1 90.2 146 SER B CA 1
ATOM 3494 C C . SER B 1 146 ? -7.885 -0.969 -7.014 1 90.2 146 SER B C 1
ATOM 3496 O O . SER B 1 146 ? -8.04 0.168 -7.465 1 90.2 146 SER B O 1
ATOM 3498 N N . ASP B 1 147 ? -7.791 -2.015 -7.78 1 89.67 147 ASP B N 1
ATOM 3499 C CA . ASP B 1 147 ? -7.71 -1.863 -9.229 1 89.67 147 ASP B CA 1
ATOM 3500 C C . ASP B 1 147 ? -8.38 -3.035 -9.943 1 89.67 147 ASP B C 1
ATOM 3502 O O . ASP B 1 147 ? -7.893 -4.166 -9.883 1 89.67 147 ASP B O 1
ATOM 3506 N N . PRO B 1 148 ? -9.399 -2.746 -10.676 1 86.97 148 PRO B N 1
ATOM 3507 C CA . PRO B 1 148 ? -10.128 -3.836 -11.328 1 86.97 148 PRO B CA 1
ATOM 3508 C C . PRO B 1 148 ? -9.311 -4.523 -12.419 1 86.97 148 PRO B C 1
ATOM 3510 O O . PRO B 1 148 ? -9.647 -5.633 -12.841 1 86.97 148 PRO B O 1
ATOM 3513 N N . ASP B 1 149 ? -8.204 -3.897 -12.832 1 82.51 149 ASP B N 1
ATOM 3514 C CA . ASP B 1 149 ? -7.367 -4.486 -13.873 1 82.51 149 ASP B CA 1
ATOM 3515 C C . ASP B 1 149 ? -6.421 -5.534 -13.289 1 82.51 149 ASP B C 1
ATOM 3517 O O . ASP B 1 149 ? -5.813 -6.309 -14.029 1 82.51 149 ASP B O 1
ATOM 3521 N N . ILE B 1 150 ? -6.311 -5.571 -12.019 1 91.75 150 ILE B N 1
ATOM 3522 C CA . ILE B 1 150 ? -5.483 -6.577 -11.363 1 91.75 150 ILE B CA 1
ATOM 3523 C C . ILE B 1 150 ? -6.331 -7.8 -11.022 1 91.75 150 ILE B C 1
ATOM 3525 O O . ILE B 1 150 ? -7.255 -7.715 -10.21 1 91.75 150 ILE B O 1
ATOM 3529 N N . PHE B 1 151 ? -5.997 -8.838 -11.682 1 90.84 151 PHE B N 1
ATOM 3530 C CA . PHE B 1 151 ? -6.751 -10.064 -11.449 1 90.84 151 PHE B CA 1
ATOM 3531 C C . PHE B 1 151 ? -6.308 -10.734 -10.154 1 90.84 151 PHE B C 1
ATOM 3533 O O . PHE B 1 151 ? -7.135 -11.261 -9.407 1 90.84 151 PHE B O 1
ATOM 3540 N N . ALA B 1 152 ? -4.972 -10.701 -9.914 1 94.7 152 ALA B N 1
ATOM 3541 C CA . ALA B 1 152 ? -4.443 -11.367 -8.726 1 94.7 152 ALA B CA 1
ATOM 3542 C C . ALA B 1 152 ? -3.114 -10.751 -8.298 1 94.7 152 ALA B C 1
ATOM 3544 O O . ALA B 1 152 ? -2.439 -10.098 -9.097 1 94.7 152 ALA B O 1
ATOM 3545 N N . ALA B 1 153 ? -2.791 -10.916 -7.055 1 97.33 153 ALA B N 1
ATOM 3546 C CA . ALA B 1 153 ? -1.538 -10.434 -6.479 1 97.33 153 ALA B CA 1
ATOM 3547 C C . ALA B 1 153 ? -1.038 -11.376 -5.387 1 97.33 153 ALA B C 1
ATOM 3549 O O . ALA B 1 153 ? -1.836 -11.961 -4.65 1 97.33 153 ALA B O 1
ATOM 3550 N N . GLY B 1 154 ? 0.282 -11.535 -5.297 1 97.67 154 GLY B N 1
ATOM 3551 C CA . GLY B 1 154 ? 0.876 -12.395 -4.285 1 97.67 154 GLY B CA 1
ATOM 3552 C C . GLY B 1 154 ? 2.191 -11.864 -3.748 1 97.67 154 GLY B C 1
ATOM 3553 O O . GLY B 1 154 ? 2.848 -11.047 -4.396 1 97.67 154 GLY B O 1
ATOM 3554 N N . ASN B 1 155 ? 2.508 -12.2 -2.595 1 97.95 155 ASN B N 1
ATOM 3555 C CA . ASN B 1 155 ? 3.803 -12.034 -1.942 1 97.95 155 ASN B CA 1
ATOM 3556 C C . ASN B 1 155 ? 4.441 -13.38 -1.613 1 97.95 155 ASN B C 1
ATOM 3558 O O . ASN B 1 155 ? 4.28 -13.894 -0.504 1 97.95 155 ASN B O 1
ATOM 3562 N N . CYS B 1 156 ? 5.22 -13.898 -2.557 1 97.43 156 CYS B N 1
ATOM 3563 C CA . CYS B 1 156 ? 5.668 -15.281 -2.438 1 97.43 156 CYS B CA 1
ATOM 3564 C C . CYS B 1 156 ? 7.099 -15.348 -1.919 1 97.43 156 CYS B C 1
ATOM 3566 O O . CYS B 1 156 ? 7.989 -14.682 -2.452 1 97.43 156 CYS B O 1
ATOM 3568 N N . TYR B 1 157 ? 7.343 -16.175 -0.968 1 97.53 157 TYR B N 1
ATOM 3569 C CA . TYR B 1 157 ? 8.623 -16.262 -0.274 1 97.53 157 TYR B CA 1
ATOM 3570 C C . TYR B 1 157 ? 9.432 -17.455 -0.77 1 97.53 157 TYR B C 1
ATOM 3572 O O . TYR B 1 157 ? 8.865 -18.468 -1.186 1 97.53 157 TYR B O 1
ATOM 3580 N N . ASP B 1 158 ? 10.715 -17.323 -0.685 1 96.57 158 ASP B N 1
ATOM 3581 C CA . ASP B 1 158 ? 11.614 -18.452 -0.902 1 96.57 158 ASP B CA 1
ATOM 3582 C C . ASP B 1 158 ? 11.516 -19.459 0.242 1 96.57 158 ASP B C 1
ATOM 3584 O O . ASP B 1 158 ? 10.821 -19.217 1.231 1 96.57 158 ASP B O 1
ATOM 3588 N N . ALA B 1 159 ? 12.142 -20.621 0.025 1 95.43 159 ALA B N 1
ATOM 3589 C CA . ALA B 1 159 ? 12.087 -21.697 1.012 1 95.43 159 ALA B CA 1
ATOM 3590 C C . ALA B 1 159 ? 12.511 -21.199 2.39 1 95.43 159 ALA B C 1
ATOM 3592 O O . ALA B 1 159 ? 13.607 -20.658 2.552 1 95.43 159 ALA B O 1
ATOM 3593 N N . ARG B 1 160 ? 11.566 -21.267 3.441 1 95.44 160 ARG B N 1
ATOM 3594 C CA . ARG B 1 160 ? 11.795 -20.989 4.855 1 95.44 160 ARG B CA 1
ATOM 3595 C C . ARG B 1 160 ? 12.146 -19.521 5.075 1 95.44 160 ARG B C 1
ATOM 3597 O O . ARG B 1 160 ? 12.927 -19.192 5.97 1 95.44 160 ARG B O 1
ATOM 3604 N N . GLU B 1 161 ? 11.564 -18.703 4.24 1 96.37 161 GLU B N 1
ATOM 3605 C CA . GLU B 1 161 ? 11.959 -17.301 4.333 1 96.37 161 GLU B CA 1
ATOM 3606 C C . GLU B 1 161 ? 10.856 -16.458 4.968 1 96.37 161 GLU B C 1
ATOM 3608 O O . GLU B 1 161 ? 11.04 -15.263 5.205 1 96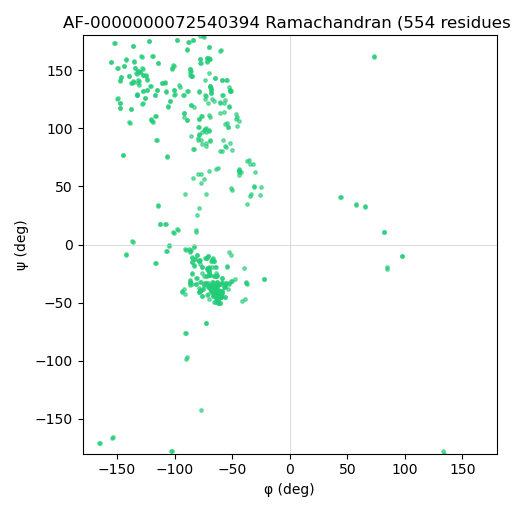.37 161 GLU B O 1
ATOM 3613 N N . PHE B 1 162 ? 9.686 -17.025 5.239 1 95.78 162 PHE B N 1
ATOM 3614 C CA . PHE B 1 162 ? 8.658 -16.31 5.984 1 95.78 162 PHE B CA 1
ATOM 3615 C C . PHE B 1 162 ? 8.8 -16.562 7.481 1 95.78 162 PHE B C 1
ATOM 3617 O O . PHE B 1 162 ? 9.359 -15.736 8.205 1 95.78 162 PHE B O 1
ATOM 3624 N N . LYS B 1 163 ? 8.389 -17.715 7.933 1 91.59 163 LYS B N 1
ATOM 3625 C CA . LYS B 1 163 ? 8.645 -18.174 9.295 1 91.59 163 LYS B CA 1
ATOM 3626 C C . LYS B 1 163 ? 9.257 -19.572 9.299 1 91.59 163 LYS B C 1
ATOM 3628 O O . LYS B 1 163 ? 9.169 -20.296 8.305 1 91.59 163 LYS B O 1
ATOM 3633 N N . ALA B 1 164 ? 9.86 -19.926 10.402 1 88.14 164 ALA B N 1
ATOM 3634 C CA . ALA B 1 164 ? 10.636 -21.161 10.488 1 88.14 164 ALA B CA 1
ATOM 3635 C C . ALA B 1 164 ? 9.749 -22.383 10.274 1 88.14 164 ALA B C 1
ATOM 3637 O O . ALA B 1 164 ? 10.195 -23.395 9.728 1 88.14 164 ALA B O 1
ATOM 3638 N N . GLU B 1 165 ? 8.49 -22.275 10.568 1 89.63 165 GLU B N 1
ATOM 3639 C CA . GLU B 1 165 ? 7.59 -23.424 10.525 1 89.63 165 GLU B CA 1
ATOM 3640 C C . GLU B 1 165 ? 7.049 -23.649 9.116 1 89.63 165 GLU B C 1
ATOM 3642 O O . GLU B 1 165 ? 6.508 -24.715 8.816 1 89.63 165 GLU B O 1
ATOM 3647 N N . TYR B 1 166 ? 7.211 -22.654 8.285 1 92.08 166 TYR B N 1
ATOM 3648 C CA . TYR B 1 166 ? 6.663 -22.744 6.936 1 92.08 166 TYR B CA 1
ATOM 3649 C C . TYR B 1 166 ? 7.768 -22.987 5.914 1 92.08 166 TYR B C 1
ATOM 3651 O O . TYR B 1 166 ? 8.703 -22.191 5.8 1 92.08 166 TYR B O 1
ATOM 3659 N N . PHE B 1 167 ? 7.639 -24.119 5.244 1 94.33 167 PHE B N 1
ATOM 3660 C CA . PHE B 1 167 ? 8.579 -24.324 4.148 1 94.33 167 PHE B CA 1
ATOM 3661 C C . PHE B 1 167 ? 8.353 -23.299 3.042 1 94.33 167 PHE B C 1
ATOM 3663 O O . PHE B 1 167 ? 9.304 -22.68 2.559 1 94.33 167 PHE B O 1
ATOM 3670 N N . LEU B 1 168 ? 7.076 -23.146 2.621 1 95.46 168 LEU B N 1
ATOM 3671 C CA . LEU B 1 168 ? 6.689 -22.15 1.628 1 95.46 168 LEU B CA 1
ATOM 3672 C C . LEU B 1 168 ? 5.499 -21.33 2.116 1 95.46 168 LEU B C 1
ATOM 3674 O O . LEU B 1 168 ? 4.662 -21.831 2.871 1 95.46 168 LEU B O 1
ATOM 3678 N N . TYR B 1 169 ? 5.465 -20.094 1.699 1 96.79 169 TYR B N 1
ATOM 3679 C CA . TYR B 1 169 ? 4.361 -19.197 2.024 1 96.79 169 TYR B CA 1
ATOM 3680 C C . TYR B 1 169 ? 4.147 -18.172 0.918 1 96.79 169 TYR B C 1
ATOM 3682 O O . TYR B 1 169 ? 5.093 -17.507 0.487 1 96.79 169 TYR B O 1
ATOM 3690 N N . CYS B 1 170 ? 2.943 -18.112 0.425 1 97.17 170 CYS B N 1
ATOM 3691 C CA . CYS B 1 170 ? 2.614 -17.185 -0.652 1 97.17 170 CYS B CA 1
ATOM 3692 C C . CYS B 1 170 ? 1.196 -16.649 -0.495 1 97.17 170 CYS B C 1
ATOM 3694 O O . CYS B 1 170 ? 0.279 -17.097 -1.185 1 97.17 170 CYS B O 1
ATOM 3696 N N . PRO B 1 171 ? 1.042 -15.657 0.476 1 98.04 171 PRO B N 1
ATOM 3697 C CA . PRO B 1 171 ? -0.272 -15.008 0.473 1 98.04 171 PRO B CA 1
ATOM 3698 C C . PRO B 1 171 ? -0.674 -14.495 -0.907 1 98.04 171 PRO B C 1
ATOM 3700 O O . PRO B 1 171 ? 0.133 -13.866 -1.596 1 98.04 171 PRO B O 1
ATOM 3703 N N . TYR B 1 172 ? -1.905 -14.798 -1.281 1 97.56 172 TYR B N 1
ATOM 3704 C CA . TYR B 1 172 ? -2.362 -14.636 -2.656 1 97.56 172 TYR B CA 1
ATOM 3705 C C . TYR B 1 172 ? -3.84 -14.266 -2.7 1 97.56 172 TYR B C 1
ATOM 3707 O O . TYR B 1 172 ? -4.679 -14.967 -2.128 1 97.56 172 TYR B O 1
ATOM 3715 N N . ALA B 1 173 ? -4.112 -13.136 -3.31 1 97.72 173 ALA B N 1
ATOM 3716 C CA . ALA B 1 173 ? -5.49 -12.71 -3.54 1 97.72 173 ALA B CA 1
ATOM 3717 C C . ALA B 1 173 ? -5.855 -12.81 -5.019 1 97.72 173 ALA B C 1
ATOM 3719 O O . ALA B 1 173 ? -5.043 -12.485 -5.888 1 97.72 173 ALA B O 1
ATOM 3720 N N . HIS B 1 174 ? -7.095 -13.269 -5.303 1 93.5 174 HIS B N 1
ATOM 3721 C CA . HIS B 1 174 ? -7.534 -13.364 -6.691 1 93.5 174 HIS B CA 1
ATOM 3722 C C . HIS B 1 174 ? -9.041 -13.166 -6.806 1 93.5 174 HIS B C 1
ATOM 3724 O O . HIS B 1 174 ? -9.78 -13.418 -5.852 1 93.5 174 HIS B O 1
ATOM 3730 N N . ARG B 1 175 ? -9.392 -12.689 -7.929 1 90.44 175 ARG B N 1
ATOM 3731 C CA . ARG B 1 175 ? -10.813 -12.546 -8.227 1 90.44 175 ARG B CA 1
ATOM 3732 C C . ARG B 1 175 ? -11.425 -13.882 -8.634 1 90.44 175 ARG B C 1
ATOM 3734 O O . ARG B 1 175 ? -10.856 -14.607 -9.452 1 90.44 175 ARG B O 1
ATOM 3741 N N . MET B 1 176 ? -12.499 -14.109 -8 1 87.73 176 MET B N 1
ATOM 3742 C CA . MET B 1 176 ? -13.248 -15.316 -8.339 1 87.73 176 MET B CA 1
ATOM 3743 C C . MET B 1 176 ? -14.224 -15.049 -9.479 1 87.73 176 MET B C 1
ATOM 3745 O O . MET B 1 176 ? -14.431 -13.899 -9.869 1 87.73 176 MET B O 1
ATOM 3749 N N . ASP B 1 177 ? -14.884 -16.027 -9.983 1 79.08 177 ASP B N 1
ATOM 3750 C CA . ASP B 1 177 ? -15.802 -15.924 -11.114 1 79.08 177 ASP B CA 1
ATOM 3751 C C . ASP B 1 177 ? -16.981 -15.013 -10.782 1 79.08 177 ASP B C 1
ATOM 3753 O O . ASP B 1 177 ? -17.498 -14.315 -11.657 1 79.08 177 ASP B O 1
ATOM 3757 N N . ASN B 1 178 ? -17.367 -15.013 -9.555 1 82.68 178 ASN B N 1
ATOM 3758 C CA . ASN B 1 178 ? -18.51 -14.201 -9.152 1 82.68 178 ASN B CA 1
ATOM 3759 C C . ASN B 1 178 ? -18.104 -12.755 -8.881 1 82.68 178 ASN B C 1
ATOM 3761 O O . ASN B 1 178 ? -18.927 -11.944 -8.453 1 82.68 178 ASN B O 1
ATOM 3765 N N . GLY B 1 179 ? -16.792 -12.508 -9.017 1 82.5 179 GLY B N 1
ATOM 3766 C CA . GLY B 1 179 ? -16.313 -11.145 -8.849 1 82.5 179 GLY B CA 1
ATOM 3767 C C . GLY B 1 179 ? -15.757 -10.874 -7.464 1 82.5 179 GLY B C 1
ATOM 3768 O O . GLY B 1 179 ? -15.088 -9.862 -7.245 1 82.5 179 GLY B O 1
ATOM 3769 N N . GLU B 1 180 ? -15.966 -11.803 -6.581 1 90.62 180 GLU B N 1
ATOM 3770 C CA . GLU B 1 180 ? -15.448 -11.633 -5.227 1 90.62 180 GLU B CA 1
ATOM 3771 C C . GLU B 1 180 ? -13.953 -11.932 -5.166 1 90.62 180 GLU B C 1
ATOM 3773 O O . GLU B 1 180 ? -13.41 -12.591 -6.055 1 90.62 180 GLU B O 1
ATOM 3778 N N . ILE B 1 181 ? -13.371 -11.366 -4.19 1 95.45 181 ILE B N 1
ATOM 3779 C CA . ILE B 1 181 ? -11.945 -11.606 -3.997 1 95.45 181 ILE B CA 1
ATOM 3780 C C . ILE B 1 181 ? -11.741 -12.654 -2.905 1 95.45 181 ILE B C 1
ATOM 3782 O O . ILE B 1 181 ? -12.359 -12.578 -1.84 1 95.45 181 ILE B O 1
ATOM 3786 N N . ASN B 1 182 ? -10.967 -13.648 -3.189 1 96.98 182 ASN B N 1
ATOM 3787 C CA . ASN B 1 182 ? -10.537 -14.628 -2.198 1 96.98 182 ASN B CA 1
ATOM 3788 C C . ASN B 1 182 ? -9.044 -14.508 -1.902 1 96.98 182 ASN B C 1
ATOM 3790 O O . ASN B 1 182 ? -8.242 -14.292 -2.812 1 96.98 182 ASN B O 1
ATOM 3794 N N . VAL B 1 183 ? -8.707 -14.627 -0.667 1 97.93 183 VAL B N 1
ATOM 3795 C CA . VAL B 1 183 ? -7.309 -14.624 -0.249 1 97.93 183 VAL B CA 1
ATOM 3796 C C . VAL B 1 183 ? -6.947 -15.978 0.356 1 97.93 183 VAL B C 1
ATOM 3798 O O . VAL B 1 183 ? -7.714 -16.539 1.142 1 97.93 183 VAL B O 1
ATOM 3801 N N . LYS B 1 184 ? -5.813 -16.505 -0.073 1 97.53 184 LYS B N 1
ATOM 3802 C CA . LYS B 1 184 ? -5.335 -17.799 0.405 1 97.53 184 LYS B CA 1
ATOM 3803 C C . LYS B 1 184 ? -3.814 -17.887 0.326 1 97.53 184 LYS B C 1
ATOM 3805 O O . LYS B 1 184 ? -3.155 -16.948 -0.126 1 97.53 184 LYS B O 1
ATOM 3810 N N . ASP B 1 185 ? -3.284 -18.941 0.856 1 97.45 185 ASP B N 1
ATOM 3811 C CA . ASP B 1 185 ? -1.875 -19.264 0.653 1 97.45 185 ASP B CA 1
ATOM 3812 C C . ASP B 1 185 ? -1.682 -20.123 -0.595 1 97.45 185 ASP B C 1
ATOM 3814 O O . ASP B 1 185 ? -1.967 -21.322 -0.58 1 97.45 185 ASP B O 1
ATOM 3818 N N . LEU B 1 186 ? -1.147 -19.517 -1.624 1 94.84 186 LEU B N 1
ATOM 3819 C CA . LEU B 1 186 ? -1.009 -20.169 -2.922 1 94.84 186 LEU B CA 1
ATOM 3820 C C . LEU B 1 186 ? -0.041 -21.344 -2.84 1 94.84 186 LEU B C 1
ATOM 3822 O O . LEU B 1 186 ? -0.147 -22.296 -3.616 1 94.84 186 LEU B O 1
ATOM 3826 N N . SER B 1 187 ? 0.915 -21.288 -1.898 1 94.2 187 SER B N 1
ATOM 3827 C CA . SER B 1 187 ? 1.966 -22.297 -1.815 1 94.2 187 SER B CA 1
ATOM 3828 C C . SER B 1 187 ? 1.39 -23.669 -1.484 1 94.2 187 SER B C 1
ATOM 3830 O O . SER B 1 187 ? 2.056 -24.69 -1.672 1 94.2 187 SER B O 1
ATOM 3832 N N . LEU B 1 188 ? 0.225 -23.713 -0.968 1 93.53 188 LEU B N 1
ATOM 3833 C CA . LEU B 1 188 ? -0.402 -24.981 -0.613 1 93.53 188 LEU B CA 1
ATOM 3834 C C . LEU B 1 188 ? -0.913 -25.702 -1.856 1 93.53 188 LEU B C 1
ATOM 3836 O O . LEU B 1 188 ? -1.166 -26.909 -1.819 1 93.53 188 LEU B O 1
ATOM 3840 N N . GLU B 1 189 ? -1.079 -24.947 -2.941 1 86.48 189 GLU B N 1
ATOM 3841 C CA . GLU B 1 189 ? -1.622 -25.527 -4.166 1 86.48 189 GLU B CA 1
ATOM 3842 C C . GLU B 1 189 ? -0.604 -25.468 -5.302 1 86.48 189 GLU B C 1
ATOM 3844 O O . GLU B 1 189 ? -0.772 -26.131 -6.327 1 86.48 189 GLU B O 1
ATOM 3849 N N . TYR B 1 190 ? 0.361 -24.688 -5.108 1 84.07 190 TYR B N 1
ATOM 3850 C CA . TYR B 1 190 ? 1.327 -24.445 -6.174 1 84.07 190 TYR B CA 1
ATOM 3851 C C . TYR B 1 190 ? 2.747 -24.395 -5.622 1 84.07 190 TYR B C 1
ATOM 3853 O O . TYR B 1 190 ? 3.146 -23.405 -5.005 1 84.07 190 TYR B O 1
ATOM 3861 N N . HIS B 1 191 ? 3.527 -25.473 -5.861 1 87.71 191 HIS B N 1
ATOM 3862 C CA . HIS B 1 191 ? 4.934 -25.479 -5.477 1 87.71 191 HIS B CA 1
ATOM 3863 C C . HIS B 1 191 ? 5.784 -24.711 -6.485 1 87.71 191 HIS B C 1
ATOM 3865 O O . HIS B 1 191 ? 6.229 -25.277 -7.486 1 87.71 191 HIS B O 1
ATOM 3871 N N . TYR B 1 192 ? 6.159 -23.492 -6.2 1 88.31 192 TYR B N 1
ATOM 3872 C CA . TYR B 1 192 ? 6.656 -22.592 -7.235 1 88.31 192 TYR B CA 1
ATOM 3873 C C . TYR B 1 192 ? 8.178 -22.519 -7.209 1 88.31 192 TYR B C 1
ATOM 3875 O O . TYR B 1 192 ? 8.776 -21.666 -7.869 1 88.31 192 TYR B O 1
ATOM 3883 N N . LEU B 1 193 ? 8.864 -23.393 -6.435 1 90.5 193 LEU B N 1
ATOM 3884 C CA . LEU B 1 193 ? 10.322 -23.357 -6.396 1 90.5 193 LEU B CA 1
ATOM 3885 C C . LEU B 1 193 ? 10.917 -24.156 -7.55 1 90.5 193 LEU B C 1
ATOM 3887 O O . LEU B 1 193 ? 12.115 -24.061 -7.825 1 90.5 193 LEU B O 1
ATOM 3891 N N . GLY B 1 194 ? 10.082 -24.877 -8.192 1 79.87 194 GLY B N 1
ATOM 3892 C CA . GLY B 1 194 ? 10.589 -25.717 -9.266 1 79.87 194 GLY B CA 1
ATOM 3893 C C . GLY B 1 194 ? 10.73 -24.98 -10.584 1 79.87 194 GLY B C 1
ATOM 3894 O O . GLY B 1 194 ? 10.442 -23.784 -10.667 1 79.87 194 GLY B O 1
ATOM 3895 N N . ASN B 1 195 ? 11.227 -25.556 -11.56 1 66.12 195 ASN B N 1
ATOM 3896 C CA . ASN B 1 195 ? 11.602 -25.003 -12.857 1 66.12 195 ASN B CA 1
ATOM 3897 C C . ASN B 1 195 ? 10.379 -24.54 -13.643 1 66.12 195 ASN B C 1
ATOM 3899 O O . ASN B 1 195 ? 10.504 -23.774 -14.6 1 66.12 195 ASN B O 1
ATOM 3903 N N . SER B 1 196 ? 9.299 -24.917 -13.16 1 68.4 196 SER B N 1
ATOM 3904 C CA . SER B 1 196 ? 8.105 -24.552 -13.915 1 68.4 196 SER B CA 1
ATOM 3905 C C . SER B 1 196 ? 7.596 -23.172 -13.511 1 68.4 196 SER B C 1
ATOM 3907 O O . SER B 1 196 ? 6.705 -22.619 -14.16 1 68.4 196 SER B O 1
ATOM 3909 N N . SER B 1 197 ? 8.24 -22.634 -12.55 1 80.55 197 SER B N 1
ATOM 3910 C CA . SER B 1 197 ? 7.83 -21.3 -12.121 1 80.55 197 SER B CA 1
ATOM 3911 C C . SER B 1 197 ? 8.833 -20.243 -12.57 1 80.55 197 SER B C 1
ATOM 3913 O O . SER B 1 197 ? 9.592 -19.714 -11.755 1 80.55 197 SER B O 1
ATOM 3915 N N . GLU B 1 198 ? 8.781 -19.927 -13.817 1 81.7 198 GLU B N 1
ATOM 3916 C CA . GLU B 1 198 ? 9.71 -18.973 -14.416 1 81.7 198 GLU B CA 1
ATOM 3917 C C . GLU B 1 198 ? 9.669 -17.632 -13.689 1 81.7 198 GLU B C 1
ATOM 3919 O O . GLU B 1 198 ? 10.704 -16.987 -13.507 1 81.7 198 GLU B O 1
ATOM 3924 N N . TRP B 1 199 ? 8.492 -17.325 -13.264 1 86.65 199 TRP B N 1
ATOM 3925 C CA . TRP B 1 199 ? 8.328 -16.018 -12.636 1 86.65 199 TRP B CA 1
ATOM 3926 C C . TRP B 1 199 ? 9.123 -15.934 -11.338 1 86.65 199 TRP B C 1
ATOM 3928 O O . TRP B 1 199 ? 9.714 -14.896 -11.031 1 86.65 199 TRP B O 1
ATOM 3938 N N . PHE B 1 200 ? 9.174 -17 -10.52 1 92.19 200 PHE B N 1
ATOM 3939 C CA . PHE B 1 200 ? 9.887 -16.974 -9.249 1 92.19 200 PHE B CA 1
ATOM 3940 C C . PHE B 1 200 ? 11.389 -17.113 -9.468 1 92.19 200 PHE B C 1
ATOM 3942 O O . PHE B 1 200 ? 12.182 -16.415 -8.832 1 92.19 200 PHE B O 1
ATOM 3949 N N . ILE B 1 201 ? 11.749 -17.988 -10.432 1 90.53 201 ILE B N 1
ATOM 3950 C CA . ILE B 1 201 ? 13.157 -18.233 -10.726 1 90.53 201 ILE B CA 1
ATOM 3951 C C . ILE B 1 201 ? 13.804 -16.955 -11.254 1 90.53 201 ILE B C 1
ATOM 3953 O O . ILE B 1 201 ? 14.933 -16.625 -10.883 1 90.53 201 ILE B O 1
ATOM 3957 N N . SER B 1 202 ? 13.118 -16.282 -12.088 1 89.46 202 SER B N 1
ATOM 3958 C CA . SER B 1 202 ? 13.64 -15.034 -12.635 1 89.46 202 SER B CA 1
ATOM 3959 C C . SER B 1 202 ? 13.923 -14.021 -11.531 1 89.46 202 SER B C 1
ATOM 3961 O O . SER B 1 202 ? 14.963 -13.361 -11.539 1 89.46 202 SER B O 1
ATOM 3963 N N . ALA B 1 203 ? 12.98 -13.874 -10.581 1 92.63 203 ALA B N 1
ATOM 3964 C CA . ALA B 1 203 ? 13.169 -12.955 -9.461 1 92.63 203 ALA B CA 1
ATOM 3965 C C . ALA B 1 203 ? 14.383 -13.351 -8.626 1 92.63 203 ALA B C 1
ATOM 3967 O O . ALA B 1 203 ? 15.167 -12.492 -8.213 1 92.63 203 ALA B O 1
ATOM 3968 N N . ARG B 1 204 ? 14.503 -14.634 -8.406 1 93.36 204 ARG B N 1
ATOM 3969 C CA . ARG B 1 204 ? 15.625 -15.15 -7.628 1 93.36 204 ARG B CA 1
ATOM 3970 C C . ARG B 1 204 ? 16.951 -14.867 -8.326 1 93.36 204 ARG B C 1
ATOM 3972 O O . ARG B 1 204 ? 17.918 -14.446 -7.687 1 93.36 204 ARG B O 1
ATOM 3979 N N . MET B 1 205 ? 16.987 -15.049 -9.628 1 92.6 205 MET B N 1
ATOM 3980 C CA . MET B 1 205 ? 18.205 -14.842 -10.407 1 92.6 205 MET B CA 1
ATOM 3981 C C . MET B 1 205 ? 18.609 -13.372 -10.406 1 92.6 205 MET B C 1
ATOM 3983 O O . MET B 1 205 ? 19.778 -13.045 -10.194 1 92.6 205 MET B O 1
ATOM 3987 N N . ILE B 1 206 ? 17.683 -12.516 -10.598 1 92.22 206 ILE B N 1
ATOM 3988 C CA . ILE B 1 206 ? 17.946 -11.081 -10.616 1 92.22 206 ILE B CA 1
ATOM 3989 C C . ILE B 1 206 ? 18.48 -10.637 -9.256 1 92.22 206 ILE B C 1
ATOM 3991 O O . ILE B 1 206 ? 19.348 -9.764 -9.178 1 92.22 206 ILE B O 1
ATOM 3995 N N . SER B 1 207 ? 18 -11.254 -8.211 1 94.49 207 SER B N 1
ATOM 3996 C CA . SER B 1 207 ? 18.312 -10.859 -6.841 1 94.49 207 SER B CA 1
ATOM 3997 C C . SER B 1 207 ? 19.668 -11.403 -6.405 1 94.49 207 SER B C 1
ATOM 3999 O O . SER B 1 207 ? 20.167 -11.053 -5.333 1 94.49 207 SER B O 1
ATOM 4001 N N . SER B 1 208 ? 20.273 -12.262 -7.175 1 93.52 208 SER B N 1
ATOM 4002 C CA . SER B 1 208 ? 21.503 -12.939 -6.773 1 93.52 208 SER B CA 1
ATOM 4003 C C . SER B 1 208 ? 22.679 -11.969 -6.733 1 93.52 208 SER B C 1
ATOM 4005 O O . SER B 1 208 ? 23.696 -12.245 -6.093 1 93.52 208 SER B O 1
ATOM 4007 N N . ASN B 1 209 ? 22.553 -10.843 -7.427 1 94.66 209 ASN B N 1
ATOM 4008 C CA . ASN B 1 209 ? 23.586 -9.813 -7.427 1 94.66 209 ASN B CA 1
ATOM 4009 C C . ASN B 1 209 ? 23.06 -8.492 -6.872 1 94.66 209 ASN B C 1
ATOM 4011 O O . ASN B 1 209 ? 22.442 -7.712 -7.598 1 94.66 209 ASN B O 1
ATOM 4015 N N . LEU B 1 210 ? 23.439 -8.164 -5.683 1 93.8 210 LEU B N 1
ATOM 4016 C CA . LEU B 1 210 ? 22.919 -6.989 -4.992 1 93.8 210 LEU B CA 1
ATOM 4017 C C . LEU B 1 210 ? 23.434 -5.707 -5.637 1 93.8 210 LEU B C 1
ATOM 4019 O O . LEU B 1 210 ? 22.863 -4.633 -5.435 1 93.8 210 LEU B O 1
ATOM 4023 N N . SER B 1 211 ? 24.54 -5.799 -6.349 1 92.27 211 SER B N 1
ATOM 4024 C CA . SER B 1 211 ? 25.108 -4.623 -6.999 1 92.27 211 SER B CA 1
ATOM 4025 C C . SER B 1 211 ? 24.186 -4.097 -8.094 1 92.27 211 SER B C 1
ATOM 4027 O O . SER B 1 211 ? 24.355 -2.972 -8.569 1 92.27 211 SER B O 1
ATOM 4029 N N . ASN B 1 212 ? 23.187 -4.924 -8.484 1 90.59 212 ASN B N 1
ATOM 4030 C CA . ASN B 1 212 ? 22.222 -4.537 -9.508 1 90.59 212 ASN B CA 1
ATOM 4031 C C . ASN B 1 212 ? 21.25 -3.48 -8.991 1 90.59 212 ASN B C 1
ATOM 4033 O O . ASN B 1 212 ? 20.525 -2.863 -9.773 1 90.59 212 ASN B O 1
ATOM 4037 N N . PHE B 1 213 ? 21.277 -3.278 -7.663 1 93.57 213 PHE B N 1
ATOM 4038 C CA . PHE B 1 213 ? 20.21 -2.474 -7.08 1 93.57 213 PHE B CA 1
ATOM 4039 C C . PHE B 1 213 ? 20.763 -1.179 -6.5 1 93.57 213 PHE B C 1
ATOM 4041 O O . PHE B 1 213 ? 21.96 -1.078 -6.221 1 93.57 213 PHE B O 1
ATOM 4048 N N . ASN B 1 214 ? 19.857 -0.266 -6.438 1 90.71 214 ASN B N 1
ATOM 4049 C CA . ASN B 1 214 ? 20.176 1.009 -5.805 1 90.71 214 ASN B CA 1
ATOM 4050 C C . ASN B 1 214 ? 19.685 1.057 -4.361 1 90.71 214 ASN B C 1
ATOM 4052 O O . ASN B 1 214 ? 19.125 0.082 -3.859 1 90.71 214 ASN B O 1
ATOM 4056 N N . PHE B 1 215 ? 20.013 2.144 -3.701 1 91.8 215 PHE B N 1
ATOM 4057 C CA . PHE B 1 215 ? 19.569 2.365 -2.33 1 91.8 215 PHE B CA 1
ATOM 4058 C C . PHE B 1 215 ? 18.816 3.685 -2.211 1 91.8 215 PHE B C 1
ATOM 4060 O O . PHE B 1 215 ? 19.144 4.656 -2.896 1 91.8 215 PHE B O 1
ATOM 4067 N N . THR B 1 216 ? 17.814 3.61 -1.403 1 88.58 216 THR B N 1
ATOM 4068 C CA . THR B 1 216 ? 17.123 4.851 -1.069 1 88.58 216 THR B CA 1
ATOM 4069 C C . THR B 1 216 ? 17.805 5.551 0.103 1 88.58 216 THR B C 1
ATOM 4071 O O . THR B 1 216 ? 18.477 4.907 0.912 1 88.58 216 THR B O 1
ATOM 4074 N N . VAL B 1 217 ? 17.698 6.899 0.057 1 87 217 VAL B N 1
ATOM 4075 C CA . VAL B 1 217 ? 18.24 7.666 1.174 1 87 217 VAL B CA 1
ATOM 4076 C C . VAL B 1 217 ? 17.176 8.622 1.708 1 87 217 VAL B C 1
ATOM 4078 O O . VAL B 1 217 ? 16.471 9.273 0.932 1 87 217 VAL B O 1
ATOM 4081 N N . GLY B 1 218 ? 17.054 8.58 2.993 1 93.65 218 GLY B N 1
ATOM 4082 C CA . GLY B 1 218 ? 16.136 9.475 3.679 1 93.65 218 GLY B CA 1
ATOM 4083 C C . GLY B 1 218 ? 16.362 9.527 5.179 1 93.65 218 GLY B C 1
ATOM 4084 O O . GLY B 1 218 ? 17.417 9.118 5.667 1 93.65 218 GLY B O 1
ATOM 4085 N N . THR B 1 219 ? 15.392 10.204 5.857 1 96.65 219 THR B N 1
ATOM 4086 C CA . THR B 1 219 ? 15.547 10.344 7.3 1 96.65 219 THR B CA 1
ATOM 4087 C C . THR B 1 219 ? 14.23 10.057 8.016 1 96.65 219 THR B C 1
ATOM 4089 O O . THR B 1 219 ? 13.169 10.036 7.389 1 96.65 219 THR B O 1
ATOM 4092 N N . GLU B 1 220 ? 14.352 9.719 9.22 1 96.82 220 GLU B N 1
ATOM 4093 C CA . GLU B 1 220 ? 13.232 9.525 10.136 1 96.82 220 GLU B CA 1
ATOM 4094 C C . GLU B 1 220 ? 13.455 10.275 11.447 1 96.82 220 GLU B C 1
ATOM 4096 O O . GLU B 1 220 ? 14.585 10.37 11.929 1 96.82 220 GLU B O 1
ATOM 4101 N N . GLN B 1 221 ? 12.421 10.843 11.96 1 97.58 221 GLN B N 1
ATOM 4102 C CA . GLN B 1 221 ? 12.425 11.458 13.283 1 97.58 221 GLN B CA 1
ATOM 4103 C C . GLN B 1 221 ? 11.397 10.799 14.199 1 97.58 221 GLN B C 1
ATOM 4105 O O . GLN B 1 221 ? 10.193 11.009 14.041 1 97.58 221 GLN B O 1
ATOM 4110 N N . TRP B 1 222 ? 11.868 10.056 15.126 1 96.32 222 TRP B N 1
ATOM 4111 C CA . TRP B 1 222 ? 10.996 9.34 16.051 1 96.32 222 TRP B CA 1
ATOM 4112 C C . TRP B 1 222 ? 10.628 10.219 17.242 1 96.32 222 TRP B C 1
ATOM 4114 O O . TRP B 1 222 ? 11.415 11.072 17.659 1 96.32 222 TRP B O 1
ATOM 4124 N N . ARG B 1 223 ? 9.51 9.926 17.715 1 93.63 223 ARG B N 1
ATOM 4125 C CA . ARG B 1 223 ? 9.05 10.651 18.896 1 93.63 223 ARG B CA 1
ATOM 4126 C C . ARG B 1 223 ? 9.883 10.288 20.12 1 93.63 223 ARG B C 1
ATOM 4128 O O . ARG B 1 223 ? 10.134 9.109 20.38 1 93.63 223 ARG B O 1
ATOM 4135 N N . ILE B 1 224 ? 10.314 11.319 20.857 1 92.44 224 ILE B N 1
ATOM 4136 C CA . ILE B 1 224 ? 11.032 11.123 22.111 1 92.44 224 ILE B CA 1
ATOM 4137 C C . ILE B 1 224 ? 10.049 11.156 23.279 1 92.44 224 ILE B C 1
ATOM 4139 O O . ILE B 1 224 ? 10.153 10.352 24.209 1 92.44 224 ILE B O 1
ATOM 4143 N N . ASN B 1 225 ? 9.11 12.066 23.21 1 88.95 225 ASN B N 1
ATOM 4144 C CA . ASN B 1 225 ? 8.012 12.206 24.161 1 88.95 225 ASN B CA 1
ATOM 4145 C C . ASN B 1 225 ? 6.794 12.864 23.518 1 88.95 225 ASN B C 1
ATOM 4147 O O . ASN B 1 225 ? 6.694 12.93 22.292 1 88.95 225 ASN B O 1
ATOM 4151 N N . ASP B 1 226 ? 5.867 13.304 24.259 1 85.66 226 ASP B N 1
ATOM 4152 C CA . ASP B 1 226 ? 4.567 13.725 23.743 1 85.66 226 ASP B CA 1
ATOM 4153 C C . ASP B 1 226 ? 4.683 15.033 22.964 1 85.66 226 ASP B C 1
ATOM 4155 O O . ASP B 1 226 ? 3.766 15.408 22.231 1 85.66 226 ASP B O 1
ATOM 4159 N N . ASN B 1 227 ? 5.793 15.679 23.028 1 86.44 227 ASN B N 1
ATOM 4160 C CA . ASN B 1 227 ? 5.869 16.994 22.401 1 86.44 227 ASN B CA 1
ATOM 4161 C C . ASN B 1 227 ? 7.171 17.171 21.625 1 86.44 227 ASN B C 1
ATOM 4163 O O . ASN B 1 227 ? 7.459 18.262 21.129 1 86.44 227 ASN B O 1
ATOM 4167 N N . THR B 1 228 ? 7.95 16.11 21.607 1 90.79 228 THR B N 1
ATOM 4168 C CA . THR B 1 228 ? 9.281 16.311 21.045 1 90.79 228 THR B CA 1
ATOM 4169 C C . THR B 1 228 ? 9.622 15.203 20.053 1 90.79 228 THR B C 1
ATOM 4171 O O . THR B 1 228 ? 9.483 14.019 20.365 1 90.79 228 THR B O 1
ATOM 4174 N N . SER B 1 229 ? 10.039 15.617 18.896 1 92.09 229 SER B N 1
ATOM 4175 C CA . SER B 1 229 ? 10.584 14.691 17.908 1 92.09 229 SER B CA 1
ATOM 4176 C C . SER B 1 229 ? 12.078 14.47 18.122 1 92.09 229 SER B C 1
ATOM 4178 O O . SER B 1 229 ? 12.793 15.385 18.538 1 92.09 229 SER B O 1
ATOM 4180 N N . GLY B 1 230 ? 12.493 13.372 17.873 1 93.56 230 GLY B N 1
ATOM 4181 C CA . GLY B 1 230 ? 13.916 13.089 17.965 1 93.56 230 GLY B CA 1
ATOM 4182 C C . GLY B 1 230 ? 14.714 13.658 16.807 1 93.56 230 GLY B C 1
ATOM 4183 O O . GLY B 1 230 ? 14.161 14.341 15.942 1 93.56 230 GLY B O 1
ATOM 4184 N N . SER B 1 231 ? 15.998 13.446 16.847 1 94.83 231 SER B N 1
ATOM 4185 C CA . SER B 1 231 ? 16.895 13.902 15.79 1 94.83 231 SER B CA 1
ATOM 4186 C C . SER B 1 231 ? 16.687 13.106 14.506 1 94.83 231 SER B C 1
ATOM 4188 O O . SER B 1 231 ? 16.05 12.051 14.521 1 94.83 231 SER B O 1
ATOM 4190 N N . TYR B 1 232 ? 17.154 13.707 13.433 1 95.36 232 TYR B N 1
ATOM 4191 C CA . TYR B 1 232 ? 17.141 13.008 12.153 1 95.36 232 TYR B CA 1
ATOM 4192 C C . TYR B 1 232 ? 17.98 11.737 12.217 1 95.36 232 TYR B C 1
ATOM 4194 O O . TYR B 1 232 ? 19.143 11.773 12.627 1 95.36 232 TYR B O 1
ATOM 4202 N N . GLU B 1 233 ? 17.391 10.646 11.945 1 96.05 233 GLU B N 1
ATOM 4203 C CA . GLU B 1 233 ? 18.104 9.384 11.774 1 96.05 233 GLU B CA 1
ATOM 4204 C C . GLU B 1 233 ? 18.135 8.963 10.308 1 96.05 233 GLU B C 1
ATOM 4206 O O . GLU B 1 233 ? 17.098 8.931 9.643 1 96.05 233 GLU B O 1
ATOM 4211 N N . TYR B 1 234 ? 19.281 8.633 9.889 1 93.71 234 TYR B N 1
ATOM 4212 C CA . TYR B 1 234 ? 19.452 8.23 8.498 1 93.71 234 TYR B CA 1
ATOM 4213 C C . TYR B 1 234 ? 18.79 6.882 8.235 1 93.71 234 TYR B C 1
ATOM 4215 O O . TYR B 1 234 ? 18.858 5.977 9.071 1 93.71 234 TYR B O 1
ATOM 4223 N N . ASP B 1 235 ? 18.097 6.817 7.112 1 91.1 235 ASP B N 1
ATOM 4224 C CA . ASP B 1 235 ? 17.486 5.575 6.647 1 91.1 235 ASP B CA 1
ATOM 4225 C C . ASP B 1 235 ? 17.892 5.269 5.207 1 91.1 235 ASP B C 1
ATOM 4227 O O . ASP B 1 235 ? 17.707 6.099 4.315 1 91.1 235 ASP B O 1
ATOM 4231 N N . SER B 1 236 ? 18.515 4.079 5.024 1 91.2 236 SER B N 1
ATOM 4232 C CA . SER B 1 236 ? 18.899 3.608 3.697 1 91.2 236 SER B CA 1
ATOM 4233 C C . SER B 1 236 ? 18.489 2.154 3.487 1 91.2 236 SER B C 1
ATOM 4235 O O . SER B 1 236 ? 18.747 1.301 4.339 1 91.2 236 SER B O 1
ATOM 4237 N N . THR B 1 237 ? 17.843 1.89 2.446 1 94.66 237 THR B N 1
ATOM 4238 C CA . THR B 1 237 ? 17.376 0.542 2.141 1 94.66 237 THR B CA 1
ATOM 4239 C C . THR B 1 237 ? 17.543 0.236 0.655 1 94.66 237 THR B C 1
ATOM 4241 O O . THR B 1 237 ? 17.447 1.135 -0.184 1 94.66 237 THR B O 1
ATOM 4244 N N . ILE B 1 238 ? 17.852 -1.003 0.368 1 96.08 238 ILE B N 1
ATOM 4245 C CA . ILE B 1 238 ? 17.914 -1.438 -1.023 1 96.08 238 ILE B CA 1
ATOM 4246 C C . ILE B 1 238 ? 16.559 -1.221 -1.692 1 96.08 238 ILE B C 1
ATOM 4248 O O . ILE B 1 238 ? 15.513 -1.407 -1.066 1 96.08 238 ILE B O 1
ATOM 4252 N N . THR B 1 239 ? 16.559 -0.804 -2.952 1 95.32 239 THR B N 1
ATOM 4253 C CA . THR B 1 239 ? 15.32 -0.499 -3.659 1 95.32 239 THR B CA 1
ATOM 4254 C C . THR B 1 239 ? 15.301 -1.168 -5.03 1 95.32 239 THR B C 1
ATOM 4256 O O . THR B 1 239 ? 16.333 -1.255 -5.699 1 95.32 239 THR B O 1
ATOM 4259 N N . VAL B 1 240 ? 14.15 -1.692 -5.37 1 96.42 240 VAL B N 1
ATOM 4260 C CA . VAL B 1 240 ? 13.967 -2.242 -6.709 1 96.42 240 VAL B CA 1
ATOM 4261 C C . VAL B 1 240 ? 13.193 -1.25 -7.574 1 96.42 240 VAL B C 1
ATOM 4263 O O . VAL B 1 240 ? 12.477 -0.39 -7.054 1 96.42 240 VAL B O 1
ATOM 4266 N N . THR B 1 241 ? 13.403 -1.351 -8.878 1 94.1 241 THR B N 1
ATOM 4267 C CA . THR B 1 241 ? 12.707 -0.529 -9.861 1 94.1 241 THR B CA 1
ATOM 4268 C C . THR B 1 241 ? 11.965 -1.403 -10.869 1 94.1 241 THR B C 1
ATOM 4270 O O . THR B 1 241 ? 12.017 -2.632 -10.789 1 94.1 241 THR B O 1
ATOM 4273 N N . TYR B 1 242 ? 11.221 -0.721 -11.736 1 93.04 242 TYR B N 1
ATOM 4274 C CA . TYR B 1 242 ? 10.442 -1.386 -12.774 1 93.04 242 TYR B CA 1
ATOM 4275 C C . TYR B 1 242 ? 11.314 -2.339 -13.583 1 93.04 242 TYR B C 1
ATOM 4277 O O . TYR B 1 242 ? 10.877 -3.435 -13.943 1 93.04 242 TYR B O 1
ATOM 4285 N N . GLU B 1 243 ? 12.587 -2.013 -13.785 1 91.51 243 GLU B N 1
ATOM 4286 C CA . GLU B 1 243 ? 13.485 -2.752 -14.668 1 91.51 243 GLU B CA 1
ATOM 4287 C C . GLU B 1 243 ? 14.001 -4.02 -13.995 1 91.51 243 GLU B C 1
ATOM 4289 O O . GLU B 1 243 ? 14.547 -4.903 -14.659 1 91.51 243 GLU B O 1
ATOM 4294 N N . HIS B 1 244 ? 13.81 -4.101 -12.753 1 95.02 244 HIS B N 1
ATOM 4295 C CA . HIS B 1 244 ? 14.242 -5.288 -12.024 1 95.02 244 HIS B CA 1
ATOM 4296 C C . HIS B 1 244 ? 13.17 -6.373 -12.053 1 95.02 244 HIS B C 1
ATOM 4298 O O . HIS B 1 244 ? 13.366 -7.459 -11.504 1 95.02 244 HIS B O 1
ATOM 4304 N N . GLY B 1 245 ? 12.009 -6.017 -12.603 1 93.75 245 GLY B N 1
ATOM 4305 C CA . GLY B 1 245 ? 10.929 -6.988 -12.683 1 93.75 245 GLY B CA 1
ATOM 4306 C C . GLY B 1 245 ? 10.966 -7.818 -13.952 1 93.75 245 GLY B C 1
ATOM 4307 O O . GLY B 1 245 ? 11.744 -7.532 -14.865 1 93.75 245 GLY B O 1
ATOM 4308 N N . HIS B 1 246 ? 10.143 -8.869 -13.919 1 91.07 246 HIS B N 1
ATOM 4309 C CA . HIS B 1 246 ? 10.02 -9.804 -15.032 1 91.07 246 HIS B CA 1
ATOM 4310 C C . HIS B 1 246 ? 8.567 -9.946 -15.474 1 91.07 246 HIS B C 1
ATOM 4312 O O . HIS B 1 246 ? 7.683 -10.182 -14.649 1 91.07 246 HIS B O 1
ATOM 4318 N N . TRP B 1 247 ? 8.382 -9.733 -16.735 1 87.62 247 TRP B N 1
ATOM 4319 C CA . TRP B 1 247 ? 7.08 -10.021 -17.327 1 87.62 247 TRP B CA 1
ATOM 4320 C C . TRP B 1 247 ? 7.04 -11.438 -17.891 1 87.62 247 TRP B C 1
ATOM 4322 O O . TRP B 1 247 ? 7.951 -11.851 -18.612 1 87.62 247 TRP B O 1
ATOM 4332 N N . SER B 1 248 ? 6.06 -12.115 -17.511 1 81.3 248 SER B N 1
ATOM 4333 C CA . SER B 1 248 ? 5.853 -13.386 -18.199 1 81.3 248 SER B CA 1
ATOM 4334 C C . SER B 1 248 ? 5.352 -13.169 -19.623 1 81.3 248 SER B C 1
ATOM 4336 O O . SER B 1 248 ? 4.85 -12.092 -19.953 1 81.3 248 SER B O 1
ATOM 4338 N N . LEU B 1 249 ? 5.54 -14.204 -20.4 1 74.05 249 LEU B N 1
ATOM 4339 C CA . LEU B 1 249 ? 4.768 -14.228 -21.638 1 74.05 249 LEU B CA 1
ATOM 4340 C C . LEU B 1 249 ? 3.275 -14.335 -21.346 1 74.05 249 LEU B C 1
ATOM 4342 O O . LEU B 1 249 ? 2.877 -14.888 -20.318 1 74.05 249 LEU B O 1
ATOM 4346 N N . PRO B 1 250 ? 2.462 -13.636 -22.185 1 75.69 250 PRO B N 1
ATOM 4347 C CA . PRO B 1 250 ? 1.03 -13.874 -21.988 1 75.69 250 PRO B CA 1
ATOM 4348 C C . PRO B 1 250 ? 0.673 -15.358 -21.991 1 75.69 250 PRO B C 1
ATOM 4350 O O . PRO B 1 250 ? 1.203 -16.123 -22.801 1 75.69 250 PRO B O 1
ATOM 4353 N N . TYR B 1 251 ? -0.073 -15.749 -21.036 1 75.18 251 TYR B N 1
ATOM 4354 C CA . TYR B 1 251 ? -0.468 -17.149 -20.928 1 75.18 251 TYR B CA 1
ATOM 4355 C C . TYR B 1 251 ? -1.969 -17.276 -20.699 1 75.18 251 TYR B C 1
ATOM 4357 O O . TYR B 1 251 ? -2.608 -16.346 -20.201 1 75.18 251 TYR B O 1
ATOM 4365 N N . PHE B 1 252 ? -2.476 -18.32 -21.182 1 72.16 252 PHE B N 1
ATOM 4366 C CA . PHE B 1 252 ? -3.898 -18.579 -20.992 1 72.16 252 PHE B CA 1
ATOM 4367 C C . PHE B 1 252 ? -4.147 -19.289 -19.667 1 72.16 252 PHE B C 1
ATOM 4369 O O . PHE B 1 252 ? -3.54 -20.326 -19.388 1 72.16 252 PHE B O 1
ATOM 4376 N N . ASP B 1 253 ? -4.935 -18.641 -18.82 1 67.6 253 ASP B N 1
ATOM 4377 C CA . ASP B 1 253 ? -5.293 -19.226 -17.531 1 67.6 253 ASP B CA 1
ATOM 4378 C C . ASP B 1 253 ? -6.411 -20.255 -17.688 1 67.6 253 ASP B C 1
ATOM 4380 O O . ASP B 1 253 ? -7.587 -19.934 -17.501 1 67.6 253 ASP B O 1
ATOM 4384 N N . CYS B 1 254 ? -5.94 -21.465 -17.87 1 62.4 254 CYS B N 1
ATOM 4385 C CA . CYS B 1 254 ? -6.892 -22.549 -18.081 1 62.4 254 CYS B CA 1
ATOM 4386 C C . CYS B 1 254 ? -7.606 -22.909 -16.783 1 62.4 254 CYS B C 1
ATOM 4388 O O . CYS B 1 254 ? -6.96 -23.22 -15.781 1 62.4 254 CYS B O 1
ATOM 4390 N N . GLY B 1 255 ? -8.945 -22.955 -16.811 1 54.37 255 GLY B N 1
ATOM 4391 C CA . GLY B 1 255 ? -9.713 -23.411 -15.663 1 54.37 255 GLY B CA 1
ATOM 4392 C C . GLY B 1 255 ? -9.966 -22.318 -14.642 1 54.37 255 GLY B C 1
ATOM 4393 O O . GLY B 1 255 ? -10.79 -22.483 -13.74 1 54.37 255 GLY B O 1
ATOM 4394 N N . GLY B 1 256 ? -9.124 -21.313 -14.722 1 55.27 256 GLY B N 1
ATOM 4395 C CA . GLY B 1 256 ? -9.425 -20.204 -13.831 1 55.27 256 GLY B CA 1
ATOM 4396 C C . GLY B 1 256 ? -10.36 -19.18 -14.448 1 55.27 256 GLY B C 1
ATOM 4397 O O . GLY B 1 256 ? -11.572 -19.396 -14.51 1 55.27 256 GLY B O 1
ATOM 4398 N N . GLY B 1 257 ? -9.726 -18.197 -14.938 1 56.21 257 GLY B N 1
ATOM 4399 C CA . GLY B 1 257 ? -10.499 -17.121 -15.538 1 56.21 257 GLY B CA 1
ATOM 4400 C C . GLY B 1 257 ? -10.742 -17.317 -17.023 1 56.21 257 GLY B C 1
ATOM 4401 O O . GLY B 1 257 ? -11.621 -16.676 -17.603 1 56.21 257 GLY B O 1
ATOM 4402 N N . ASN B 1 258 ? -10.066 -18.521 -17.589 1 60.01 258 ASN B N 1
ATOM 4403 C CA . ASN B 1 258 ? -10.127 -18.725 -19.033 1 60.01 258 ASN B CA 1
ATOM 4404 C C . ASN B 1 258 ? -9.87 -17.427 -19.794 1 60.01 258 ASN B C 1
ATOM 4406 O O . ASN B 1 258 ? -10.623 -17.077 -20.704 1 60.01 258 ASN B O 1
ATOM 4410 N N . ILE B 1 259 ? -8.921 -16.688 -19.31 1 67.85 259 ILE B N 1
ATOM 4411 C CA . ILE B 1 259 ? -8.529 -15.398 -19.867 1 67.85 259 ILE B CA 1
ATOM 4412 C C . ILE B 1 259 ? -7.009 -15.337 -20.008 1 67.85 259 ILE B C 1
ATOM 4414 O O . ILE B 1 259 ? -6.286 -16.06 -19.318 1 67.85 259 ILE B O 1
ATOM 4418 N N . TRP B 1 260 ? -6.598 -14.604 -21.073 1 73.04 260 TRP B N 1
ATOM 4419 C CA . TRP B 1 260 ? -5.167 -14.371 -21.242 1 73.04 260 TRP B CA 1
ATOM 4420 C C . TRP B 1 260 ? -4.634 -13.448 -20.151 1 73.04 260 TRP B C 1
ATOM 4422 O O . TRP B 1 260 ? -5.249 -12.426 -19.837 1 73.04 260 TRP B O 1
ATOM 4432 N N . MET B 1 261 ? -3.541 -13.962 -19.582 1 79.07 261 MET B N 1
ATOM 4433 C CA . MET B 1 261 ? -2.98 -13.253 -18.436 1 79.07 261 MET B CA 1
ATOM 4434 C C . MET B 1 261 ? -1.496 -12.97 -18.644 1 79.07 261 MET B C 1
ATOM 4436 O O . MET B 1 261 ? -0.852 -13.597 -19.487 1 79.07 261 MET B O 1
ATOM 4440 N N . MET B 1 262 ? -1.033 -11.969 -18.081 1 83.67 262 MET B N 1
ATOM 4441 C CA . MET B 1 262 ? 0.393 -11.696 -17.929 1 83.67 262 MET B CA 1
ATOM 4442 C C . MET B 1 262 ? 0.751 -11.467 -16.465 1 83.67 262 MET B C 1
ATOM 4444 O O . MET B 1 262 ? -0.069 -10.969 -15.691 1 83.67 262 MET B O 1
ATOM 4448 N N . THR B 1 263 ? 1.916 -11.91 -16.144 1 87.95 263 THR B N 1
ATOM 4449 C CA . THR B 1 263 ? 2.382 -11.771 -14.769 1 87.95 263 THR B CA 1
ATOM 4450 C C . THR B 1 263 ? 3.617 -10.877 -14.703 1 87.95 263 THR B C 1
ATOM 4452 O O . THR B 1 263 ? 4.51 -10.982 -15.546 1 87.95 263 THR B O 1
ATOM 4455 N N . TYR B 1 264 ? 3.618 -9.925 -13.906 1 92.67 264 TYR B N 1
ATOM 4456 C CA . TYR B 1 264 ? 4.797 -9.134 -13.571 1 92.67 264 TYR B CA 1
ATOM 4457 C C . TYR B 1 264 ? 5.331 -9.508 -12.194 1 92.67 264 TYR B C 1
ATOM 4459 O O . TYR B 1 264 ? 4.583 -9.519 -11.213 1 92.67 264 TYR B O 1
ATOM 4467 N N . THR B 1 265 ? 6.618 -9.908 -12.083 1 95.83 265 THR B N 1
ATOM 4468 C CA . THR B 1 265 ? 7.229 -10.335 -10.83 1 95.83 265 THR B CA 1
ATOM 4469 C C . THR B 1 265 ? 8.468 -9.5 -10.52 1 95.83 265 THR B C 1
ATOM 4471 O O . THR B 1 265 ? 9.281 -9.232 -11.407 1 95.83 265 THR B O 1
ATOM 4474 N N . VAL B 1 266 ? 8.619 -9.025 -9.345 1 97.29 266 VAL B N 1
ATOM 4475 C CA . VAL B 1 266 ? 9.774 -8.258 -8.891 1 97.29 266 VAL B CA 1
ATOM 4476 C C . VAL B 1 266 ? 10.213 -8.751 -7.514 1 97.29 266 VAL B C 1
ATOM 4478 O O . VAL B 1 266 ? 9.377 -9.107 -6.68 1 97.29 266 VAL B O 1
ATOM 4481 N N . PRO B 1 267 ? 11.535 -8.848 -7.257 1 97.99 267 PRO B N 1
ATOM 4482 C CA . PRO B 1 267 ? 12.003 -9.397 -5.983 1 97.99 267 PRO B CA 1
ATOM 4483 C C . PRO B 1 267 ? 11.901 -8.395 -4.835 1 97.99 267 PRO B C 1
ATOM 4485 O O . PRO B 1 267 ? 11.789 -7.189 -5.072 1 97.99 267 PRO B O 1
ATOM 4488 N N . PHE B 1 268 ? 11.892 -8.872 -3.626 1 98.21 268 PHE B N 1
ATOM 4489 C CA . PHE B 1 268 ? 12.091 -8.062 -2.43 1 98.21 268 PHE B CA 1
ATOM 4490 C C . PHE B 1 268 ? 13.028 -8.762 -1.452 1 98.21 268 PHE B C 1
ATOM 4492 O O . PHE B 1 268 ? 13.386 -9.924 -1.652 1 98.21 268 PHE B O 1
ATOM 4499 N N . PHE B 1 269 ? 13.415 -8.011 -0.412 1 98.17 269 PHE B N 1
ATOM 4500 C CA . PHE B 1 269 ? 14.572 -8.466 0.351 1 98.17 269 PHE B CA 1
ATOM 4501 C C . PHE B 1 269 ? 14.304 -8.37 1.848 1 98.17 269 PHE B C 1
ATOM 4503 O O . PHE B 1 269 ? 13.463 -7.581 2.285 1 98.17 269 PHE B O 1
ATOM 4510 N N . GLY B 1 270 ? 14.948 -9.218 2.579 1 97.3 270 GLY B N 1
ATOM 4511 C CA . GLY B 1 270 ? 15.146 -9.05 4.01 1 97.3 270 GLY B CA 1
ATOM 4512 C C . GLY B 1 270 ? 16.54 -8.572 4.367 1 97.3 270 GLY B C 1
ATOM 4513 O O . GLY B 1 270 ? 17.309 -8.171 3.491 1 97.3 270 GLY B O 1
ATOM 4514 N N . TYR B 1 271 ? 16.752 -8.462 5.636 1 96.39 271 TYR B N 1
ATOM 4515 C CA . TYR B 1 271 ? 18.042 -7.983 6.12 1 96.39 271 TYR B CA 1
ATOM 4516 C C . TYR B 1 271 ? 18.511 -8.798 7.319 1 96.39 271 TYR B C 1
ATOM 4518 O O . TYR B 1 271 ? 17.797 -8.912 8.318 1 96.39 271 TYR B O 1
ATOM 4526 N N . SER B 1 272 ? 19.599 -9.462 7.128 1 92.77 272 SER B N 1
ATOM 4527 C CA . SER B 1 272 ? 20.201 -10.267 8.186 1 92.77 272 SER B CA 1
ATOM 4528 C C . SER B 1 272 ? 21.721 -10.29 8.066 1 92.77 272 SER B C 1
ATOM 4530 O O . SER B 1 272 ? 22.261 -10.356 6.96 1 92.77 272 SER B O 1
ATOM 4532 N N . ASN B 1 273 ? 22.36 -10.235 9.257 1 93.34 273 ASN B N 1
ATOM 4533 C CA . ASN B 1 273 ? 23.816 -10.309 9.316 1 93.34 273 ASN B CA 1
ATOM 4534 C C . ASN B 1 273 ? 24.467 -9.198 8.497 1 93.34 273 ASN B C 1
ATOM 4536 O O . ASN B 1 273 ? 25.385 -9.453 7.716 1 93.34 273 ASN B O 1
ATOM 4540 N N . GLY B 1 274 ? 23.869 -8.024 8.441 1 92.66 274 GLY B N 1
ATOM 4541 C CA . GLY B 1 274 ? 24.46 -6.833 7.852 1 92.66 274 GLY B CA 1
ATOM 4542 C C . GLY B 1 274 ? 24.314 -6.778 6.344 1 92.66 274 GLY B C 1
ATOM 4543 O O . GLY B 1 274 ? 24.99 -5.99 5.678 1 92.66 274 GLY B O 1
ATOM 4544 N N . THR B 1 275 ? 23.503 -7.669 5.812 1 94.85 275 THR B N 1
ATOM 4545 C CA . THR B 1 275 ? 23.344 -7.67 4.362 1 94.85 275 THR B CA 1
ATOM 4546 C C . THR B 1 275 ? 21.899 -7.973 3.976 1 94.85 275 THR B C 1
ATOM 4548 O O . THR B 1 275 ? 21.111 -8.427 4.808 1 94.85 275 THR B O 1
ATOM 4551 N N . PHE B 1 276 ? 21.568 -7.588 2.738 1 96.78 276 PHE B N 1
ATOM 4552 C CA . PHE B 1 276 ? 20.242 -7.889 2.209 1 96.78 276 PHE B CA 1
ATOM 4553 C C . PHE B 1 276 ? 20.204 -9.288 1.607 1 96.78 276 PHE B C 1
ATOM 4555 O O . PHE B 1 276 ? 21.203 -9.763 1.063 1 96.78 276 PHE B O 1
ATOM 4562 N N . LYS B 1 277 ? 19.081 -9.913 1.77 1 96.18 277 LYS B N 1
ATOM 4563 C CA . LYS B 1 277 ? 18.882 -11.265 1.257 1 96.18 277 LYS B CA 1
ATOM 4564 C C . LYS B 1 277 ? 17.508 -11.41 0.608 1 96.18 277 LYS B C 1
ATOM 4566 O O . LYS B 1 277 ? 16.507 -10.937 1.15 1 96.18 277 LYS B O 1
ATOM 4571 N N . PHE B 1 278 ? 17.517 -12.124 -0.54 1 97.16 278 PHE B N 1
ATOM 4572 C CA . PHE B 1 278 ? 16.275 -12.405 -1.249 1 97.16 278 PHE B CA 1
ATOM 4573 C C . PHE B 1 278 ? 15.299 -13.159 -0.353 1 97.16 278 PHE B C 1
ATOM 4575 O O . PHE B 1 278 ? 15.68 -14.12 0.318 1 97.16 278 PHE B O 1
ATOM 4582 N N . LYS B 1 279 ? 14.062 -12.658 -0.258 1 96.92 279 LYS B N 1
ATOM 4583 C CA . LYS B 1 279 ? 13.006 -13.314 0.507 1 96.92 279 LYS B CA 1
ATOM 4584 C C . LYS B 1 279 ? 12.129 -14.179 -0.394 1 96.92 279 LYS B C 1
ATOM 4586 O O . LYS B 1 279 ? 11.972 -13.886 -1.581 1 96.92 279 LYS B O 1
#

Foldseek 3Di:
DKFFDDPVVVCVVVVVVPPPDDDDDDDDDDDDDDPPPDVPPDPPPPPPPPPPVPPPPDCPDVVNLVVLVNVLLVVCVVPLPPDDAAQPAFSDPVNPPPCVCVVCVVLLVVQQVVQQVVQVCQADNDPVQLQDPVVQLVVFQCSCVVDVRDFKDWDWAAQCGRDVVDRTFIWMWGAAPVRDIDTDTCCVVDVQPDPRNCQVVLQQVLVPDLVNWDKDWDWDWPDPDDPDTHDTDIDITTGDDSVQKDKDGFGQRRPGPRGTMIDIHHWHWHDDPHDTHTD/DKFFDDPVVVCVVVVVVPPPDDDDDDDDDDDDDDPPPDVPPDPPPPPPPPPPVPPPPDCCDVVNLVVLVNVLLVVCVVPLPPDDAAQPAFSDPPNPCVCVCVVCVVLLVVQQVVQQVVQVCQADNDPVQLQDPVVQLVVFQCSCVVDVRDFKDWDWAAQCGRDVVDRTFIWMWGAAPVRDIDTDTCCVVDVQPDPRNCQVVLQQVLVPDLVNWDKDWDWDWPDPDDPDTHDTDIDITTGDDSVQKDKDGFGQRRPGPRGTMIDIHHWHWHDDPHDTHTD

Organism: Lottia gigantea (NCBI:txid225164)

pLDDT: mean 73.03, std 26.84, range [19.28, 98.52]

InterPro domains:
  IPR043458 G-protein coupled receptor 158/179 [PTHR32546] (53-274)

Secondary structure (DSSP, 8-state):
-EEEEE-HHHHHHHHHHH--S----------------S-----------------------HHHHHHHHHHHHHHHHHTGGGPPSSS-SB--TT---HHHHHHTHHHHHHHHHHHHHHHHHHHH--HHHHT-HHHHHHHHHHHHHH-TTEEEEE-PPPTT-S-TT-S---EEEEE-TTS-EEEEEGGGT--TTSTT-HHHHHHHHHTT-GGG-EEEEEEEE-EEETTEE---EEEEEEE--GGG-EEPPPEE-TTTT-SEEEEEE---EEEETTEEEE-/-EEEEE-HHHHHHHHHHHTTS----------------S-----------------------HHHHHHHHHHHHHHHHHTGGGPPSSS-SB--TTS-THHHHHHTHHHHHHHHHHHHHHHHHHHH--HHHHT-HHHHHHHHHHHHHH-TTEEEEE-PPPTT-S-TT-S---EEEEE-TTS-EEEEEGGGT--TTSTT-HHHHHHHHHTT-GGG-EEEEEEEE-EEETTEE---EEEEEEE--GGG-EEPPPEE-TTTT-SEEEEEE---EEEETTEEEE-